Protein AF-A0A1F7CPL7-F1 (afdb_monomer)

Mean predicted aligned error: 17.12 Å

Secondary structure (DSSP, 8-state):
--HHHHHHHHHHHSPPHHHHHHHHHHHHHHHHHHHHTTSPPSS---TTS---S--------S---S-S--SS-SEEEEEEETTEEEEEETTEEEEEEE-TTS-EEEEEETTEEEEEEEEEPHHHHHHHHHHHHHHHHHHHHTT--BGGGEEEEETTTEEEEEE-SSSS-EEEEE-SS-EEEE-HHHHHHHHHHHHHHHHHHHHHHHHHHHHHHHHHHHHHHHHHHHHHHHHHHHHHHHHS-HHHHHHHHHHHHHHHHHHHHHHHHS-HHHHGGGHHHHHHHHHHHHHHHTPPP-SHHHHHHHHHHHHHHHHHHHHHHHHHHHHTPEEEEEEEETTTTEEEEEEEESS-TTSEEEEEE-TTS-EEEEEEEETTEEEEEEEE-TTS-EEEEEEEEE-TTSSEEEEEEEEEETTEEEEEEEEEEETTS-EEEEEETTTTEEEEE-TTS-EEEEEE-TT-GGG-EEEEE-TTS-EE--HHHHHHH-TT--HHHHHHHHHHH--SHHHHHHHHHHHEEE---TT-----HHHHHH-EEEETTTTEEEEEE-HHHHHHHHHHHHHHTT---EEEEETTEEEEEEEEE-SS--EEEEEEETTEEEETTEETTSSSPP-HHHHT-BSSHHHHHHHTGGGGGS-BTTBSS------BTTBEEEEPSTTS-S-EEE-GGGGTSPPP-

Nearest PDB structures (foldseek):
  5j0l-assembly2_C  TM=4.173E-01  e=4.004E+00  synthetic construct
  8to0-assembly1_C  TM=3.741E-01  e=2.375E+00  Mus musculus
  1few-assembly1_A  TM=3.156E-01  e=7.785E+00  Homo sapiens
  7n6g-assembly1_3X  TM=2.377E-01  e=5.324E+00  Chlamydomonas reinhardtii

Foldseek 3Di:
DDPVVVVVVVVVPDPPPVRVVVVVVVLVVLVVVLLVLLPDDPDDDPPDDPDDDDDDDDPPDDDDDPPPPDDPDLWADWDDDDQKIWTHRNPKTKIFGADPVRFTQWIDTPQAIEGEPDTDHPVCVNVLVVWVVLQVVVCVVVVWAFDNRYWYDDLRFKTWGWTDDPPDTWIWITGSPAIWTFDPVLVVVVVVLLVVLVVLVVVLVVLLVVLLVLLSVVSVVLSVLLVVLLVLLVVCLVVHVVVVSVVVSSVLSVLSCVLSVVCSVDRSVCNVVSSVSSVVSSVVSCVVSVPDDPPVVVVVSVVSNVVSVVVSVVSVVVNVVSQPDWRWTWIARPVQRWTKIWTGGSVRSQWIKIFTAHNVRATAKIFTGDSVHTQKIWGADSVGDTAKIWGWDAFVQRQKIKIWIWGDDPNDTDTQKIWIAGSVGATAWICGPVFRKIWGADNVNHTQWIWTCRPPLVNTDTFGAFPVRDTDAAPVVVCVVPVVQALLNVLLVLLRRCVDLVNLQCNCVPAEDEDDDPPPPQDALRVQSVQWDQDPVRRDIHRYDHWNNFQRVSQSSVVSNVFLWFWFDDVQGIKIWAWDADPVGFIWIWIATPVTTDILLRHPPDSDNPPVVSVVHHPDLQSSVQSVLVVQLCADGRRRGRDNDGDDQQFIWTDDGPPPDDIDGGGSCSSVDRPDD

Radius of gyration: 36.45 Å; Cα contacts (8 Å, |Δi|>4): 1098; chains: 1; bounding box: 114×60×88 Å

Solvent-accessible surface area (backbone atoms only — not comparable to full-atom values): 36911 Å² total; per-residue (Å²): 130,51,80,69,52,58,48,58,55,50,64,73,71,48,75,49,72,66,53,54,48,47,54,48,47,52,51,50,48,49,49,51,47,57,63,57,68,70,50,78,68,88,63,85,78,76,84,80,62,95,71,75,84,82,81,76,93,70,79,94,69,78,95,84,76,93,78,85,73,74,83,89,56,50,68,39,78,76,45,77,57,97,50,28,37,36,32,25,52,68,92,43,62,34,38,35,36,31,47,98,90,68,34,33,43,34,44,33,44,93,87,28,41,34,40,40,80,49,69,44,47,80,91,48,40,68,63,31,48,56,35,52,53,42,26,50,51,48,33,56,75,70,74,54,59,44,50,93,31,38,33,36,27,50,52,53,47,36,36,35,32,36,34,63,89,80,92,54,79,43,42,31,41,33,35,63,85,50,67,30,39,43,54,64,66,62,52,49,52,50,53,52,50,52,50,53,49,55,50,50,51,54,49,47,54,52,46,53,50,52,47,52,52,54,53,51,56,49,50,54,52,51,51,53,53,51,46,53,53,53,50,51,38,51,52,42,27,76,75,52,64,38,70,65,30,48,53,52,48,50,52,51,52,53,54,50,48,64,55,48,53,61,49,76,73,40,55,80,87,56,36,67,79,48,49,65,54,54,49,56,53,49,54,55,50,32,60,73,74,65,51,84,79,73,65,73,69,47,59,60,44,52,56,53,51,58,48,50,54,49,52,48,50,56,49,49,55,51,47,54,56,51,65,69,40,65,48,75,44,63,34,33,30,83,89,80,51,29,44,30,40,35,42,24,38,74,90,39,63,19,32,31,39,38,38,38,17,44,84,85,66,49,58,39,35,41,34,36,28,53,77,56,34,73,34,35,39,38,32,35,39,100,89,67,46,71,58,37,36,39,40,38,48,77,40,71,73,55,53,44,37,39,38,36,37,25,30,67,52,97,91,38,78,39,79,38,33,38,38,34,21,36,61,91,64,30,50,31,35,38,42,31,64,80,43,47,31,38,38,35,29,38,89,88,48,48,68,36,33,41,37,36,22,73,82,35,74,93,61,51,46,66,31,39,36,30,96,85,69,50,75,47,61,55,58,68,59,48,28,71,76,36,80,81,61,45,60,68,58,47,42,53,48,45,25,64,48,41,74,42,70,66,46,45,38,48,48,49,69,71,40,45,41,82,42,88,68,94,78,75,79,80,49,41,42,60,53,36,56,68,39,64,48,69,39,84,94,70,73,48,69,27,30,48,35,39,38,51,36,47,4,40,35,51,21,58,26,37,41,70,61,71,40,49,42,39,29,38,53,50,93,79,38,31,29,13,38,34,53,48,70,55,96,89,62,26,23,40,20,35,36,41,36,73,90,44,32,29,49,32,49,30,57,65,99,52,81,61,61,65,55,68,67,40,70,71,33,22,92,43,63,55,57,14,54,37,36,56,32,62,66,43,46,47,56,54,76,65,32,93,62,44,42,91,56,76,75,44,57,75,55,36,42,32,54,60,62,67,87,76,63,77,74,42,77,38,43,55,67,60,40,73,49,71,76,81,129

Structure (mmCIF, N/CA/C/O backbone):
data_AF-A0A1F7CPL7-F1
#
_entry.id   AF-A0A1F7CPL7-F1
#
loop_
_atom_site.group_PDB
_atom_site.id
_atom_site.type_symbol
_atom_site.label_atom_id
_atom_site.label_alt_id
_atom_site.label_comp_id
_atom_site.label_asym_id
_atom_site.label_entity_id
_atom_site.label_seq_id
_atom_site.pdbx_PDB_ins_code
_atom_site.Cartn_x
_atom_site.Cartn_y
_atom_site.Cartn_z
_atom_site.occupancy
_atom_site.B_iso_or_equiv
_atom_site.auth_seq_id
_atom_site.auth_comp_id
_atom_site.auth_asym_id
_atom_site.auth_atom_id
_atom_site.pdbx_PDB_model_num
ATOM 1 N N . MET A 1 1 ? 88.481 6.191 1.792 1.00 56.78 1 MET A N 1
ATOM 2 C CA . MET A 1 1 ? 87.504 5.089 1.787 1.00 56.78 1 MET A CA 1
ATOM 3 C C . MET A 1 1 ? 88.131 3.906 1.075 1.00 56.78 1 MET A C 1
ATOM 5 O O . MET A 1 1 ? 88.534 4.038 -0.076 1.00 56.78 1 MET A O 1
ATOM 9 N N . THR A 1 2 ? 88.331 2.800 1.781 1.00 62.03 2 THR A N 1
ATOM 10 C CA . THR A 1 2 ? 88.959 1.591 1.231 1.00 62.03 2 THR A CA 1
ATOM 11 C C . THR A 1 2 ? 87.990 0.838 0.301 1.00 62.03 2 THR A C 1
ATOM 13 O O . THR A 1 2 ? 86.774 1.000 0.427 1.00 62.03 2 THR A O 1
ATOM 16 N N . PRO A 1 3 ? 88.474 -0.032 -0.609 1.00 52.72 3 PRO A N 1
ATOM 17 C CA . PRO A 1 3 ? 87.613 -0.885 -1.442 1.00 52.72 3 PRO A CA 1
ATOM 18 C C . PRO A 1 3 ? 86.632 -1.758 -0.637 1.00 52.72 3 PRO A C 1
ATOM 20 O O . PRO A 1 3 ? 85.572 -2.128 -1.135 1.00 52.72 3 PRO A O 1
ATOM 23 N N . LEU A 1 4 ? 86.959 -2.055 0.626 1.00 45.22 4 LEU A N 1
ATOM 24 C CA . LEU A 1 4 ? 86.107 -2.804 1.549 1.00 45.22 4 LEU A CA 1
ATOM 25 C C . LEU A 1 4 ? 85.006 -1.926 2.179 1.00 45.22 4 LEU A C 1
ATOM 27 O O . LEU A 1 4 ? 83.905 -2.406 2.438 1.00 45.22 4 LEU A O 1
ATOM 31 N N . GLU A 1 5 ? 85.274 -0.635 2.380 1.00 51.88 5 GLU A N 1
ATOM 32 C CA . GLU A 1 5 ? 84.299 0.349 2.874 1.00 51.88 5 GLU A CA 1
ATOM 33 C C . GLU A 1 5 ? 83.313 0.771 1.774 1.00 51.88 5 GLU A C 1
ATOM 35 O O . GLU A 1 5 ? 82.111 0.813 2.021 1.00 51.88 5 GLU A O 1
ATOM 40 N N . ALA A 1 6 ? 83.786 0.942 0.532 1.00 46.91 6 ALA A N 1
ATOM 41 C CA . ALA A 1 6 ? 82.932 1.200 -0.634 1.00 46.91 6 ALA A CA 1
ATOM 42 C C . ALA A 1 6 ? 81.996 0.016 -0.967 1.00 46.91 6 ALA A C 1
ATOM 44 O O . ALA A 1 6 ? 80.904 0.199 -1.507 1.00 46.91 6 ALA A O 1
ATOM 45 N N . ARG A 1 7 ? 82.401 -1.213 -0.615 1.00 44.66 7 ARG A N 1
ATOM 46 C CA . ARG A 1 7 ? 81.569 -2.421 -0.733 1.00 44.66 7 ARG A CA 1
ATOM 47 C C . ARG A 1 7 ? 80.497 -2.492 0.364 1.00 44.66 7 ARG A C 1
ATOM 49 O O . ARG A 1 7 ? 79.358 -2.832 0.063 1.00 44.66 7 ARG A O 1
ATOM 56 N N . LYS A 1 8 ? 80.822 -2.076 1.595 1.00 45.62 8 LYS A N 1
ATOM 57 C CA . LYS A 1 8 ? 79.867 -2.002 2.718 1.00 45.62 8 LYS A CA 1
ATOM 58 C C . LYS A 1 8 ? 78.823 -0.884 2.570 1.00 45.62 8 LYS A C 1
ATOM 60 O O . LYS A 1 8 ? 77.712 -1.041 3.067 1.00 45.62 8 LYS A O 1
ATOM 65 N N . GLU A 1 9 ? 79.129 0.211 1.870 1.00 43.66 9 GLU A N 1
ATOM 66 C CA . GLU A 1 9 ? 78.124 1.232 1.515 1.00 43.66 9 GLU A CA 1
ATOM 67 C C . GLU A 1 9 ? 77.201 0.801 0.359 1.00 43.66 9 GLU A C 1
ATOM 69 O O . GLU A 1 9 ? 76.002 1.088 0.393 1.00 43.66 9 GLU A O 1
ATOM 74 N N . ARG A 1 10 ? 77.708 0.039 -0.625 1.00 44.69 10 ARG A N 1
ATOM 75 C CA . ARG A 1 10 ? 76.882 -0.544 -1.705 1.00 44.69 10 ARG A CA 1
ATOM 76 C C . ARG A 1 10 ? 75.941 -1.655 -1.224 1.00 44.69 10 ARG A C 1
ATOM 78 O O . ARG A 1 10 ? 74.855 -1.810 -1.777 1.00 44.69 10 ARG A O 1
ATOM 85 N N . GLU A 1 11 ? 76.313 -2.387 -0.175 1.00 44.16 11 GLU A N 1
ATOM 86 C CA . GLU A 1 11 ? 75.451 -3.402 0.455 1.00 44.16 11 GLU A CA 1
ATOM 87 C C . GLU A 1 11 ? 74.337 -2.799 1.335 1.00 44.16 11 GLU A C 1
ATOM 89 O O . GLU A 1 11 ? 73.349 -3.475 1.599 1.00 44.16 11 GLU A O 1
ATOM 94 N N . LYS A 1 12 ? 74.430 -1.518 1.734 1.00 44.59 12 LYS A N 1
ATOM 95 C CA . LYS A 1 12 ? 73.360 -0.809 2.470 1.00 44.59 12 LYS A CA 1
ATOM 96 C C . LYS A 1 12 ? 72.296 -0.158 1.577 1.00 44.59 12 LYS A C 1
ATOM 98 O O . LYS A 1 12 ? 71.238 0.204 2.080 1.00 44.59 12 LYS A O 1
ATOM 103 N N . THR A 1 13 ? 72.567 0.009 0.282 1.00 41.97 13 THR A N 1
ATOM 104 C CA . THR A 1 13 ? 71.673 0.684 -0.685 1.00 41.97 13 THR A CA 1
ATOM 105 C C . THR A 1 13 ? 71.184 -0.224 -1.815 1.00 41.97 13 THR A C 1
ATOM 107 O O . THR A 1 13 ? 70.358 0.194 -2.623 1.00 41.97 13 THR A O 1
ATOM 110 N N . SER A 1 14 ? 71.638 -1.478 -1.860 1.00 38.53 14 SER A N 1
ATOM 111 C CA . SER A 1 14 ? 71.091 -2.474 -2.781 1.00 38.53 14 SER A CA 1
ATOM 112 C C . SER A 1 14 ? 69.856 -3.128 -2.152 1.00 38.53 14 SER A C 1
ATOM 114 O O . SER A 1 14 ? 69.963 -3.624 -1.027 1.00 38.53 14 SER A O 1
ATOM 116 N N . PRO A 1 15 ? 68.693 -3.148 -2.832 1.00 36.88 15 PRO A N 1
ATOM 117 C CA . PRO A 1 15 ? 67.517 -3.842 -2.323 1.00 36.88 15 PRO A CA 1
ATOM 118 C C . PRO A 1 15 ? 67.877 -5.302 -2.045 1.00 36.88 15 PRO A C 1
ATOM 120 O O . PRO A 1 15 ? 68.604 -5.931 -2.819 1.00 36.88 15 PRO A O 1
ATOM 123 N N . SER A 1 16 ? 67.404 -5.831 -0.915 1.00 36.22 16 SER A N 1
ATOM 124 C CA . SER A 1 16 ? 67.732 -7.202 -0.521 1.00 36.22 16 SER A CA 1
ATOM 125 C C . SER A 1 16 ? 67.316 -8.193 -1.621 1.00 36.22 16 SER A C 1
ATOM 127 O O . SER A 1 16 ? 66.352 -7.929 -2.348 1.00 36.22 16 SER A O 1
ATOM 129 N N . PRO A 1 17 ? 67.967 -9.365 -1.737 1.00 33.22 17 PRO A N 1
ATOM 130 C CA . PRO A 1 17 ? 67.524 -10.422 -2.645 1.00 33.22 17 PRO A CA 1
ATOM 131 C C . PRO A 1 17 ? 66.030 -10.732 -2.487 1.00 33.22 17 PRO A C 1
ATOM 133 O O . PRO A 1 17 ? 65.353 -10.934 -3.485 1.00 33.22 17 PRO A O 1
ATOM 136 N N . ASN A 1 18 ? 65.484 -10.630 -1.268 1.00 31.16 18 ASN A N 1
ATOM 137 C CA . ASN A 1 18 ? 64.054 -10.779 -0.995 1.00 31.16 18 ASN A CA 1
ATOM 138 C C . ASN A 1 18 ? 63.192 -9.616 -1.517 1.00 31.16 18 ASN A C 1
ATOM 140 O O . ASN A 1 18 ? 62.077 -9.869 -1.941 1.00 31.16 18 ASN A O 1
ATOM 144 N N . GLN A 1 19 ? 63.677 -8.371 -1.565 1.00 33.78 19 GLN A N 1
ATOM 145 C CA . GLN A 1 19 ? 62.971 -7.242 -2.202 1.00 33.78 19 GLN A CA 1
ATOM 146 C C . GLN A 1 19 ? 63.036 -7.301 -3.734 1.00 33.78 19 GLN A C 1
ATOM 148 O O . GLN A 1 19 ? 62.070 -6.948 -4.402 1.00 33.78 19 GLN A O 1
ATOM 153 N N . ILE A 1 20 ? 64.138 -7.800 -4.302 1.00 34.09 20 ILE A N 1
ATOM 154 C CA . ILE A 1 20 ? 64.253 -8.068 -5.743 1.00 34.09 20 ILE A CA 1
ATOM 155 C C . ILE A 1 20 ? 63.370 -9.265 -6.130 1.00 34.09 20 ILE A C 1
ATOM 157 O O . ILE A 1 20 ? 62.734 -9.237 -7.179 1.00 34.09 20 ILE A O 1
ATOM 161 N N . ILE A 1 21 ? 63.282 -10.296 -5.285 1.00 31.03 21 ILE A N 1
ATOM 162 C CA . ILE A 1 21 ? 62.401 -11.457 -5.471 1.00 31.03 21 ILE A CA 1
ATOM 163 C C . ILE A 1 21 ? 60.928 -11.075 -5.257 1.00 31.03 21 ILE A C 1
ATOM 165 O O . ILE A 1 21 ? 60.110 -11.473 -6.076 1.00 31.03 21 ILE A O 1
ATOM 169 N N . HIS A 1 22 ? 60.584 -10.248 -4.262 1.00 31.08 22 HIS A N 1
ATOM 170 C CA . HIS A 1 22 ? 59.222 -9.729 -4.070 1.00 31.08 22 HIS A CA 1
ATOM 171 C C . HIS A 1 22 ? 58.802 -8.771 -5.187 1.00 31.08 22 HIS A C 1
ATOM 173 O O . HIS A 1 22 ? 57.722 -8.947 -5.730 1.00 31.08 22 HIS A O 1
ATOM 179 N N . GLY A 1 23 ? 59.668 -7.858 -5.638 1.00 29.77 23 GLY A N 1
ATOM 180 C CA . GLY A 1 23 ? 59.391 -7.015 -6.806 1.00 29.77 23 GLY A CA 1
ATOM 181 C C . GLY A 1 23 ? 59.278 -7.817 -8.112 1.00 29.77 23 GLY A C 1
ATOM 182 O O . GLY A 1 23 ? 58.464 -7.492 -8.975 1.00 29.77 23 GLY A O 1
ATOM 183 N N . ARG A 1 24 ? 60.035 -8.916 -8.264 1.00 32.72 24 ARG A N 1
ATOM 184 C CA . ARG A 1 24 ? 59.902 -9.859 -9.393 1.00 32.72 24 ARG A CA 1
ATOM 185 C C . ARG A 1 24 ? 58.631 -10.711 -9.296 1.00 32.72 24 ARG A C 1
ATOM 187 O O . ARG A 1 24 ? 58.002 -10.922 -10.326 1.00 32.72 24 ARG A O 1
ATOM 194 N N . LEU A 1 25 ? 58.231 -11.153 -8.102 1.00 30.20 25 LEU A N 1
ATOM 195 C CA . LEU A 1 25 ? 56.986 -11.889 -7.851 1.00 30.20 25 LEU A CA 1
ATOM 196 C C . LEU A 1 25 ? 55.753 -10.998 -8.005 1.00 30.20 25 LEU A C 1
ATOM 198 O O . LEU A 1 25 ? 54.786 -11.453 -8.590 1.00 30.20 25 LEU A O 1
ATOM 202 N N . GLU A 1 26 ? 55.790 -9.736 -7.580 1.00 32.09 26 GLU A N 1
ATOM 203 C CA . GLU A 1 26 ? 54.710 -8.763 -7.792 1.00 32.09 26 GLU A CA 1
ATOM 204 C C . GLU A 1 26 ? 54.574 -8.377 -9.267 1.00 32.09 26 GLU A C 1
ATOM 206 O O . GLU A 1 26 ? 53.462 -8.215 -9.754 1.00 32.09 26 GLU A O 1
ATOM 211 N N . THR A 1 27 ? 55.676 -8.310 -10.019 1.00 34.69 27 THR A N 1
ATOM 212 C CA . THR A 1 27 ? 55.635 -8.008 -11.460 1.00 34.69 27 THR A CA 1
ATOM 213 C C . THR A 1 27 ? 55.206 -9.219 -12.301 1.00 34.69 27 THR A C 1
ATOM 215 O O . THR A 1 27 ? 54.478 -9.065 -13.279 1.00 34.69 27 THR A O 1
ATOM 218 N N . VAL A 1 28 ? 55.601 -10.437 -11.907 1.00 33.31 28 VAL A N 1
ATOM 219 C CA . VAL A 1 28 ? 55.111 -11.694 -12.502 1.00 33.31 28 VAL A CA 1
ATOM 220 C C . VAL A 1 28 ? 53.654 -11.950 -12.101 1.00 33.31 28 VAL A C 1
ATOM 222 O O . VAL A 1 28 ? 52.857 -12.313 -12.955 1.00 33.31 28 VAL A O 1
ATOM 225 N N . ALA A 1 29 ? 53.255 -11.665 -10.858 1.00 32.06 29 ALA A N 1
ATOM 226 C CA . ALA A 1 29 ? 51.864 -11.725 -10.414 1.00 32.06 29 ALA A CA 1
ATOM 227 C C . ALA A 1 29 ? 51.004 -10.647 -11.084 1.00 32.06 29 ALA A C 1
ATOM 229 O O . ALA A 1 29 ? 49.883 -10.948 -11.466 1.00 32.06 29 ALA A O 1
ATOM 230 N N . ALA A 1 30 ? 51.507 -9.431 -11.317 1.00 35.38 30 ALA A N 1
ATOM 231 C CA . ALA A 1 30 ? 50.801 -8.394 -12.074 1.00 35.38 30 ALA A CA 1
ATOM 232 C C . ALA A 1 30 ? 50.657 -8.758 -13.561 1.00 35.38 30 ALA A C 1
ATOM 234 O O . ALA A 1 30 ? 49.610 -8.492 -14.142 1.00 35.38 30 ALA A O 1
ATOM 235 N N . ALA A 1 31 ? 51.651 -9.420 -14.164 1.00 33.22 31 ALA A N 1
ATOM 236 C CA . ALA A 1 31 ? 51.562 -9.941 -15.528 1.00 33.22 31 ALA A CA 1
ATOM 237 C C . ALA A 1 31 ? 50.614 -11.150 -15.637 1.00 33.22 31 ALA A C 1
ATOM 239 O O . ALA A 1 31 ? 49.807 -11.204 -16.559 1.00 33.22 31 ALA A O 1
ATOM 240 N N . ILE A 1 32 ? 50.624 -12.069 -14.664 1.00 34.12 32 ILE A N 1
ATOM 241 C CA . ILE A 1 32 ? 49.675 -13.193 -14.560 1.00 34.12 32 ILE A CA 1
ATOM 242 C C . ILE A 1 32 ? 48.252 -12.687 -14.257 1.00 34.12 32 ILE A C 1
ATOM 244 O O . ILE A 1 32 ? 47.285 -13.191 -14.819 1.00 34.12 32 ILE A O 1
ATOM 248 N N . THR A 1 33 ? 48.104 -11.635 -13.448 1.00 35.19 33 THR A N 1
ATOM 249 C CA . THR A 1 33 ? 46.813 -10.980 -13.169 1.00 35.19 33 THR A CA 1
ATOM 250 C C . THR A 1 33 ? 46.323 -10.177 -14.376 1.00 35.19 33 THR A C 1
ATOM 252 O O . THR A 1 33 ? 45.122 -10.120 -14.606 1.00 35.19 33 THR A O 1
ATOM 255 N N . ALA A 1 34 ? 47.213 -9.603 -15.191 1.00 34.84 34 ALA A N 1
ATOM 256 C CA . ALA A 1 34 ? 46.874 -8.979 -16.473 1.00 34.84 34 ALA A CA 1
ATOM 257 C C . ALA A 1 34 ? 46.515 -10.014 -17.560 1.00 34.84 34 ALA A C 1
ATOM 259 O O . ALA A 1 34 ? 45.633 -9.757 -18.374 1.00 34.84 34 ALA A O 1
ATOM 260 N N . LEU A 1 35 ? 47.135 -11.200 -17.525 1.00 34.06 35 LEU A N 1
ATOM 261 C CA . LEU A 1 35 ? 46.782 -12.374 -18.337 1.00 34.06 35 LEU A CA 1
ATOM 262 C C . LEU A 1 35 ? 45.430 -12.985 -17.932 1.00 34.06 35 LEU A C 1
ATOM 264 O O . LEU A 1 35 ? 44.701 -13.451 -18.802 1.00 34.06 35 LEU A O 1
ATOM 268 N N . ALA A 1 36 ? 45.080 -12.949 -16.641 1.00 34.47 36 ALA A N 1
ATOM 269 C CA . ALA A 1 36 ? 43.793 -13.404 -16.103 1.00 34.47 36 ALA A CA 1
ATOM 270 C C . ALA A 1 36 ? 42.681 -12.332 -16.172 1.00 34.47 36 ALA A C 1
ATOM 272 O O . ALA A 1 36 ? 41.496 -12.649 -16.114 1.00 34.47 36 ALA A O 1
ATOM 273 N N . ALA A 1 37 ? 43.040 -11.056 -16.321 1.00 37.38 37 ALA A N 1
ATOM 274 C CA . ALA A 1 37 ? 42.121 -9.914 -16.353 1.00 37.38 37 ALA A CA 1
ATOM 275 C C . ALA A 1 37 ? 41.257 -9.807 -17.618 1.00 37.38 37 ALA A C 1
ATOM 277 O O . ALA A 1 37 ? 40.308 -9.023 -17.627 1.00 37.38 37 ALA A O 1
ATOM 278 N N . LEU A 1 38 ? 41.627 -10.532 -18.672 1.00 36.56 38 LEU A N 1
ATOM 279 C CA . LEU A 1 38 ? 40.934 -10.575 -19.960 1.00 36.56 38 LEU A CA 1
ATOM 280 C C . LEU A 1 38 ? 40.428 -11.988 -20.283 1.00 36.56 38 LEU A C 1
ATOM 282 O O . LEU A 1 38 ? 40.035 -12.256 -21.416 1.00 36.56 38 LEU A O 1
ATOM 286 N N . THR A 1 39 ? 40.433 -12.887 -19.293 1.00 37.69 39 THR A N 1
ATOM 287 C CA . THR A 1 39 ? 39.573 -14.076 -19.325 1.00 37.69 39 THR A CA 1
ATOM 288 C C . THR A 1 39 ? 38.131 -13.569 -19.415 1.00 37.69 39 THR A C 1
ATOM 290 O O . THR A 1 39 ? 37.822 -12.605 -18.702 1.00 37.69 39 THR A O 1
ATOM 293 N N . PRO A 1 40 ? 37.271 -14.140 -20.282 1.00 33.41 40 PRO A N 1
ATOM 294 C CA . PRO A 1 40 ? 35.890 -13.698 -20.388 1.00 33.41 40 PRO A CA 1
ATOM 295 C C . PRO A 1 40 ? 35.294 -13.656 -18.979 1.00 33.41 40 PRO A C 1
ATOM 297 O O . PRO A 1 40 ? 35.429 -14.647 -18.254 1.00 33.41 40 PRO A O 1
ATOM 300 N N . PRO A 1 41 ? 34.684 -12.545 -18.531 1.00 33.66 41 PRO A N 1
ATOM 301 C CA . PRO A 1 41 ? 33.768 -12.666 -17.414 1.00 33.66 41 PRO A CA 1
ATOM 302 C C . PRO A 1 41 ? 32.742 -13.719 -17.836 1.00 33.66 41 PRO A C 1
ATOM 304 O O . PRO A 1 41 ? 32.219 -13.643 -18.950 1.00 33.66 41 PRO A O 1
ATOM 307 N N . ASP A 1 42 ? 32.517 -14.730 -17.000 1.00 35.22 42 ASP A N 1
ATOM 308 C CA . ASP A 1 42 ? 31.429 -15.676 -17.212 1.00 35.22 42 ASP A CA 1
ATOM 309 C C . ASP A 1 42 ? 30.150 -14.884 -17.499 1.00 35.22 42 ASP A C 1
ATOM 311 O O . ASP A 1 42 ? 29.620 -14.211 -16.617 1.00 35.22 42 ASP A O 1
ATOM 315 N N . LYS A 1 43 ? 29.703 -14.987 -18.757 1.00 29.98 43 LYS A N 1
ATOM 316 C CA . LYS A 1 43 ? 28.525 -14.358 -19.364 1.00 29.98 43 LYS A CA 1
ATOM 317 C C . LYS A 1 43 ? 28.500 -12.813 -19.334 1.00 29.98 43 LYS A C 1
ATOM 319 O O . LYS A 1 43 ? 28.950 -12.173 -18.383 1.00 29.98 43 LYS A O 1
ATOM 324 N N . PRO A 1 44 ? 27.916 -12.170 -20.362 1.00 28.77 44 PRO A N 1
ATOM 325 C CA . PRO A 1 44 ? 27.525 -10.772 -20.242 1.00 28.77 44 PRO A CA 1
ATOM 326 C C . PRO A 1 44 ? 26.628 -10.609 -19.012 1.00 28.77 44 PRO A C 1
ATOM 328 O O . PRO A 1 44 ? 25.633 -11.318 -18.867 1.00 28.77 44 PRO A O 1
ATOM 331 N N . ARG A 1 45 ? 26.964 -9.652 -18.142 1.00 27.83 45 ARG A N 1
ATOM 332 C CA . ARG A 1 45 ? 25.937 -8.984 -17.342 1.00 27.83 45 ARG A CA 1
ATOM 333 C C . ARG A 1 45 ? 25.096 -8.151 -18.313 1.00 27.83 45 ARG A C 1
ATOM 335 O O . ARG A 1 45 ? 25.672 -7.282 -18.977 1.00 27.83 45 ARG A O 1
ATOM 342 N N . PRO A 1 46 ? 23.786 -8.406 -18.433 1.00 27.30 46 PRO A N 1
ATOM 343 C CA . PRO A 1 46 ? 22.883 -7.516 -19.137 1.00 27.30 46 PRO A CA 1
ATOM 344 C C . PRO A 1 46 ? 22.584 -6.308 -18.235 1.00 27.30 46 PRO A C 1
ATOM 346 O O . PRO A 1 46 ? 21.552 -6.252 -17.583 1.00 27.30 46 PRO A O 1
ATOM 349 N N . ASP A 1 47 ? 23.481 -5.326 -18.188 1.00 28.36 47 ASP A N 1
ATOM 350 C CA . ASP A 1 47 ? 23.138 -3.993 -17.675 1.00 28.36 47 ASP A CA 1
ATOM 351 C C . ASP A 1 47 ? 22.689 -3.185 -18.917 1.00 28.36 47 ASP A C 1
ATOM 353 O O . ASP A 1 47 ? 23.522 -2.902 -19.771 1.00 28.36 47 ASP A O 1
ATOM 357 N N . VAL A 1 48 ? 21.432 -2.814 -19.197 1.00 27.81 48 VAL A N 1
ATOM 358 C CA . VAL A 1 48 ? 20.285 -2.475 -18.348 1.00 27.81 48 VAL A CA 1
ATOM 359 C C . VAL A 1 48 ? 18.981 -2.862 -19.075 1.00 27.81 48 VAL A C 1
ATOM 361 O O . VAL A 1 48 ? 18.426 -2.090 -19.853 1.00 27.81 48 VAL A O 1
ATOM 364 N N . ALA A 1 49 ? 18.435 -4.036 -18.773 1.00 25.59 49 ALA A N 1
ATOM 365 C CA . ALA A 1 49 ? 17.051 -4.045 -18.313 1.00 25.59 49 ALA A CA 1
ATOM 366 C C . ALA A 1 49 ? 17.136 -3.807 -16.803 1.00 25.59 49 ALA A C 1
ATOM 368 O O . ALA A 1 49 ? 18.118 -4.203 -16.180 1.00 25.59 49 ALA A O 1
ATOM 369 N N . HIS A 1 50 ? 16.171 -3.124 -16.200 1.00 24.59 50 HIS A N 1
ATOM 370 C CA . HIS A 1 50 ? 16.112 -3.014 -14.746 1.00 24.59 50 HIS A CA 1
ATOM 371 C C . HIS A 1 50 ? 15.989 -4.418 -14.122 1.00 24.59 50 HIS A C 1
ATOM 373 O O . HIS A 1 50 ? 14.883 -4.909 -13.916 1.00 24.59 50 HIS A O 1
ATOM 379 N N . GLU A 1 51 ? 17.113 -5.074 -13.829 1.00 24.38 51 GLU A N 1
ATOM 380 C CA . GLU A 1 51 ? 17.156 -6.249 -12.971 1.00 24.38 51 GLU A CA 1
ATOM 381 C C . GLU A 1 51 ? 17.204 -5.790 -11.514 1.00 24.38 51 GLU A C 1
ATOM 383 O O . GLU A 1 51 ? 18.107 -5.098 -11.041 1.00 24.38 51 GLU A O 1
ATOM 388 N N . LEU A 1 52 ? 16.154 -6.201 -10.813 1.00 24.28 52 LEU A N 1
ATOM 389 C CA . LEU A 1 52 ? 16.108 -6.417 -9.377 1.00 24.28 52 LEU A CA 1
ATOM 390 C C . LEU A 1 52 ? 17.372 -7.177 -8.900 1.00 24.28 52 LEU A C 1
ATOM 392 O O . LEU A 1 52 ? 17.938 -7.965 -9.656 1.00 24.28 52 LEU A O 1
ATOM 396 N N . PRO A 1 53 ? 17.823 -6.963 -7.652 1.00 23.19 53 PRO A N 1
ATOM 397 C CA . PRO A 1 53 ? 19.132 -7.403 -7.168 1.00 23.19 53 PRO A CA 1
ATOM 398 C C . PRO A 1 53 ? 19.396 -8.908 -7.335 1.00 23.19 53 PRO A C 1
ATOM 400 O O . PRO A 1 53 ? 18.522 -9.749 -7.118 1.00 23.19 53 PRO A O 1
ATOM 403 N N . ALA A 1 54 ? 20.646 -9.219 -7.694 1.00 25.03 54 ALA A N 1
ATOM 404 C CA . ALA A 1 54 ? 21.123 -10.535 -8.088 1.00 25.03 54 ALA A CA 1
ATOM 405 C C . ALA A 1 54 ? 20.972 -11.625 -7.012 1.00 25.03 54 ALA A C 1
ATOM 407 O O . ALA A 1 54 ? 21.423 -11.511 -5.872 1.00 25.03 54 ALA A O 1
ATOM 408 N N . ARG A 1 55 ? 20.388 -12.721 -7.497 1.00 26.91 55 ARG A N 1
ATOM 409 C CA . ARG A 1 55 ? 20.491 -14.121 -7.080 1.00 26.91 55 ARG A CA 1
ATOM 410 C C . ARG A 1 55 ? 21.854 -14.480 -6.470 1.00 26.91 55 ARG A C 1
ATOM 412 O O . ARG A 1 55 ? 22.892 -14.312 -7.104 1.00 26.91 55 ARG A O 1
ATOM 419 N N . SER A 1 56 ? 21.817 -15.065 -5.276 1.00 24.38 56 SER A N 1
ATOM 420 C CA . SER A 1 56 ? 22.868 -15.942 -4.771 1.00 24.38 56 SER A CA 1
ATOM 421 C C . SER A 1 56 ? 22.815 -17.291 -5.493 1.00 24.38 56 SER A C 1
ATOM 423 O O . SER A 1 56 ? 21.741 -17.835 -5.756 1.00 24.38 56 SER A O 1
ATOM 425 N N . ASP A 1 57 ? 23.993 -17.831 -5.797 1.00 22.33 57 ASP A N 1
ATOM 426 C CA . ASP A 1 57 ? 24.188 -19.195 -6.272 1.00 22.33 57 ASP A CA 1
ATOM 427 C C . ASP A 1 57 ? 23.589 -20.201 -5.281 1.00 22.33 57 ASP A C 1
ATOM 429 O O . ASP A 1 57 ? 24.189 -20.536 -4.259 1.00 22.33 57 ASP A O 1
ATOM 433 N N . VAL A 1 58 ? 22.414 -20.735 -5.604 1.00 22.11 58 VAL A N 1
ATOM 434 C CA . VAL A 1 58 ? 21.934 -21.988 -5.027 1.00 22.11 58 VAL A CA 1
ATOM 435 C C . VAL A 1 58 ? 21.851 -22.984 -6.166 1.00 22.11 58 VAL A C 1
ATOM 437 O O . VAL A 1 58 ? 20.957 -22.945 -7.011 1.00 22.11 58 VAL A O 1
ATOM 440 N N . ARG A 1 59 ? 22.839 -23.881 -6.193 1.00 20.88 59 ARG A N 1
ATOM 441 C CA . ARG A 1 59 ? 22.779 -25.123 -6.957 1.00 20.88 59 ARG A CA 1
ATOM 442 C C . ARG A 1 59 ? 21.424 -25.779 -6.698 1.00 20.88 59 ARG A C 1
ATOM 444 O O . ARG A 1 59 ? 21.081 -26.055 -5.552 1.00 20.88 59 ARG A O 1
ATOM 451 N N . LEU A 1 60 ? 20.691 -26.052 -7.773 1.00 25.20 60 LEU A N 1
ATOM 452 C CA . LEU A 1 60 ? 19.518 -26.918 -7.777 1.00 25.20 60 LEU A CA 1
ATOM 453 C C . LEU A 1 60 ? 19.936 -28.325 -7.330 1.00 25.20 60 LEU A C 1
ATOM 455 O O . LEU A 1 60 ? 20.276 -29.183 -8.141 1.00 25.20 60 LEU A O 1
ATOM 459 N N . SER A 1 61 ? 19.923 -28.559 -6.023 1.00 20.84 61 SER A N 1
ATOM 460 C CA . SER A 1 61 ? 19.880 -29.890 -5.437 1.00 20.84 61 SER A CA 1
ATOM 461 C C . SER A 1 61 ? 18.631 -29.986 -4.575 1.00 20.84 61 SER A C 1
ATOM 463 O O . SER A 1 61 ? 18.529 -29.298 -3.566 1.00 20.84 61 SER A O 1
ATOM 465 N N . SER A 1 62 ? 17.719 -30.863 -4.999 1.00 24.28 62 SER A N 1
ATOM 466 C CA . SER A 1 62 ? 16.693 -31.530 -4.187 1.00 24.28 62 SER A CA 1
ATOM 467 C C . SER A 1 62 ? 15.755 -30.652 -3.344 1.00 24.28 62 SER A C 1
ATOM 469 O O . SER A 1 62 ? 16.127 -30.181 -2.280 1.00 24.28 62 SER A O 1
ATOM 471 N N . ALA A 1 63 ? 14.494 -30.570 -3.786 1.00 29.50 63 ALA A N 1
ATOM 472 C CA . ALA A 1 63 ? 13.288 -30.530 -2.948 1.00 29.50 63 ALA A CA 1
ATOM 473 C C . ALA A 1 63 ? 13.410 -29.837 -1.570 1.00 29.50 63 ALA A C 1
ATOM 475 O O . ALA A 1 63 ? 13.750 -30.489 -0.591 1.00 29.50 63 ALA A O 1
ATOM 476 N N . THR A 1 64 ? 13.114 -28.535 -1.485 1.00 23.58 64 THR A N 1
ATOM 477 C CA . THR A 1 64 ? 12.832 -27.742 -0.253 1.00 23.58 64 THR A CA 1
ATOM 478 C C . THR A 1 64 ? 12.676 -26.274 -0.703 1.00 23.58 64 THR A C 1
ATOM 480 O O . THR A 1 64 ? 13.505 -25.804 -1.467 1.00 23.58 64 THR A O 1
ATOM 483 N N . ASN A 1 65 ? 11.677 -25.443 -0.393 1.00 27.44 65 ASN A N 1
ATOM 484 C CA . ASN A 1 65 ? 10.480 -25.486 0.440 1.00 27.44 65 ASN A CA 1
ATOM 485 C C . ASN A 1 65 ? 9.382 -24.678 -0.285 1.00 27.44 65 ASN A C 1
ATOM 487 O O . ASN A 1 65 ? 9.489 -23.463 -0.422 1.00 27.44 65 ASN A O 1
ATOM 491 N N . VAL A 1 66 ? 8.316 -25.353 -0.721 1.00 26.86 66 VAL A N 1
ATOM 492 C CA . VAL A 1 66 ? 7.076 -24.748 -1.260 1.00 26.86 66 VAL A CA 1
ATOM 493 C C . VAL A 1 66 ? 6.093 -24.394 -0.117 1.00 26.86 66 VAL A C 1
ATOM 495 O O . VAL A 1 66 ? 4.975 -23.955 -0.346 1.00 26.86 66 VAL A O 1
ATOM 498 N N . SER A 1 67 ? 6.511 -24.524 1.146 1.00 23.94 67 SER A N 1
ATOM 499 C CA . SER A 1 67 ? 5.663 -24.403 2.343 1.00 23.94 67 SER A CA 1
ATOM 500 C C . SER A 1 67 ? 5.749 -23.066 3.103 1.00 23.94 67 SER A C 1
ATOM 502 O O . SER A 1 67 ? 5.160 -22.947 4.169 1.00 23.94 67 SER A O 1
ATOM 504 N N . ALA A 1 68 ? 6.417 -22.031 2.579 1.00 23.83 68 ALA A N 1
ATOM 505 C CA . ALA A 1 68 ? 6.556 -20.734 3.271 1.00 23.83 68 ALA A CA 1
ATOM 506 C C . ALA A 1 68 ? 5.564 -19.635 2.815 1.00 23.83 68 ALA A C 1
ATOM 508 O O . ALA A 1 68 ? 5.746 -18.467 3.152 1.00 23.83 68 ALA A O 1
ATOM 509 N N . LEU A 1 69 ? 4.513 -19.980 2.060 1.00 29.03 69 LEU A N 1
ATOM 510 C CA . LEU A 1 69 ? 3.580 -19.014 1.446 1.00 29.03 69 LEU A CA 1
ATOM 511 C C . LEU A 1 69 ? 2.170 -18.971 2.067 1.00 29.03 69 LEU A C 1
ATOM 513 O O . LEU A 1 69 ? 1.278 -18.351 1.493 1.00 29.03 69 LEU A O 1
ATOM 517 N N . ALA A 1 70 ? 1.961 -19.568 3.242 1.00 27.41 70 ALA A N 1
ATOM 518 C CA . ALA A 1 70 ? 0.661 -19.577 3.911 1.00 27.41 70 ALA A CA 1
ATOM 519 C C . ALA A 1 70 ? 0.646 -18.710 5.181 1.00 27.41 70 ALA A C 1
ATOM 521 O O . ALA A 1 70 ? 1.171 -19.107 6.216 1.00 27.41 70 ALA A O 1
ATOM 522 N N . SER A 1 71 ? -0.003 -17.549 5.100 1.00 31.06 71 SER A N 1
ATOM 523 C CA . SER A 1 71 ? -0.972 -17.108 6.111 1.00 31.06 71 SER A CA 1
ATOM 524 C C . SER A 1 71 ? -1.974 -16.160 5.436 1.00 31.06 71 SER A C 1
ATOM 526 O O . SER A 1 71 ? -1.585 -15.231 4.727 1.00 31.06 71 SER A O 1
ATOM 528 N N . ASP A 1 72 ? -3.253 -16.534 5.563 1.00 33.84 72 ASP A N 1
ATOM 529 C CA . ASP A 1 72 ? -4.474 -16.109 4.843 1.00 33.84 72 ASP A CA 1
ATOM 530 C C . ASP A 1 72 ? -4.551 -16.438 3.338 1.00 33.84 72 ASP A C 1
ATOM 532 O O . ASP A 1 72 ? -5.092 -15.683 2.529 1.00 33.84 72 ASP A O 1
ATOM 536 N N . ALA A 1 73 ? -3.984 -17.577 2.934 1.00 37.56 73 ALA A N 1
ATOM 537 C CA . ALA A 1 73 ? -3.811 -17.942 1.530 1.00 37.56 73 ALA A CA 1
ATOM 538 C C . ALA A 1 73 ? -5.136 -18.203 0.780 1.00 37.56 73 ALA A C 1
ATOM 540 O O . ALA A 1 73 ? -5.782 -19.229 0.978 1.00 37.56 73 ALA A O 1
ATOM 541 N N . GLU A 1 74 ? -5.487 -17.332 -0.174 1.00 55.62 74 GLU A N 1
ATOM 542 C CA . GLU A 1 74 ? -6.463 -17.669 -1.223 1.00 55.62 74 GLU A CA 1
ATOM 543 C C . GLU A 1 74 ? -5.862 -18.583 -2.301 1.00 55.62 74 GLU A C 1
ATOM 545 O O . GLU A 1 74 ? -6.615 -19.317 -2.932 1.00 55.62 74 GLU A O 1
ATOM 550 N N . ILE A 1 75 ? -4.532 -18.599 -2.491 1.00 61.62 75 ILE A N 1
ATOM 551 C CA . ILE A 1 75 ? -3.852 -19.594 -3.337 1.00 61.62 75 ILE A CA 1
ATOM 552 C C . ILE A 1 75 ? -3.476 -20.818 -2.493 1.00 61.62 75 ILE A C 1
ATOM 554 O O . ILE A 1 75 ? -2.565 -20.744 -1.672 1.00 61.62 75 ILE A O 1
ATOM 558 N N . ALA A 1 76 ? -4.114 -21.956 -2.749 1.00 65.19 76 ALA A N 1
ATOM 559 C CA . ALA A 1 76 ? -3.794 -23.246 -2.143 1.00 65.19 76 ALA A CA 1
ATOM 560 C C . ALA A 1 76 ? -3.175 -24.213 -3.168 1.00 65.19 76 ALA A C 1
ATOM 562 O O . ALA A 1 76 ? -3.304 -24.030 -4.379 1.00 65.19 76 ALA A O 1
ATOM 563 N N . ASP A 1 77 ? -2.494 -25.255 -2.684 1.00 71.56 77 ASP A N 1
ATOM 564 C CA . ASP A 1 77 ? -2.006 -26.382 -3.494 1.00 71.56 77 ASP A CA 1
ATOM 565 C C . ASP A 1 77 ? -1.133 -26.006 -4.710 1.00 71.56 77 ASP A C 1
ATOM 567 O O . ASP A 1 77 ? -1.190 -26.673 -5.746 1.00 71.56 77 ASP A O 1
ATOM 571 N N . LEU A 1 78 ? -0.315 -24.950 -4.609 1.00 74.00 78 LEU A N 1
ATOM 572 C CA . LEU A 1 78 ? 0.582 -24.552 -5.697 1.00 74.00 78 LEU A CA 1
ATOM 573 C C . LEU A 1 78 ? 1.632 -25.641 -5.974 1.00 74.00 78 LEU A C 1
ATOM 575 O O . LEU A 1 78 ? 2.440 -25.983 -5.111 1.00 74.00 78 LEU A O 1
ATOM 579 N N . ARG A 1 79 ? 1.655 -26.144 -7.208 1.00 73.12 79 ARG A N 1
ATOM 580 C CA . ARG A 1 79 ? 2.640 -27.104 -7.725 1.00 73.12 79 ARG A CA 1
ATOM 581 C C . ARG A 1 79 ? 3.225 -26.579 -9.024 1.00 73.12 79 ARG A C 1
ATOM 583 O O . ARG A 1 79 ? 2.496 -26.009 -9.829 1.00 73.12 79 ARG A O 1
ATOM 590 N N . ILE A 1 80 ? 4.526 -26.778 -9.225 1.00 74.50 80 ILE A N 1
ATOM 591 C CA . ILE A 1 80 ? 5.244 -26.386 -10.443 1.00 74.50 80 ILE A CA 1
ATOM 592 C C . ILE A 1 80 ? 6.021 -27.599 -10.948 1.00 74.50 80 ILE A C 1
ATOM 594 O O . ILE A 1 80 ? 6.906 -28.102 -10.257 1.00 74.50 80 ILE A O 1
ATOM 598 N N . GLU A 1 81 ? 5.703 -28.063 -12.152 1.00 78.94 81 GLU A N 1
ATOM 599 C CA . GLU A 1 81 ? 6.308 -29.245 -12.761 1.00 78.94 81 GLU A CA 1
ATOM 600 C C . GLU A 1 81 ? 6.501 -29.025 -14.266 1.00 78.94 81 GLU A C 1
ATOM 602 O O . GLU A 1 81 ? 5.561 -28.680 -14.971 1.00 78.94 81 GLU A O 1
ATOM 607 N N . ARG A 1 82 ? 7.721 -29.254 -14.778 1.00 74.81 82 ARG A N 1
ATOM 608 C CA . ARG A 1 82 ? 8.028 -29.317 -16.227 1.00 74.81 82 ARG A CA 1
ATOM 609 C C . ARG A 1 82 ? 7.470 -28.145 -17.063 1.00 74.81 82 ARG A C 1
ATOM 611 O O . ARG A 1 82 ? 6.883 -28.370 -18.116 1.00 74.81 82 ARG A O 1
ATOM 618 N N . GLY A 1 83 ? 7.649 -26.906 -16.602 1.00 76.75 83 GLY A N 1
ATOM 619 C CA . GLY A 1 83 ? 7.156 -25.719 -17.318 1.00 76.75 83 GLY A CA 1
ATOM 620 C C . GLY A 1 83 ? 5.647 -25.487 -17.182 1.00 76.75 83 GLY A C 1
ATOM 621 O O . GLY A 1 83 ? 5.072 -24.711 -17.936 1.00 76.75 83 GLY A O 1
ATOM 622 N N . HIS A 1 84 ? 4.994 -26.133 -16.217 1.00 83.75 84 HIS A N 1
ATOM 623 C CA . HIS A 1 84 ? 3.588 -25.930 -15.885 1.00 83.75 84 HIS A CA 1
ATOM 624 C C . HIS A 1 84 ? 3.407 -25.641 -14.400 1.00 83.75 84 HIS A C 1
ATOM 626 O O . HIS A 1 84 ? 4.203 -26.089 -13.574 1.00 83.75 84 HIS A O 1
ATOM 632 N N . PHE A 1 85 ? 2.336 -24.922 -14.059 1.00 82.50 85 PHE A N 1
ATOM 633 C CA . PHE A 1 85 ? 1.881 -24.811 -12.676 1.00 82.50 85 PHE A CA 1
ATOM 634 C C . PHE A 1 85 ? 0.415 -25.187 -12.532 1.00 82.50 85 PHE A C 1
ATOM 636 O O . PHE A 1 85 ? -0.365 -25.061 -13.474 1.00 82.50 85 PHE A O 1
ATOM 643 N N . THR A 1 86 ? 0.054 -25.614 -11.328 1.00 82.62 86 THR A N 1
ATOM 644 C CA . THR A 1 86 ? -1.329 -25.813 -10.896 1.00 82.62 86 THR A CA 1
ATOM 645 C C . THR A 1 86 ? -1.510 -25.230 -9.507 1.00 82.62 86 THR A C 1
ATOM 647 O O . THR A 1 86 ? -0.626 -25.394 -8.670 1.00 82.62 86 THR A O 1
ATOM 650 N N . CYS A 1 87 ? -2.641 -24.596 -9.232 1.00 81.62 87 CYS A N 1
ATOM 651 C CA . CYS A 1 87 ? -3.039 -24.191 -7.888 1.00 81.62 87 CYS A CA 1
ATOM 652 C C . CYS A 1 87 ? -4.567 -24.159 -7.758 1.00 81.62 87 CYS A C 1
ATOM 654 O O . CYS A 1 87 ? -5.303 -24.363 -8.724 1.00 81.62 87 CYS A O 1
ATOM 656 N N . ARG A 1 88 ? -5.059 -23.906 -6.550 1.00 77.81 88 ARG A N 1
ATOM 657 C CA . ARG A 1 88 ? -6.446 -23.523 -6.286 1.00 77.81 88 ARG A CA 1
ATOM 658 C C . ARG A 1 88 ? -6.477 -22.062 -5.873 1.00 77.81 88 ARG A C 1
ATOM 660 O O . ARG A 1 88 ? -5.617 -21.645 -5.108 1.00 77.81 88 ARG A O 1
ATOM 667 N N . PHE A 1 89 ? -7.459 -21.308 -6.347 1.00 74.25 89 PHE A N 1
ATOM 668 C CA . PHE A 1 89 ? -7.751 -19.962 -5.866 1.00 74.25 89 PHE A CA 1
ATOM 669 C C . PHE A 1 89 ? -9.163 -19.926 -5.286 1.00 74.25 89 PHE A C 1
ATOM 671 O O . PHE A 1 89 ? -10.147 -19.958 -6.030 1.00 74.25 89 PHE A O 1
ATOM 678 N N . GLY A 1 90 ? -9.262 -19.974 -3.956 1.00 72.31 90 GLY A N 1
ATOM 679 C CA . GLY A 1 90 ? -10.496 -20.377 -3.281 1.00 72.31 90 GLY A CA 1
ATOM 680 C C . GLY A 1 90 ? -10.941 -21.765 -3.760 1.00 72.31 90 GLY A C 1
ATOM 681 O O . GLY A 1 90 ? -10.181 -22.734 -3.687 1.00 72.31 90 GLY A O 1
ATOM 682 N N . ASP A 1 91 ? -12.151 -21.853 -4.318 1.00 76.06 91 ASP A N 1
ATOM 683 C CA . ASP A 1 91 ? -12.682 -23.103 -4.872 1.00 76.06 91 ASP A CA 1
ATOM 684 C C . ASP A 1 91 ? -12.352 -23.354 -6.350 1.00 76.06 91 ASP A C 1
ATOM 686 O O . ASP A 1 91 ? -12.682 -24.415 -6.891 1.00 76.06 91 ASP A O 1
ATOM 690 N N . ILE A 1 92 ? -11.674 -22.407 -7.002 1.00 76.00 92 ILE A N 1
ATOM 691 C CA . ILE A 1 92 ? -11.435 -22.419 -8.445 1.00 76.00 92 ILE A CA 1
ATOM 692 C C . ILE A 1 92 ? -10.101 -23.120 -8.742 1.00 76.00 92 ILE A C 1
ATOM 694 O O . ILE A 1 92 ? -9.055 -22.634 -8.306 1.00 76.00 92 ILE A O 1
ATOM 698 N N . PRO A 1 93 ? -10.091 -24.243 -9.484 1.00 85.31 93 PRO A N 1
ATOM 699 C CA . PRO A 1 93 ? -8.851 -24.848 -9.952 1.00 85.31 93 PRO A CA 1
ATOM 700 C C . PRO A 1 93 ? -8.227 -23.995 -11.062 1.00 85.31 93 PRO A C 1
ATOM 702 O O . PRO A 1 93 ? -8.927 -23.519 -11.960 1.00 85.31 93 PRO A O 1
ATOM 705 N N . ILE A 1 94 ? -6.910 -23.825 -10.993 1.00 85.50 94 ILE A N 1
ATOM 706 C CA . ILE A 1 94 ? -6.116 -23.048 -11.942 1.00 85.50 94 ILE A CA 1
ATOM 707 C C . ILE A 1 94 ? -4.934 -23.888 -12.406 1.00 85.50 94 ILE A C 1
ATOM 709 O O . ILE A 1 94 ? -4.242 -24.507 -11.595 1.00 85.50 94 ILE A O 1
ATOM 713 N N . ASP A 1 95 ? -4.659 -23.853 -13.701 1.00 90.25 95 ASP A N 1
ATOM 714 C CA . ASP A 1 95 ? -3.438 -24.385 -14.297 1.00 90.25 95 ASP A CA 1
ATOM 715 C C . ASP A 1 95 ? -2.827 -23.385 -15.280 1.00 90.25 95 ASP A C 1
ATOM 717 O O . ASP A 1 95 ? -3.455 -22.399 -15.655 1.00 90.25 95 ASP A O 1
ATOM 721 N N . GLY A 1 96 ? -1.580 -23.588 -15.693 1.00 87.19 96 GLY A N 1
ATOM 722 C CA . GLY A 1 96 ? -0.952 -22.674 -16.638 1.00 87.19 96 GLY A CA 1
ATOM 723 C C . GLY A 1 96 ? 0.433 -23.089 -17.101 1.00 87.19 96 GLY A C 1
ATOM 724 O O . GLY A 1 96 ? 0.951 -24.136 -16.705 1.00 87.19 96 GLY A O 1
ATOM 725 N N . ALA A 1 97 ? 1.016 -22.275 -17.978 1.00 84.44 97 ALA A N 1
ATOM 726 C CA . ALA A 1 97 ? 2.336 -22.493 -18.563 1.00 84.44 97 ALA A CA 1
ATOM 727 C C . ALA A 1 97 ? 3.360 -21.497 -18.004 1.00 84.44 97 ALA A C 1
ATOM 729 O O . ALA A 1 97 ? 3.066 -20.313 -17.807 1.00 84.44 97 ALA A O 1
ATOM 730 N N . ILE A 1 98 ? 4.571 -21.991 -17.767 1.00 75.19 98 ILE A N 1
ATOM 731 C CA . ILE A 1 98 ? 5.729 -21.249 -17.277 1.00 75.19 98 ILE A CA 1
ATOM 732 C C . ILE A 1 98 ? 6.833 -21.324 -18.332 1.00 75.19 98 ILE A C 1
ATOM 734 O O . ILE A 1 98 ? 7.185 -22.410 -18.794 1.00 75.19 98 ILE A O 1
ATOM 738 N N . ALA A 1 99 ? 7.377 -20.168 -18.704 1.00 69.88 99 ALA A N 1
ATOM 739 C CA . ALA A 1 99 ? 8.543 -20.072 -19.574 1.00 69.88 99 ALA A CA 1
ATOM 740 C C . ALA A 1 99 ? 9.834 -20.505 -18.851 1.00 69.88 99 ALA A C 1
ATOM 742 O O . ALA A 1 99 ? 9.875 -20.631 -17.628 1.00 69.88 99 ALA A O 1
ATOM 743 N N . GLU A 1 100 ? 10.915 -20.727 -19.604 1.00 64.44 100 GLU A N 1
ATOM 744 C CA . GLU A 1 100 ? 12.206 -21.189 -19.058 1.00 64.44 100 GLU A CA 1
ATOM 745 C C . GLU A 1 100 ? 12.815 -20.238 -18.011 1.00 64.44 100 GLU A C 1
ATOM 747 O O . GLU A 1 100 ? 13.569 -20.671 -17.140 1.00 64.44 100 GLU A O 1
ATOM 752 N N . ASP A 1 101 ? 12.457 -18.953 -18.053 1.00 57.34 101 ASP A N 1
ATOM 753 C CA . ASP A 1 101 ? 12.872 -17.921 -17.097 1.00 57.34 101 ASP A CA 1
ATOM 754 C C . ASP A 1 101 ? 12.053 -17.914 -15.788 1.00 57.34 101 ASP A C 1
ATOM 756 O O . ASP A 1 101 ? 12.352 -17.144 -14.870 1.00 57.34 101 ASP A O 1
ATOM 760 N N . GLY A 1 102 ? 11.053 -18.795 -15.672 1.00 59.59 102 GLY A N 1
ATOM 761 C CA . GLY A 1 102 ? 10.166 -18.914 -14.517 1.00 59.59 102 GLY A CA 1
ATOM 762 C C . GLY A 1 102 ? 8.931 -18.012 -14.574 1.00 59.59 102 GLY A C 1
ATOM 763 O O . GLY A 1 102 ? 8.175 -17.961 -13.600 1.00 59.59 102 GLY A O 1
ATOM 764 N N . ALA A 1 103 ? 8.705 -17.302 -15.681 1.00 65.38 103 ALA A N 1
ATOM 765 C CA . ALA A 1 103 ? 7.589 -16.383 -15.812 1.00 65.38 103 ALA A CA 1
ATOM 766 C C . ALA A 1 103 ? 6.313 -17.086 -16.306 1.00 65.38 103 ALA A C 1
ATOM 768 O O . ALA A 1 103 ? 6.351 -17.934 -17.201 1.00 65.38 103 ALA A O 1
ATOM 769 N N . ILE A 1 104 ? 5.162 -16.735 -15.727 1.00 71.88 104 ILE A N 1
ATOM 770 C CA . ILE A 1 104 ? 3.877 -17.311 -16.136 1.00 71.88 104 ILE A CA 1
ATOM 771 C C . ILE A 1 104 ? 3.439 -16.644 -17.440 1.00 71.88 104 ILE A C 1
ATOM 773 O O . ILE A 1 104 ? 3.374 -15.416 -17.517 1.00 71.88 104 ILE A O 1
ATOM 777 N N . THR A 1 105 ? 3.144 -17.458 -18.453 1.00 76.56 105 THR A N 1
ATOM 778 C CA . THR A 1 105 ? 2.797 -17.015 -19.817 1.00 76.56 105 THR A CA 1
ATOM 779 C C . THR A 1 105 ? 1.356 -17.337 -20.201 1.00 76.56 105 THR A C 1
ATOM 781 O O . THR A 1 105 ? 0.762 -16.651 -21.032 1.00 76.56 105 THR A O 1
ATOM 784 N N . GLU A 1 106 ? 0.763 -18.337 -19.554 1.00 86.06 106 GLU A N 1
ATOM 785 C CA . GLU A 1 106 ? -0.618 -18.748 -19.775 1.00 86.06 106 GLU A CA 1
ATOM 786 C C . GLU A 1 106 ? -1.253 -19.154 -18.449 1.00 86.06 106 GLU A C 1
ATOM 788 O O . GLU A 1 106 ? -0.608 -19.809 -17.629 1.00 86.06 106 GLU A O 1
ATOM 793 N N . ILE A 1 107 ? -2.516 -18.780 -18.250 1.00 88.12 107 ILE A N 1
ATOM 794 C CA . ILE A 1 107 ? -3.316 -19.141 -17.078 1.00 88.12 107 ILE A CA 1
ATOM 795 C C . ILE A 1 107 ? -4.671 -19.640 -17.559 1.00 88.12 107 ILE A C 1
ATOM 797 O O . ILE A 1 107 ? -5.335 -18.982 -18.352 1.00 88.12 107 ILE A O 1
ATOM 801 N N . ARG A 1 108 ? -5.112 -20.782 -17.055 1.00 89.31 108 ARG A N 1
ATOM 802 C CA . ARG A 1 108 ? -6.385 -21.413 -17.378 1.00 89.31 108 ARG A CA 1
ATOM 803 C C . ARG A 1 108 ? -7.218 -21.555 -16.117 1.00 89.31 108 ARG A C 1
ATOM 805 O O . ARG A 1 108 ? -6.722 -21.990 -15.081 1.00 89.31 108 ARG A O 1
ATOM 812 N N . PHE A 1 109 ? -8.477 -21.143 -16.204 1.00 86.75 109 PHE A N 1
ATOM 813 C CA . PHE A 1 109 ? -9.453 -21.257 -15.123 1.00 86.75 109 PHE A CA 1
ATOM 814 C C . PHE A 1 109 ? -10.868 -21.113 -15.685 1.00 86.75 109 PHE A C 1
ATOM 816 O O . PHE A 1 109 ? -11.070 -20.431 -16.688 1.00 86.75 109 PHE A O 1
ATOM 823 N N . ASP A 1 110 ? -11.856 -21.746 -15.046 1.00 77.62 110 ASP A N 1
ATOM 824 C CA . ASP A 1 110 ? -13.281 -21.592 -15.393 1.00 77.62 110 ASP A CA 1
ATOM 825 C C . ASP A 1 110 ? -13.571 -21.778 -16.905 1.00 77.62 110 ASP A C 1
ATOM 827 O O . ASP A 1 110 ? -14.228 -20.958 -17.550 1.00 77.62 110 ASP A O 1
ATOM 831 N N . GLY A 1 111 ? -12.969 -22.817 -17.505 1.00 79.31 111 GLY A N 1
ATOM 832 C CA . GLY A 1 111 ? -13.101 -23.143 -18.933 1.00 79.31 111 GLY A CA 1
ATOM 833 C C . GLY A 1 111 ? -12.483 -22.125 -19.901 1.00 79.31 111 GLY A C 1
ATOM 834 O O . GLY A 1 111 ? -12.726 -22.209 -21.105 1.00 79.31 111 GLY A O 1
ATOM 835 N N . ARG A 1 112 ? -11.712 -21.157 -19.395 1.00 83.75 112 ARG A N 1
ATOM 836 C CA . ARG A 1 112 ? -11.081 -20.091 -20.175 1.00 83.75 112 ARG A CA 1
ATOM 837 C C . ARG A 1 112 ? -9.567 -20.214 -20.149 1.00 83.75 112 ARG A C 1
ATOM 839 O O . ARG A 1 112 ? -8.983 -20.587 -19.135 1.00 83.75 112 ARG A O 1
ATOM 846 N N . THR A 1 113 ? -8.946 -19.816 -21.251 1.00 89.62 113 THR A N 1
ATOM 847 C CA . THR A 1 113 ? -7.496 -19.669 -21.380 1.00 89.62 113 THR A CA 1
ATOM 848 C C . THR A 1 113 ? -7.155 -18.193 -21.459 1.00 89.62 113 THR A C 1
ATOM 850 O O . THR A 1 113 ? -7.634 -17.494 -22.349 1.00 89.62 113 THR A O 1
ATOM 853 N N . VAL A 1 114 ? -6.308 -17.722 -20.553 1.00 86.50 114 VAL A N 1
ATOM 854 C CA . VAL A 1 114 ? -5.754 -16.373 -20.560 1.00 86.50 114 VAL A CA 1
ATOM 855 C C . VAL A 1 114 ? -4.304 -16.411 -21.008 1.00 86.50 114 VAL A C 1
ATOM 857 O O . VAL A 1 114 ? -3.438 -16.933 -20.310 1.00 86.50 114 VAL A O 1
ATOM 860 N N . ILE A 1 115 ? -4.050 -15.816 -22.166 1.00 84.12 115 ILE A N 1
ATOM 861 C CA . ILE A 1 115 ? -2.714 -15.600 -22.712 1.00 84.12 115 ILE A CA 1
ATOM 862 C C . ILE A 1 115 ? -2.184 -14.289 -22.142 1.00 84.12 115 ILE A C 1
ATOM 864 O O . ILE A 1 115 ? -2.862 -13.264 -22.193 1.00 84.12 115 ILE A O 1
ATOM 868 N N . LEU A 1 116 ? -0.980 -14.300 -21.582 1.00 76.06 116 LEU A N 1
ATOM 869 C CA . LEU A 1 116 ? -0.397 -13.114 -20.972 1.00 76.06 116 LEU A CA 1
ATOM 870 C C . LEU A 1 116 ? 0.494 -12.392 -21.984 1.00 76.06 116 LEU A C 1
ATOM 872 O O . LEU A 1 116 ? 1.534 -12.903 -22.388 1.00 76.06 116 LEU A O 1
ATOM 876 N N . SER A 1 117 ? 0.113 -11.169 -22.359 1.00 68.81 117 SER A N 1
ATOM 877 C CA . SER A 1 117 ? 0.964 -10.311 -23.204 1.00 68.81 117 SER A CA 1
ATOM 878 C C . SER A 1 117 ? 2.262 -9.893 -22.501 1.00 68.81 117 SER A C 1
ATOM 880 O O . SER A 1 117 ? 3.238 -9.550 -23.170 1.00 68.81 117 SER A O 1
ATOM 882 N N . HIS A 1 118 ? 2.236 -9.896 -21.161 1.00 67.25 118 HIS A N 1
ATOM 883 C CA . HIS A 1 118 ? 3.324 -9.558 -20.251 1.00 67.25 118 HIS A CA 1
ATOM 884 C C . HIS A 1 118 ? 3.367 -10.602 -19.135 1.00 67.25 118 HIS A C 1
ATOM 886 O O . HIS A 1 118 ? 2.312 -10.882 -18.556 1.00 67.25 118 HIS A O 1
ATOM 892 N N . PRO A 1 119 ? 4.544 -11.141 -18.787 1.00 65.50 119 PRO A N 1
ATOM 893 C CA . PRO A 1 119 ? 4.614 -12.196 -17.795 1.00 65.50 119 PRO A CA 1
ATOM 894 C C . PRO A 1 119 ? 4.133 -11.740 -16.414 1.00 65.50 119 PRO A C 1
ATOM 896 O O . PRO A 1 119 ? 4.364 -10.600 -15.994 1.00 65.50 119 PRO A O 1
ATOM 899 N N . VAL A 1 120 ? 3.487 -12.655 -15.693 1.00 64.81 120 VAL A N 1
ATOM 900 C CA . VAL A 1 120 ? 3.090 -12.464 -14.292 1.00 64.81 120 VAL A CA 1
ATOM 901 C C . VAL A 1 120 ? 4.089 -13.206 -13.412 1.00 64.81 120 VAL A C 1
ATOM 903 O O . VAL A 1 120 ? 4.347 -14.395 -13.606 1.00 64.81 120 VAL A O 1
ATOM 906 N N . SER A 1 121 ? 4.681 -12.501 -12.448 1.00 63.22 121 SER A N 1
ATOM 907 C CA . SER A 1 121 ? 5.567 -13.126 -11.467 1.00 63.22 121 SER A CA 1
ATOM 908 C C . SER A 1 121 ? 4.748 -13.877 -10.419 1.00 63.22 121 SER A C 1
ATOM 910 O O . SER A 1 121 ? 3.618 -13.499 -10.112 1.00 63.22 121 SER A O 1
ATOM 912 N N . VAL A 1 122 ? 5.340 -14.885 -9.778 1.00 57.41 122 VAL A N 1
ATOM 913 C CA . VAL A 1 122 ? 4.688 -15.604 -8.666 1.00 57.41 122 VAL A CA 1
ATOM 914 C C . VAL A 1 122 ? 4.247 -14.642 -7.549 1.00 57.41 122 VAL A C 1
ATOM 916 O O . VAL A 1 122 ? 3.176 -14.811 -6.976 1.00 57.41 122 VAL A O 1
ATOM 919 N N . GLN A 1 123 ? 5.015 -13.575 -7.295 1.00 53.72 123 GLN A N 1
ATOM 920 C CA . GLN A 1 123 ? 4.688 -12.545 -6.296 1.00 53.72 123 GLN A CA 1
ATOM 921 C C . GLN A 1 123 ? 3.430 -11.731 -6.641 1.00 53.72 123 GLN A C 1
ATOM 923 O O . GLN A 1 123 ? 2.784 -11.188 -5.749 1.00 53.72 123 GLN A O 1
ATOM 928 N N . THR A 1 124 ? 3.084 -11.629 -7.926 1.00 62.31 124 THR A N 1
ATOM 929 C CA . THR A 1 124 ? 1.941 -10.843 -8.420 1.00 62.31 124 THR A CA 1
ATOM 930 C C . THR A 1 124 ? 0.771 -11.714 -8.883 1.00 62.31 124 THR A C 1
ATOM 932 O O . THR A 1 124 ? -0.292 -11.185 -9.211 1.00 62.31 124 THR A O 1
ATOM 935 N N . LEU A 1 125 ? 0.927 -13.043 -8.837 1.00 71.75 125 LEU A N 1
ATOM 936 C CA . LEU A 1 125 ? -0.065 -14.016 -9.290 1.00 71.75 125 LEU A CA 1
ATOM 937 C C . LEU A 1 125 ? -1.394 -13.899 -8.538 1.00 71.75 125 LEU A C 1
ATOM 939 O O . LEU A 1 125 ? -2.440 -13.842 -9.169 1.00 71.75 125 LEU A O 1
ATOM 943 N N . GLU A 1 126 ? -1.376 -13.802 -7.208 1.00 69.94 126 GLU A N 1
ATOM 944 C CA . GLU A 1 126 ? -2.608 -13.687 -6.408 1.00 69.94 126 GLU A CA 1
ATOM 945 C C . GLU A 1 126 ? -3.444 -12.475 -6.834 1.00 69.94 126 GLU A C 1
ATOM 947 O O . GLU A 1 126 ? -4.650 -12.573 -7.054 1.00 69.94 126 GLU A O 1
ATOM 952 N N . ARG A 1 127 ? -2.783 -11.331 -7.025 1.00 69.88 127 ARG A N 1
ATOM 953 C CA . ARG A 1 127 ? -3.433 -10.100 -7.475 1.00 69.88 127 ARG A CA 1
ATOM 954 C C . ARG A 1 127 ? -4.047 -10.269 -8.862 1.00 69.88 127 ARG A C 1
ATOM 956 O O . ARG A 1 127 ? -5.188 -9.864 -9.078 1.00 69.88 127 ARG A O 1
ATOM 963 N N . PHE A 1 128 ? -3.297 -10.873 -9.779 1.00 77.06 128 PHE A N 1
ATOM 964 C CA . PHE A 1 128 ? -3.785 -11.183 -11.116 1.00 77.06 128 PHE A CA 1
ATOM 965 C C . PHE A 1 128 ? -5.032 -12.077 -11.056 1.00 77.06 128 PHE A C 1
ATOM 967 O O . PHE A 1 128 ? -6.044 -11.764 -11.678 1.00 77.06 128 PHE A O 1
ATOM 974 N N . LEU A 1 129 ? -4.995 -13.153 -10.263 1.00 77.44 129 LEU A N 1
ATOM 975 C CA . LEU A 1 129 ? -6.096 -14.110 -10.141 1.00 77.44 129 LEU A CA 1
ATOM 976 C C . LEU A 1 129 ? -7.360 -13.479 -9.550 1.00 77.44 129 LEU A C 1
ATOM 978 O O . LEU A 1 129 ? -8.452 -13.744 -10.054 1.00 77.44 129 LEU A O 1
ATOM 982 N N . ARG A 1 130 ? -7.236 -12.571 -8.572 1.00 74.31 130 ARG A N 1
ATOM 983 C CA . ARG A 1 130 ? -8.369 -11.765 -8.074 1.00 74.31 130 ARG A CA 1
ATOM 984 C C . ARG A 1 130 ? -9.042 -10.982 -9.199 1.00 74.31 130 ARG A C 1
ATOM 986 O O . ARG A 1 130 ? -10.265 -10.982 -9.317 1.00 74.31 130 ARG A O 1
ATOM 993 N N . HIS A 1 131 ? -8.257 -10.326 -10.051 1.00 74.44 131 HIS A N 1
ATOM 994 C CA . HIS A 1 131 ? -8.799 -9.560 -11.174 1.00 74.44 131 HIS A CA 1
ATOM 995 C C . HIS A 1 131 ? -9.387 -10.458 -12.266 1.00 74.44 131 HIS A C 1
ATOM 997 O O . HIS A 1 131 ? -10.454 -10.155 -12.803 1.00 74.44 131 HIS A O 1
ATOM 1003 N N . ALA A 1 132 ? -8.721 -11.568 -12.577 1.00 78.56 132 ALA A N 1
ATOM 1004 C CA . ALA A 1 132 ? -9.153 -12.512 -13.598 1.00 78.56 132 ALA A CA 1
ATOM 1005 C C . ALA A 1 132 ? -10.481 -13.185 -13.222 1.00 78.56 132 ALA A C 1
ATOM 1007 O O . ALA A 1 132 ? -11.408 -13.223 -14.032 1.00 78.56 132 ALA A O 1
ATOM 1008 N N . THR A 1 133 ? -10.616 -13.635 -11.974 1.00 76.62 133 THR A N 1
ATOM 1009 C CA . THR A 1 133 ? -11.847 -14.258 -11.460 1.00 76.62 133 THR A CA 1
ATOM 1010 C C . THR A 1 133 ? -12.999 -13.260 -11.354 1.00 76.62 133 THR A C 1
ATOM 1012 O O . THR A 1 133 ? -14.098 -13.565 -11.815 1.00 76.62 133 THR A O 1
ATOM 1015 N N . ALA A 1 134 ? -12.755 -12.037 -10.866 1.00 73.75 134 ALA A N 1
ATOM 1016 C CA . ALA A 1 134 ? -13.763 -10.972 -10.854 1.00 73.75 134 ALA A CA 1
ATOM 1017 C C . ALA A 1 134 ? -14.236 -10.602 -12.271 1.00 73.75 134 ALA A C 1
ATOM 1019 O O . ALA A 1 134 ? -15.433 -10.441 -12.512 1.00 73.75 134 ALA A O 1
ATOM 1020 N N . THR A 1 135 ? -13.309 -10.524 -13.230 1.00 77.62 135 THR A N 1
ATOM 1021 C CA . THR A 1 135 ? -13.646 -10.282 -14.641 1.00 77.62 135 THR A CA 1
ATOM 1022 C C . THR A 1 135 ? -14.456 -11.443 -15.218 1.00 77.62 135 THR A C 1
ATOM 1024 O O . THR A 1 135 ? -15.457 -11.217 -15.893 1.00 77.62 135 THR A O 1
ATOM 1027 N N . SER A 1 136 ? -14.086 -12.691 -14.918 1.00 78.50 136 SER A N 1
ATOM 1028 C CA . SER A 1 136 ? -14.845 -13.869 -15.352 1.00 78.50 136 SER A CA 1
ATOM 1029 C C . SER A 1 136 ? -16.281 -13.860 -14.823 1.00 78.50 136 SER A C 1
ATOM 1031 O O . SER A 1 136 ? -17.225 -14.058 -15.591 1.00 78.50 136 SER A O 1
ATOM 1033 N N . ALA A 1 137 ? -16.459 -13.546 -13.536 1.00 75.94 137 ALA A N 1
ATOM 1034 C CA . ALA A 1 137 ? -17.773 -13.411 -12.919 1.00 75.94 137 ALA A CA 1
ATOM 1035 C C . ALA A 1 137 ? -18.609 -12.306 -13.587 1.00 75.94 137 ALA A C 1
ATOM 1037 O O . ALA A 1 137 ? -19.792 -12.515 -13.858 1.00 75.94 137 ALA A O 1
ATOM 1038 N N . LEU A 1 138 ? -17.996 -11.163 -13.923 1.00 79.81 138 LEU A N 1
ATOM 1039 C CA . LEU A 1 138 ? -18.653 -10.085 -14.667 1.00 79.81 138 LEU A CA 1
ATOM 1040 C C . LEU A 1 138 ? -19.115 -10.545 -16.058 1.00 79.81 138 LEU A C 1
ATOM 1042 O O . LEU A 1 138 ? -20.252 -10.274 -16.447 1.00 79.81 138 LEU A O 1
ATOM 1046 N N . LEU A 1 139 ? -18.253 -11.238 -16.806 1.00 80.81 139 LEU A N 1
ATOM 1047 C CA . LEU A 1 139 ? -18.592 -11.763 -18.131 1.00 80.81 139 LEU A CA 1
ATOM 1048 C C . LEU A 1 139 ? -19.750 -12.760 -18.051 1.00 80.81 139 LEU A C 1
ATOM 1050 O O . LEU A 1 139 ? -20.703 -12.651 -18.822 1.00 80.81 139 LEU A O 1
ATOM 1054 N N . HIS A 1 140 ? -19.705 -13.675 -17.079 1.00 80.62 140 HIS A N 1
ATOM 1055 C CA . HIS A 1 140 ? -20.781 -14.629 -16.824 1.00 80.62 140 HIS A CA 1
ATOM 1056 C C . HIS A 1 140 ? -22.097 -13.916 -16.475 1.00 80.62 140 HIS A C 1
ATOM 1058 O O . HIS A 1 140 ? -23.130 -14.204 -17.076 1.00 80.62 140 HIS A O 1
ATOM 1064 N N . ALA A 1 141 ? -22.062 -12.932 -15.570 1.00 78.75 141 ALA A N 1
ATOM 1065 C CA . ALA A 1 141 ? -23.236 -12.151 -15.180 1.00 78.75 141 ALA A CA 1
ATOM 1066 C C . ALA A 1 141 ? -23.867 -11.378 -16.353 1.00 78.75 141 ALA A C 1
ATOM 1068 O O . ALA A 1 141 ? -25.076 -11.158 -16.364 1.00 78.75 141 ALA A O 1
ATOM 1069 N N . ARG A 1 142 ? -23.066 -10.987 -17.354 1.00 80.38 142 ARG A N 1
ATOM 1070 C CA . ARG A 1 142 ? -23.537 -10.322 -18.581 1.00 80.38 142 ARG A CA 1
ATOM 1071 C C . ARG A 1 142 ? -23.889 -11.290 -19.719 1.00 80.38 142 ARG A C 1
ATOM 1073 O O . ARG A 1 142 ? -24.246 -10.826 -20.798 1.00 80.38 142 ARG A O 1
ATOM 1080 N N . GLY A 1 143 ? -23.784 -12.605 -19.512 1.00 83.38 143 GLY A N 1
ATOM 1081 C CA . GLY A 1 143 ? -24.044 -13.610 -20.550 1.00 83.38 143 GLY A CA 1
ATOM 1082 C C . GLY A 1 143 ? -23.046 -13.568 -21.714 1.00 83.38 143 GLY A C 1
ATOM 1083 O O . GLY A 1 143 ? -23.381 -13.957 -22.830 1.00 83.38 143 GLY A O 1
ATOM 1084 N N . ILE A 1 144 ? -21.830 -13.068 -21.477 1.00 82.44 144 ILE A N 1
ATOM 1085 C CA . ILE A 1 144 ? -20.801 -12.893 -22.503 1.00 82.44 144 ILE A CA 1
ATOM 1086 C C . ILE A 1 144 ? -19.831 -14.076 -22.462 1.00 82.44 144 ILE A C 1
ATOM 1088 O O . ILE A 1 144 ? -19.123 -14.283 -21.475 1.00 82.44 144 ILE A O 1
ATOM 1092 N N . ALA A 1 145 ? -19.750 -14.815 -23.569 1.00 82.88 145 ALA A N 1
ATOM 1093 C CA . ALA A 1 145 ? -18.789 -15.898 -23.754 1.00 82.88 145 ALA A CA 1
ATOM 1094 C C . ALA A 1 145 ? -17.684 -15.486 -24.749 1.00 82.88 145 ALA A C 1
ATOM 1096 O O . ALA A 1 145 ? -17.991 -15.182 -25.909 1.00 82.88 145 ALA A O 1
ATOM 1097 N N . PRO A 1 146 ? -16.401 -15.484 -24.337 1.00 83.38 146 PRO A N 1
ATOM 1098 C CA . PRO A 1 146 ? -15.281 -15.350 -25.261 1.00 83.38 146 PRO A CA 1
ATOM 1099 C C . PRO A 1 146 ? -15.304 -16.454 -26.323 1.00 83.38 146 PRO A C 1
ATOM 1101 O O . PRO A 1 146 ? -15.475 -17.637 -26.018 1.00 83.38 146 PRO A O 1
ATOM 1104 N N . ARG A 1 147 ? -15.095 -16.085 -27.586 1.00 82.88 147 ARG A N 1
ATOM 1105 C CA . ARG A 1 147 ? -14.966 -17.025 -28.697 1.00 82.88 147 ARG A CA 1
ATOM 1106 C C . ARG A 1 147 ? -13.762 -17.932 -28.438 1.00 82.88 147 ARG A C 1
ATOM 1108 O O . ARG A 1 147 ? -12.671 -17.448 -28.155 1.00 82.88 147 ARG A O 1
ATOM 1115 N N . ASN A 1 148 ? -13.970 -19.244 -28.544 1.00 83.25 148 ASN A N 1
ATOM 1116 C CA . ASN A 1 148 ? -12.982 -20.286 -28.226 1.00 83.25 148 ASN A CA 1
ATOM 1117 C C . ASN A 1 148 ? -12.485 -20.280 -26.763 1.00 83.25 148 ASN A C 1
ATOM 1119 O O . ASN A 1 148 ? -11.476 -20.909 -26.467 1.00 83.25 148 ASN A O 1
ATOM 1123 N N . GLY A 1 149 ? -13.160 -19.569 -25.850 1.00 82.81 149 GLY A N 1
ATOM 1124 C CA . GLY A 1 149 ? -12.762 -19.486 -24.441 1.00 82.81 149 GLY A CA 1
ATOM 1125 C C . GLY A 1 149 ? -11.439 -18.750 -24.192 1.00 82.81 149 GLY A C 1
ATOM 1126 O O . GLY A 1 149 ? -10.941 -18.774 -23.071 1.00 82.81 149 GLY A O 1
ATOM 1127 N N . THR A 1 150 ? -10.852 -18.099 -25.201 1.00 86.06 150 THR A N 1
ATOM 1128 C CA . THR A 1 150 ? -9.544 -17.444 -25.077 1.00 86.06 150 THR A CA 1
ATOM 1129 C C . THR A 1 150 ? -9.687 -15.956 -24.773 1.00 86.06 150 THR A C 1
ATOM 1131 O O . THR A 1 150 ? -10.497 -15.257 -25.385 1.00 86.06 150 THR A O 1
ATOM 1134 N N . MET A 1 151 ? -8.863 -15.469 -23.850 1.00 87.56 151 MET A N 1
ATOM 1135 C CA . MET A 1 151 ? -8.678 -14.057 -23.540 1.00 87.56 151 MET A CA 1
ATOM 1136 C C . MET A 1 151 ? -7.182 -13.736 -23.550 1.00 87.56 151 MET A C 1
ATOM 1138 O O . MET A 1 151 ? -6.355 -14.588 -23.242 1.00 87.56 151 MET A O 1
ATOM 1142 N N . GLU A 1 152 ? -6.825 -12.505 -23.869 1.00 85.50 152 GLU A N 1
ATOM 1143 C CA . GLU A 1 152 ? -5.473 -11.980 -23.739 1.00 85.50 152 GLU A CA 1
ATOM 1144 C C . GLU A 1 152 ? -5.448 -10.950 -22.613 1.00 85.50 152 GLU A C 1
ATOM 1146 O O . GLU A 1 152 ? -6.236 -10.009 -22.608 1.00 85.50 152 GLU A O 1
ATOM 1151 N N . ALA A 1 153 ? -4.554 -11.107 -21.645 1.00 82.94 153 ALA A N 1
ATOM 1152 C CA . ALA A 1 153 ? -4.365 -10.131 -20.587 1.00 82.94 153 ALA A CA 1
ATOM 1153 C C . ALA A 1 153 ? -3.295 -9.106 -20.984 1.00 82.94 153 ALA A C 1
ATOM 1155 O O . ALA A 1 153 ? -2.113 -9.436 -21.137 1.00 82.94 153 ALA A O 1
ATOM 1156 N N . LEU A 1 154 ? -3.701 -7.841 -21.093 1.00 74.75 154 LEU A N 1
ATOM 1157 C CA . LEU A 1 154 ? -2.804 -6.695 -21.180 1.00 74.75 154 LEU A CA 1
ATOM 1158 C C . LEU A 1 154 ? -2.504 -6.169 -19.789 1.00 74.75 154 LEU A C 1
ATOM 1160 O O . LEU A 1 154 ? -3.409 -5.829 -19.031 1.00 74.75 154 LEU A O 1
ATOM 1164 N N . GLY A 1 155 ? -1.214 -6.126 -19.472 1.00 65.56 155 GLY A N 1
ATOM 1165 C CA . GLY A 1 155 ? -0.686 -5.556 -18.240 1.00 65.56 155 GLY A CA 1
ATOM 1166 C C . GLY A 1 155 ? -0.940 -6.339 -16.947 1.00 65.56 155 GLY A C 1
ATOM 1167 O O . GLY A 1 155 ? -0.205 -6.152 -15.979 1.00 65.56 155 GLY A O 1
ATOM 1168 N N . GLY A 1 156 ? -1.878 -7.285 -16.944 1.00 63.78 156 GLY A N 1
ATOM 1169 C CA . GLY A 1 156 ? -2.214 -8.095 -15.773 1.00 63.78 156 GLY A CA 1
ATOM 1170 C C . GLY A 1 156 ? -3.592 -7.814 -15.164 1.00 63.78 156 GLY A C 1
ATOM 1171 O O . GLY A 1 156 ? -3.965 -8.498 -14.214 1.00 63.78 156 GLY A O 1
ATOM 1172 N N . ALA A 1 157 ? -4.386 -6.876 -15.692 1.00 65.31 157 ALA A N 1
ATOM 1173 C CA . ALA A 1 157 ? -5.788 -6.736 -15.260 1.00 65.31 157 ALA A CA 1
ATOM 1174 C C . ALA A 1 157 ? -6.813 -6.395 -16.350 1.00 65.31 157 ALA A C 1
ATOM 1176 O O . ALA A 1 157 ? -8.009 -6.342 -16.051 1.00 65.31 157 ALA A O 1
ATOM 1177 N N . ARG A 1 158 ? -6.387 -6.144 -17.593 1.00 81.25 158 ARG A N 1
ATOM 1178 C CA . ARG A 1 158 ? -7.300 -5.885 -18.714 1.00 81.25 158 ARG A CA 1
ATOM 1179 C C . ARG A 1 158 ? -7.329 -7.077 -19.648 1.00 81.25 158 ARG A C 1
ATOM 1181 O O . ARG A 1 158 ? -6.280 -7.507 -20.106 1.00 81.25 158 ARG A O 1
ATOM 1188 N N . PHE A 1 159 ? -8.515 -7.585 -19.948 1.00 83.56 159 PHE A N 1
ATOM 1189 C CA . PHE A 1 159 ? -8.689 -8.808 -20.725 1.00 83.56 159 PHE A CA 1
ATOM 1190 C C . PHE A 1 159 ? -9.308 -8.473 -22.077 1.00 83.56 159 PHE A C 1
ATOM 1192 O O . PHE A 1 159 ? -10.451 -8.028 -22.122 1.00 83.56 159 PHE A O 1
ATOM 1199 N N . LEU A 1 160 ? -8.577 -8.678 -23.170 1.00 85.00 160 LEU A N 1
ATOM 1200 C CA . LEU A 1 160 ? -9.110 -8.607 -24.525 1.00 85.00 160 LEU A CA 1
ATOM 1201 C C . LEU A 1 160 ? -9.592 -9.971 -24.961 1.00 85.00 160 LEU A C 1
ATOM 1203 O O . LEU A 1 160 ? -8.996 -10.997 -24.655 1.00 85.00 160 LEU A O 1
ATOM 1207 N N . PHE A 1 161 ? -10.690 -9.983 -25.687 1.00 86.19 161 PHE A N 1
ATOM 1208 C CA . PHE A 1 161 ? -11.267 -11.200 -26.219 1.00 86.19 161 PHE A CA 1
ATOM 1209 C C . PHE A 1 161 ? -12.175 -10.848 -27.382 1.00 86.19 161 PHE A C 1
ATOM 1211 O O . PHE A 1 161 ? -12.609 -9.709 -27.550 1.00 86.19 161 PHE A O 1
ATOM 1218 N N . THR A 1 162 ? -12.490 -11.845 -28.195 1.00 84.69 162 THR A N 1
ATOM 1219 C CA . THR A 1 162 ? -13.552 -11.700 -29.188 1.00 84.69 162 THR A CA 1
ATOM 1220 C C . THR A 1 162 ? -14.811 -12.359 -28.664 1.00 84.69 162 THR A C 1
ATOM 1222 O O . THR A 1 162 ? -14.745 -13.386 -27.996 1.00 84.69 162 THR A O 1
ATOM 1225 N N . THR A 1 163 ? -15.966 -11.772 -28.944 1.00 78.44 163 THR A N 1
ATOM 1226 C CA . THR A 1 163 ? -17.270 -12.378 -28.644 1.00 78.44 163 THR A CA 1
ATOM 1227 C C . THR A 1 163 ? -17.948 -12.795 -29.940 1.00 78.44 163 THR A C 1
ATOM 1229 O O . THR A 1 163 ? -17.643 -12.261 -31.011 1.00 78.44 163 THR A O 1
ATOM 1232 N N . GLY A 1 164 ? -18.847 -13.775 -29.866 1.00 67.50 164 GLY A N 1
ATOM 1233 C CA . GLY A 1 164 ? -19.654 -14.188 -31.006 1.00 67.50 164 GLY A CA 1
ATOM 1234 C C . GLY A 1 164 ? -21.056 -14.568 -30.562 1.00 67.50 164 GLY A C 1
ATOM 1235 O O . GLY A 1 164 ? -21.219 -15.587 -29.903 1.00 67.50 164 GLY A O 1
ATOM 1236 N N . ALA A 1 165 ? -22.046 -13.764 -30.946 1.00 55.19 165 ALA A N 1
ATOM 1237 C CA . ALA A 1 165 ? -23.458 -14.113 -30.788 1.00 55.19 165 ALA A CA 1
ATOM 1238 C C . ALA A 1 165 ? -24.195 -14.205 -32.139 1.00 55.19 165 ALA A C 1
ATOM 1240 O O . ALA A 1 165 ? -25.004 -15.105 -32.307 1.00 55.19 165 ALA A O 1
ATOM 1241 N N . ASP A 1 166 ? -23.820 -13.405 -33.152 1.00 48.84 166 ASP A N 1
ATOM 1242 C CA . ASP A 1 166 ? -24.615 -13.264 -34.391 1.00 48.84 166 ASP A CA 1
ATOM 1243 C C . ASP A 1 166 ? -23.775 -13.349 -35.684 1.00 48.84 166 ASP A C 1
ATOM 1245 O O . ASP A 1 166 ? -23.959 -12.599 -36.643 1.00 48.84 166 ASP A O 1
ATOM 1249 N N . GLY A 1 167 ? -22.774 -14.234 -35.714 1.00 48.25 167 GLY A N 1
ATOM 1250 C CA . GLY A 1 167 ? -21.971 -14.487 -36.922 1.00 48.25 167 GLY A CA 1
ATOM 1251 C C . GLY A 1 167 ? -20.943 -13.404 -37.289 1.00 48.25 167 GLY A C 1
ATOM 1252 O O . GLY A 1 167 ? -20.257 -13.544 -38.301 1.00 48.25 167 GLY A O 1
ATOM 1253 N N . ARG A 1 168 ? -20.765 -12.357 -36.471 1.00 60.97 168 ARG A N 1
ATOM 1254 C CA . ARG A 1 168 ? -19.652 -11.398 -36.599 1.00 60.97 168 ARG A CA 1
ATOM 1255 C C . ARG A 1 168 ? -18.864 -11.337 -35.299 1.00 60.97 168 ARG A C 1
ATOM 1257 O O . ARG A 1 168 ? -19.408 -10.970 -34.264 1.00 60.97 168 ARG A O 1
ATOM 1264 N N . ALA A 1 169 ? -17.591 -11.719 -35.361 1.00 71.56 169 ALA A N 1
ATOM 1265 C CA . ALA A 1 169 ? -16.685 -11.575 -34.232 1.00 71.56 169 ALA A CA 1
ATOM 1266 C C . ALA A 1 169 ? -16.464 -10.085 -33.957 1.00 71.56 169 ALA A C 1
ATOM 1268 O O . ALA A 1 169 ? -16.046 -9.358 -34.858 1.00 71.56 169 ALA A O 1
ATOM 1269 N N . GLN A 1 170 ? -16.752 -9.646 -32.733 1.00 78.88 170 GLN A N 1
ATOM 1270 C CA . GLN A 1 170 ? -16.462 -8.285 -32.290 1.00 78.88 170 GLN A CA 1
ATOM 1271 C C . GLN A 1 170 ? -15.402 -8.327 -31.184 1.00 78.88 170 GLN A C 1
ATOM 1273 O O . GLN A 1 170 ? -15.576 -9.078 -30.215 1.00 78.88 170 GLN A O 1
ATOM 1278 N N . PRO A 1 171 ? -14.301 -7.571 -31.324 1.00 85.19 171 PRO A N 1
ATOM 1279 C CA . PRO A 1 171 ? -13.302 -7.453 -30.280 1.00 85.19 171 PRO A CA 1
ATOM 1280 C C . PRO A 1 171 ? -13.848 -6.620 -29.115 1.00 85.19 171 PRO A C 1
ATOM 1282 O O . PRO A 1 171 ? -14.542 -5.614 -29.297 1.00 85.19 171 PRO A O 1
ATOM 1285 N N . ALA A 1 172 ? -13.548 -7.077 -27.906 1.00 87.69 172 ALA A N 1
ATOM 1286 C CA . ALA A 1 172 ? -13.975 -6.478 -26.657 1.00 87.69 172 ALA A CA 1
ATOM 1287 C C . ALA A 1 172 ? -12.830 -6.485 -25.641 1.00 87.69 172 ALA A C 1
ATOM 1289 O O . ALA A 1 172 ? -11.917 -7.307 -25.709 1.00 87.69 172 ALA A O 1
ATOM 1290 N N . ILE A 1 173 ? -12.899 -5.557 -24.695 1.00 88.06 173 ILE A N 1
ATOM 1291 C CA . ILE A 1 173 ? -12.014 -5.470 -23.539 1.00 88.06 173 ILE A CA 1
ATOM 1292 C C . ILE A 1 173 ? -12.865 -5.493 -22.275 1.00 88.06 173 ILE A C 1
ATOM 1294 O O . ILE A 1 173 ? -13.883 -4.806 -22.188 1.00 88.06 173 ILE A O 1
ATOM 1298 N N . ALA A 1 174 ? -12.455 -6.280 -21.290 1.00 83.06 174 ALA A N 1
ATOM 1299 C CA . ALA A 1 174 ? -13.077 -6.325 -19.980 1.00 83.06 174 ALA A CA 1
ATOM 1300 C C . ALA A 1 174 ? -12.085 -5.943 -18.886 1.00 83.06 174 ALA A C 1
ATOM 1302 O O . ALA A 1 174 ? -10.890 -6.244 -18.941 1.00 83.06 174 ALA A O 1
ATOM 1303 N N . THR A 1 175 ? -12.628 -5.279 -17.878 1.00 79.94 175 THR A N 1
ATOM 1304 C CA . THR A 1 175 ? -12.005 -5.042 -16.581 1.00 79.94 175 THR A CA 1
ATOM 1305 C C . THR A 1 175 ? -12.834 -5.750 -15.512 1.00 79.94 175 THR A C 1
ATOM 1307 O O . THR A 1 175 ? -13.868 -6.351 -15.802 1.00 79.94 175 THR A O 1
ATOM 1310 N N . THR A 1 176 ? -12.455 -5.606 -14.245 1.00 69.31 176 THR A N 1
ATOM 1311 C CA . THR A 1 176 ? -13.252 -6.115 -13.117 1.00 69.31 176 THR A CA 1
ATOM 1312 C C . THR A 1 176 ? -14.639 -5.470 -12.989 1.00 69.31 176 THR A C 1
ATOM 1314 O O . THR A 1 176 ? -15.463 -5.962 -12.223 1.00 69.31 176 THR A O 1
ATOM 1317 N N . ARG A 1 177 ? -14.915 -4.367 -13.704 1.00 71.62 177 ARG A N 1
ATOM 1318 C CA . ARG A 1 177 ? -16.172 -3.602 -13.591 1.00 71.62 177 ARG A CA 1
ATOM 1319 C C . ARG A 1 177 ? -16.915 -3.425 -14.909 1.00 71.62 177 ARG A C 1
ATOM 1321 O O . ARG A 1 177 ? -18.144 -3.397 -14.919 1.00 71.62 177 ARG A O 1
ATOM 1328 N N . ASN A 1 178 ? -16.184 -3.297 -16.011 1.00 80.94 178 ASN A N 1
ATOM 1329 C CA . ASN A 1 178 ? -16.741 -2.862 -17.283 1.00 80.94 178 ASN A CA 1
ATOM 1330 C C . ASN A 1 178 ? -16.351 -3.795 -18.426 1.00 80.94 178 ASN A C 1
ATOM 1332 O O . ASN A 1 178 ? -15.313 -4.449 -18.382 1.00 80.94 178 ASN A O 1
ATOM 1336 N N . VAL A 1 179 ? -17.183 -3.809 -19.467 1.00 86.00 179 VAL A N 1
ATOM 1337 C CA . VAL A 1 179 ? -16.913 -4.485 -20.738 1.00 86.00 179 VAL A CA 1
ATOM 1338 C C . VAL A 1 179 ? -17.174 -3.484 -21.855 1.00 86.00 179 VAL A C 1
ATOM 1340 O O . VAL A 1 179 ? -18.258 -2.903 -21.904 1.00 86.00 179 VAL A O 1
ATOM 1343 N N . PHE A 1 180 ? -16.197 -3.290 -22.733 1.00 88.19 180 PHE A N 1
ATOM 1344 C CA . PHE A 1 180 ? -16.246 -2.332 -23.832 1.00 88.19 180 PHE A CA 1
ATOM 1345 C C . PHE A 1 180 ? -15.977 -3.034 -25.161 1.00 88.19 180 PHE A C 1
ATOM 1347 O O . PHE A 1 180 ? -15.175 -3.962 -25.222 1.00 88.19 180 PHE A O 1
ATOM 1354 N N . THR A 1 181 ? -16.620 -2.581 -26.233 1.00 88.38 181 THR A N 1
ATOM 1355 C CA . THR A 1 181 ? -16.347 -3.035 -27.608 1.00 88.38 181 THR A CA 1
ATOM 1356 C C . THR A 1 181 ? -15.355 -2.098 -28.289 1.00 88.38 181 THR A C 1
ATOM 1358 O O . THR A 1 181 ? -15.322 -0.919 -27.947 1.00 88.38 181 THR A O 1
ATOM 1361 N N . MET A 1 182 ? -14.591 -2.575 -29.268 1.00 86.88 182 MET A N 1
ATOM 1362 C CA . MET A 1 182 ? -13.625 -1.755 -30.018 1.00 86.88 182 MET A CA 1
ATOM 1363 C C . MET A 1 182 ? -13.780 -1.926 -31.534 1.00 86.88 182 MET A C 1
ATOM 1365 O O . MET A 1 182 ? -14.400 -2.892 -31.988 1.00 86.88 182 MET A O 1
ATOM 1369 N N . ASP A 1 183 ? -13.224 -0.994 -32.311 1.00 82.44 183 ASP A N 1
ATOM 1370 C CA . ASP A 1 183 ? -13.147 -1.131 -33.768 1.00 82.44 183 ASP A CA 1
ATOM 1371 C C . ASP A 1 183 ? -12.121 -2.226 -34.141 1.00 82.44 183 ASP A C 1
ATOM 1373 O O . ASP A 1 183 ? -10.955 -2.138 -33.741 1.00 82.44 183 ASP A O 1
ATOM 1377 N N . PRO A 1 184 ? -12.515 -3.266 -34.905 1.00 79.94 184 PRO A N 1
ATOM 1378 C CA . PRO A 1 184 ? -11.591 -4.304 -35.354 1.00 79.94 184 PRO A CA 1
ATOM 1379 C C . PRO A 1 184 ? -10.384 -3.797 -36.154 1.00 79.94 184 PRO A C 1
ATOM 1381 O O . PRO A 1 184 ? -9.316 -4.403 -36.068 1.00 79.94 184 PRO A O 1
ATOM 1384 N N . ALA A 1 185 ? -10.535 -2.728 -36.942 1.00 80.25 185 ALA A N 1
ATOM 1385 C CA . ALA A 1 185 ? -9.446 -2.182 -37.748 1.00 80.25 185 ALA A CA 1
ATOM 1386 C C . ALA A 1 185 ? -8.386 -1.508 -36.865 1.00 80.25 185 ALA A C 1
ATOM 1388 O O . ALA A 1 185 ? -7.198 -1.804 -37.009 1.00 80.25 185 ALA A O 1
ATOM 1389 N N . GLU A 1 186 ? -8.818 -0.682 -35.907 1.00 78.19 186 GLU A N 1
ATOM 1390 C CA . GLU A 1 186 ? -7.916 -0.018 -34.958 1.00 78.19 186 GLU A CA 1
ATOM 1391 C C . GLU A 1 186 ? -7.170 -1.035 -34.083 1.00 78.19 186 GLU A C 1
ATOM 1393 O O . GLU A 1 186 ? -5.960 -0.925 -33.876 1.00 78.19 186 GLU A O 1
ATOM 1398 N N . GLU A 1 187 ? -7.861 -2.080 -33.614 1.00 78.31 187 GLU A N 1
ATOM 1399 C CA . GLU A 1 187 ? -7.230 -3.120 -32.795 1.00 78.31 187 GLU A CA 1
ATOM 1400 C C . GLU A 1 187 ? -6.231 -3.969 -33.598 1.00 78.31 187 GLU A C 1
ATOM 1402 O O . GLU A 1 187 ? -5.176 -4.354 -33.080 1.00 78.31 187 GLU A O 1
ATOM 1407 N N . SER A 1 188 ? -6.513 -4.229 -34.879 1.00 78.75 188 SER A N 1
ATOM 1408 C CA . SER A 1 188 ? -5.573 -4.912 -35.772 1.00 78.75 188 SER A CA 1
ATOM 1409 C C . SER A 1 188 ? -4.316 -4.074 -36.020 1.00 78.75 188 SER A C 1
ATOM 1411 O O . SER A 1 188 ? -3.208 -4.617 -36.023 1.00 78.75 188 SER A O 1
ATOM 1413 N N . GLU A 1 189 ? -4.457 -2.762 -36.223 1.00 76.19 189 GLU A N 1
ATOM 1414 C CA . GLU A 1 189 ? -3.323 -1.851 -36.399 1.00 76.19 189 GLU A CA 1
ATOM 1415 C C . GLU A 1 189 ? -2.461 -1.788 -35.134 1.00 76.19 189 GLU A C 1
ATOM 1417 O O . GLU A 1 189 ? -1.234 -1.927 -35.209 1.00 76.19 189 GLU A O 1
ATOM 1422 N N . ARG A 1 190 ? -3.105 -1.665 -33.967 1.00 76.88 190 ARG A N 1
ATOM 1423 C CA . ARG A 1 190 ? -2.451 -1.687 -32.657 1.00 76.88 190 ARG A CA 1
ATOM 1424 C C . ARG A 1 190 ? -1.670 -2.980 -32.439 1.00 76.88 190 ARG A C 1
ATOM 1426 O O . ARG A 1 190 ? -0.489 -2.919 -32.103 1.00 76.88 190 ARG A O 1
ATOM 1433 N N . SER A 1 191 ? -2.306 -4.131 -32.653 1.00 71.88 191 SER A N 1
ATOM 1434 C CA . SER A 1 191 ? -1.676 -5.451 -32.505 1.00 71.88 191 SER A CA 1
ATOM 1435 C C . SER A 1 191 ? -0.473 -5.604 -33.437 1.00 71.88 191 SER A C 1
ATOM 1437 O O . SER A 1 191 ? 0.582 -6.088 -33.029 1.00 71.88 191 SER A O 1
ATOM 1439 N N . GLY A 1 192 ? -0.591 -5.117 -34.677 1.00 76.44 192 GLY A N 1
ATOM 1440 C CA . GLY A 1 192 ? 0.521 -5.081 -35.624 1.00 76.44 192 GLY A CA 1
ATOM 1441 C C . GLY A 1 192 ? 1.665 -4.170 -35.171 1.00 76.44 192 GLY A C 1
ATOM 1442 O O . GLY A 1 192 ? 2.831 -4.525 -35.327 1.00 76.44 192 GLY A O 1
ATOM 1443 N N . ALA A 1 193 ? 1.358 -3.007 -34.595 1.00 72.88 193 ALA A N 1
ATOM 1444 C CA . ALA A 1 193 ? 2.360 -2.094 -34.047 1.00 72.88 193 ALA A CA 1
ATOM 1445 C C . ALA A 1 193 ? 3.062 -2.667 -32.803 1.00 72.88 193 ALA A C 1
ATOM 1447 O O . ALA A 1 193 ? 4.282 -2.557 -32.703 1.00 72.88 193 ALA A O 1
ATOM 1448 N N . GLU A 1 194 ? 2.337 -3.340 -31.906 1.00 72.19 194 GLU A N 1
ATOM 1449 C CA . GLU A 1 194 ? 2.935 -4.042 -30.764 1.00 72.19 194 GLU A CA 1
ATOM 1450 C C . GLU A 1 194 ? 3.863 -5.174 -31.223 1.00 72.19 194 GLU A C 1
ATOM 1452 O O . GLU A 1 194 ? 4.965 -5.319 -30.698 1.00 72.19 194 GLU A O 1
ATOM 1457 N N . MET A 1 195 ? 3.455 -5.946 -32.234 1.00 75.31 195 MET A N 1
ATOM 1458 C CA . MET A 1 195 ? 4.288 -7.003 -32.808 1.00 75.31 195 MET A CA 1
ATOM 1459 C C . MET A 1 195 ? 5.577 -6.435 -33.414 1.00 75.31 195 MET A C 1
ATOM 1461 O O . MET A 1 195 ? 6.659 -6.910 -33.080 1.00 75.31 195 MET A O 1
ATOM 1465 N N . ARG A 1 196 ? 5.483 -5.354 -34.204 1.00 77.31 196 ARG A N 1
ATOM 1466 C CA . ARG A 1 196 ? 6.660 -4.647 -34.741 1.00 77.31 196 ARG A CA 1
ATOM 1467 C C . ARG A 1 196 ? 7.587 -4.139 -33.637 1.00 77.31 196 ARG A C 1
ATOM 1469 O O . ARG A 1 196 ? 8.802 -4.220 -33.783 1.00 77.31 196 ARG A O 1
ATOM 1476 N N . TRP A 1 197 ? 7.034 -3.644 -32.528 1.00 73.12 197 TRP A N 1
ATOM 1477 C CA . TRP A 1 197 ? 7.829 -3.222 -31.374 1.00 73.12 197 TRP A CA 1
ATOM 1478 C C . TRP A 1 197 ? 8.530 -4.398 -30.681 1.00 73.12 197 TRP A C 1
ATOM 1480 O O . TRP A 1 197 ? 9.731 -4.325 -30.424 1.00 73.12 197 TRP A O 1
ATOM 1490 N N . LYS A 1 198 ? 7.827 -5.514 -30.447 1.00 71.38 198 LYS A N 1
ATOM 1491 C CA . LYS A 1 198 ? 8.424 -6.746 -29.900 1.00 71.38 198 LYS A CA 1
ATOM 1492 C C . LYS A 1 198 ? 9.533 -7.289 -30.809 1.00 71.38 198 LYS A C 1
ATOM 1494 O O . LYS A 1 198 ? 10.570 -7.729 -30.315 1.00 71.38 198 LYS A O 1
ATOM 1499 N N . ASP A 1 199 ? 9.349 -7.230 -32.124 1.00 73.69 199 ASP A N 1
ATOM 1500 C CA . ASP A 1 199 ? 10.364 -7.626 -33.107 1.00 73.69 199 ASP A CA 1
ATOM 1501 C C . ASP A 1 199 ? 11.583 -6.699 -33.088 1.00 73.69 199 ASP A C 1
ATOM 1503 O O . ASP A 1 199 ? 12.719 -7.182 -33.110 1.00 73.69 199 ASP A O 1
ATOM 1507 N N . ALA A 1 200 ? 11.368 -5.386 -32.971 1.00 69.88 200 ALA A N 1
ATOM 1508 C CA . ALA A 1 200 ? 12.444 -4.411 -32.825 1.00 69.88 200 ALA A CA 1
ATOM 1509 C C . ALA A 1 200 ? 13.263 -4.657 -31.547 1.00 69.88 200 ALA A C 1
ATOM 1511 O O . ALA A 1 200 ? 14.491 -4.680 -31.611 1.00 69.88 200 ALA A O 1
ATOM 1512 N N . LEU A 1 201 ? 12.607 -4.937 -30.413 1.00 67.50 201 LEU A N 1
ATOM 1513 C CA . LEU A 1 201 ? 13.288 -5.287 -29.161 1.00 67.50 201 LEU A CA 1
ATOM 1514 C C . LEU A 1 201 ? 14.106 -6.577 -29.269 1.00 67.50 201 LEU A C 1
ATOM 1516 O O . LEU A 1 201 ? 15.246 -6.625 -28.809 1.00 67.50 201 LEU A O 1
ATOM 1520 N N . ARG A 1 202 ? 13.550 -7.626 -29.887 1.00 73.25 202 ARG A N 1
ATOM 1521 C CA . ARG A 1 202 ? 14.286 -8.880 -30.116 1.00 73.25 202 ARG A CA 1
ATOM 1522 C C . ARG A 1 202 ? 15.509 -8.659 -30.999 1.00 73.25 202 ARG A C 1
ATOM 1524 O O . ARG A 1 202 ? 16.575 -9.194 -30.704 1.00 73.25 202 ARG A O 1
ATOM 1531 N N . SER A 1 203 ? 15.360 -7.850 -32.044 1.00 73.19 203 SER A N 1
ATOM 1532 C CA . SER A 1 203 ? 16.453 -7.498 -32.955 1.00 73.19 203 SER A CA 1
ATOM 1533 C C . SER A 1 203 ? 17.546 -6.713 -32.229 1.00 73.19 203 SER A C 1
ATOM 1535 O O . SER A 1 203 ? 18.721 -7.041 -32.356 1.00 73.19 203 SER A O 1
ATOM 1537 N N . LEU A 1 204 ? 17.167 -5.748 -31.387 1.00 66.69 204 LEU A N 1
ATOM 1538 C CA . LEU A 1 204 ? 18.101 -5.005 -30.541 1.00 66.69 204 LEU A CA 1
ATOM 1539 C C . LEU A 1 204 ? 18.869 -5.899 -29.571 1.00 66.69 204 LEU A C 1
ATOM 1541 O O . LEU A 1 204 ? 20.084 -5.766 -29.458 1.00 66.69 204 LEU A O 1
ATOM 1545 N N . ALA A 1 205 ? 18.181 -6.818 -28.893 1.00 66.44 205 ALA A N 1
ATOM 1546 C CA . ALA A 1 205 ? 18.826 -7.756 -27.980 1.00 66.44 205 ALA A CA 1
ATOM 1547 C C . ALA A 1 205 ? 19.834 -8.654 -28.718 1.00 66.44 205 ALA A C 1
ATOM 1549 O O . ALA A 1 205 ? 20.953 -8.850 -28.242 1.00 66.44 205 ALA A O 1
ATOM 1550 N N . ALA A 1 206 ? 19.471 -9.147 -29.907 1.00 73.31 206 ALA A N 1
ATOM 1551 C CA . ALA A 1 206 ? 20.362 -9.944 -30.744 1.00 73.31 206 ALA A CA 1
ATOM 1552 C C . ALA A 1 206 ? 21.589 -9.144 -31.217 1.00 73.31 206 ALA A C 1
ATOM 1554 O O . ALA A 1 206 ? 22.707 -9.655 -31.165 1.00 73.31 206 ALA A O 1
ATOM 1555 N N . LEU A 1 207 ? 21.407 -7.884 -31.624 1.00 67.44 207 LEU A N 1
ATOM 1556 C CA . LEU A 1 207 ? 22.500 -7.005 -32.051 1.00 67.44 207 LEU A CA 1
ATOM 1557 C C . LEU A 1 207 ? 23.421 -6.613 -30.893 1.00 67.44 207 LEU A C 1
ATOM 1559 O O . LEU A 1 207 ? 24.639 -6.612 -31.058 1.00 67.44 207 LEU A O 1
ATOM 1563 N N . ALA A 1 208 ? 22.868 -6.336 -29.710 1.00 64.81 208 ALA A N 1
ATOM 1564 C CA . ALA A 1 208 ? 23.655 -6.075 -28.508 1.00 64.81 208 ALA A CA 1
ATOM 1565 C C . ALA A 1 208 ? 24.508 -7.295 -28.123 1.00 64.81 208 ALA A C 1
ATOM 1567 O O . ALA A 1 208 ? 25.688 -7.152 -27.796 1.00 64.81 208 ALA A O 1
ATOM 1568 N N . GLN A 1 209 ? 23.944 -8.504 -28.230 1.00 71.19 209 GLN A N 1
ATOM 1569 C CA . GLN A 1 209 ? 24.692 -9.742 -28.021 1.00 71.19 209 GLN A CA 1
ATOM 1570 C C . GLN A 1 209 ? 25.782 -9.934 -29.085 1.00 71.19 209 GLN A C 1
ATOM 1572 O O . GLN A 1 209 ? 26.925 -10.218 -28.738 1.00 71.19 209 GLN A O 1
ATOM 1577 N N . ALA A 1 210 ? 25.476 -9.707 -30.365 1.00 70.81 210 ALA A N 1
ATOM 1578 C CA . ALA A 1 210 ? 26.459 -9.796 -31.445 1.00 70.81 210 ALA A CA 1
ATOM 1579 C C . ALA A 1 210 ? 27.611 -8.789 -31.268 1.00 70.81 210 ALA A C 1
ATOM 1581 O O . ALA A 1 210 ? 28.775 -9.128 -31.487 1.00 70.81 210 ALA A O 1
ATOM 1582 N N . GLN A 1 211 ? 27.312 -7.567 -30.811 1.00 68.06 211 GLN A N 1
ATOM 1583 C CA . GLN A 1 211 ? 28.320 -6.565 -30.468 1.00 68.06 211 GLN A CA 1
ATOM 1584 C C . GLN A 1 211 ? 29.197 -7.035 -29.302 1.00 68.06 211 GLN A C 1
ATOM 1586 O O . GLN A 1 211 ? 30.423 -6.910 -29.364 1.00 68.06 211 GLN A O 1
ATOM 1591 N N . HIS A 1 212 ? 28.589 -7.594 -28.255 1.00 68.00 212 HIS A N 1
ATOM 1592 C CA . HIS A 1 212 ? 29.312 -8.158 -27.119 1.00 68.00 212 HIS A CA 1
ATOM 1593 C C . HIS A 1 212 ? 30.265 -9.284 -27.554 1.00 68.00 212 HIS A C 1
ATOM 1595 O O . HIS A 1 212 ? 31.445 -9.269 -27.195 1.00 68.00 212 HIS A O 1
ATOM 1601 N N . ASP A 1 213 ? 29.787 -10.209 -28.386 1.00 71.50 213 ASP A N 1
ATOM 1602 C CA . ASP A 1 213 ? 30.574 -11.333 -28.896 1.00 71.50 213 ASP A CA 1
ATOM 1603 C C . ASP A 1 213 ? 31.734 -10.855 -29.784 1.00 71.50 213 ASP A C 1
ATOM 1605 O O . ASP A 1 213 ? 32.863 -11.332 -29.644 1.00 71.50 213 ASP A O 1
ATOM 1609 N N . ALA A 1 214 ? 31.503 -9.856 -30.643 1.00 68.19 214 ALA A N 1
ATOM 1610 C CA . ALA A 1 214 ? 32.542 -9.261 -31.485 1.00 68.19 214 ALA A CA 1
ATOM 1611 C C . ALA A 1 214 ? 33.641 -8.567 -30.660 1.00 68.19 214 ALA A C 1
ATOM 1613 O O . ALA A 1 214 ? 34.832 -8.719 -30.949 1.00 68.19 214 ALA A O 1
ATOM 1614 N N . ILE A 1 215 ? 33.256 -7.833 -29.611 1.00 68.44 215 ILE A N 1
ATOM 1615 C CA . ILE A 1 215 ? 34.188 -7.206 -28.664 1.00 68.44 215 ILE A CA 1
ATOM 1616 C C . ILE A 1 215 ? 35.029 -8.286 -27.966 1.00 68.44 215 ILE A C 1
ATOM 1618 O O . ILE A 1 215 ? 36.255 -8.162 -27.918 1.00 68.44 215 ILE A O 1
ATOM 1622 N N . ASN A 1 216 ? 34.407 -9.360 -27.473 1.00 69.94 216 ASN A N 1
ATOM 1623 C CA . ASN A 1 216 ? 35.114 -10.445 -26.788 1.00 69.94 216 ASN A CA 1
ATOM 1624 C C . ASN A 1 216 ? 36.092 -11.181 -27.712 1.00 69.94 216 ASN A C 1
ATOM 1626 O O . ASN A 1 216 ? 37.252 -11.367 -27.342 1.00 69.94 216 ASN A O 1
ATOM 1630 N N . ALA A 1 217 ? 35.673 -11.518 -28.934 1.00 69.38 217 ALA A N 1
ATOM 1631 C CA . ALA A 1 217 ? 36.545 -12.148 -29.923 1.00 69.38 217 ALA A CA 1
ATOM 1632 C C . ALA A 1 217 ? 37.786 -11.286 -30.220 1.00 69.38 217 ALA A C 1
ATOM 1634 O O . ALA A 1 217 ? 38.893 -11.803 -30.381 1.00 69.38 217 ALA A O 1
ATOM 1635 N N . ARG A 1 218 ? 37.648 -9.950 -30.240 1.00 73.31 218 ARG A N 1
ATOM 1636 C CA . ARG A 1 218 ? 38.807 -9.064 -30.435 1.00 73.31 218 ARG A CA 1
ATOM 1637 C C . ARG A 1 218 ? 39.739 -9.036 -29.238 1.00 73.31 218 ARG A C 1
ATOM 1639 O O . ARG A 1 218 ? 40.954 -9.003 -29.425 1.00 73.31 218 ARG A O 1
ATOM 1646 N N . ILE A 1 219 ? 39.192 -9.067 -28.029 1.00 71.38 219 ILE A N 1
ATOM 1647 C CA . ILE A 1 219 ? 39.997 -9.145 -26.810 1.00 71.38 219 ILE A CA 1
ATOM 1648 C C . ILE A 1 219 ? 40.835 -10.425 -26.786 1.00 71.38 219 ILE A C 1
ATOM 1650 O O . ILE A 1 219 ? 42.000 -10.376 -26.397 1.00 71.38 219 ILE A O 1
ATOM 1654 N N . GLU A 1 220 ? 40.308 -11.550 -27.268 1.00 69.94 220 GLU A N 1
ATOM 1655 C CA . GLU A 1 220 ? 41.093 -12.782 -27.411 1.00 69.94 220 GLU A CA 1
ATOM 1656 C C . GLU A 1 220 ? 42.280 -12.611 -28.372 1.00 69.94 220 GLU A C 1
ATOM 1658 O O . GLU A 1 220 ? 43.398 -13.029 -28.054 1.00 69.94 220 GLU A O 1
ATOM 1663 N N . VAL A 1 221 ? 42.085 -11.915 -29.496 1.00 73.62 221 VAL A N 1
ATOM 1664 C CA . VAL A 1 221 ? 43.174 -11.572 -30.429 1.00 73.62 221 VAL A CA 1
ATOM 1665 C C . VAL A 1 221 ? 44.205 -10.656 -29.764 1.00 73.62 221 VAL A C 1
ATOM 1667 O O . VAL A 1 221 ? 45.409 -10.908 -29.848 1.00 73.62 221 VAL A O 1
ATOM 1670 N N . HIS A 1 222 ? 43.760 -9.612 -29.058 1.00 78.25 222 HIS A N 1
ATOM 1671 C CA . HIS A 1 222 ? 44.646 -8.705 -28.320 1.00 78.25 222 HIS A CA 1
ATOM 1672 C C . HIS A 1 222 ? 45.429 -9.430 -27.216 1.00 78.25 222 HIS A C 1
ATOM 1674 O O . HIS A 1 222 ? 46.607 -9.139 -27.020 1.00 78.25 222 HIS A O 1
ATOM 1680 N N . ASN A 1 223 ? 44.825 -10.415 -26.547 1.00 75.38 223 ASN A N 1
ATOM 1681 C CA . ASN A 1 223 ? 45.505 -11.280 -25.582 1.00 75.38 223 ASN A CA 1
ATOM 1682 C C . ASN A 1 223 ? 46.603 -12.124 -26.233 1.00 75.38 223 ASN A C 1
ATOM 1684 O O . ASN A 1 223 ? 47.688 -12.253 -25.667 1.00 75.38 223 ASN A O 1
ATOM 1688 N N . GLY A 1 224 ? 46.334 -12.693 -27.412 1.00 74.81 224 GLY A N 1
ATOM 1689 C CA . GLY A 1 224 ? 47.327 -13.443 -28.183 1.00 74.81 224 GLY A CA 1
ATOM 1690 C C . GLY A 1 224 ? 48.520 -12.572 -28.580 1.00 74.81 224 GLY A C 1
ATOM 1691 O O . GLY A 1 224 ? 49.668 -12.944 -28.339 1.00 74.81 224 GLY A O 1
ATOM 1692 N N . ARG A 1 225 ? 48.245 -11.370 -29.096 1.00 80.38 225 ARG A N 1
ATOM 1693 C CA . ARG A 1 225 ? 49.256 -10.361 -29.451 1.00 80.38 225 ARG A CA 1
ATOM 1694 C C . ARG A 1 225 ? 50.087 -9.918 -28.247 1.00 80.38 225 ARG A C 1
ATOM 1696 O O . ARG A 1 225 ? 51.315 -9.936 -28.290 1.00 80.38 225 ARG A O 1
ATOM 1703 N N . MET A 1 226 ? 49.427 -9.604 -27.133 1.00 85.06 226 MET A N 1
ATOM 1704 C CA . MET A 1 226 ? 50.094 -9.235 -25.883 1.00 85.06 226 MET A CA 1
ATOM 1705 C C . MET A 1 226 ? 51.030 -10.343 -25.387 1.00 85.06 226 MET A C 1
ATOM 1707 O O . MET A 1 226 ? 52.176 -10.051 -25.040 1.00 85.06 226 MET A O 1
ATOM 1711 N N . ARG A 1 227 ? 50.579 -11.607 -25.405 1.00 79.62 227 ARG A N 1
ATOM 1712 C CA . ARG A 1 227 ? 51.415 -12.769 -25.056 1.00 79.62 227 ARG A CA 1
ATOM 1713 C C . ARG A 1 227 ? 52.640 -12.869 -25.954 1.00 79.62 227 ARG A C 1
ATOM 1715 O O . ARG A 1 227 ? 53.737 -13.014 -25.433 1.00 79.62 227 ARG A O 1
ATOM 1722 N N . ALA A 1 228 ? 52.477 -12.716 -27.268 1.00 78.19 228 ALA A N 1
ATOM 1723 C CA . ALA A 1 228 ? 53.591 -12.792 -28.211 1.00 78.19 228 ALA A CA 1
ATOM 1724 C C . ALA A 1 228 ? 54.676 -11.739 -27.916 1.00 78.19 228 ALA A C 1
ATOM 1726 O O . ALA A 1 228 ? 55.863 -12.067 -27.883 1.00 78.19 228 ALA A O 1
ATOM 1727 N N . VAL A 1 229 ? 54.271 -10.495 -27.630 1.00 81.31 229 VAL A N 1
ATOM 1728 C CA . VAL A 1 229 ? 55.190 -9.423 -27.209 1.00 81.31 229 VAL A CA 1
ATOM 1729 C C . VAL A 1 229 ? 55.868 -9.773 -25.882 1.00 81.31 229 VAL A C 1
ATOM 1731 O O . VAL A 1 229 ? 57.086 -9.651 -25.751 1.00 81.31 229 VAL A O 1
ATOM 1734 N N . TYR A 1 230 ? 55.099 -10.231 -24.893 1.00 83.44 230 TYR A N 1
ATOM 1735 C CA . TYR A 1 230 ? 55.616 -10.554 -23.563 1.00 83.44 230 TYR A CA 1
ATOM 1736 C C . TYR A 1 230 ? 56.615 -11.726 -23.580 1.00 83.44 230 TYR A C 1
ATOM 1738 O O . TYR A 1 230 ? 57.653 -11.675 -22.907 1.00 83.44 230 TYR A O 1
ATOM 1746 N N . ASP A 1 231 ? 56.330 -12.759 -24.371 1.00 83.06 231 ASP A N 1
ATOM 1747 C CA . ASP A 1 231 ? 57.175 -13.939 -24.547 1.00 83.06 231 ASP A CA 1
ATOM 1748 C C . ASP A 1 231 ? 58.467 -13.591 -25.289 1.00 83.06 231 ASP A C 1
ATOM 1750 O O . ASP A 1 231 ? 59.536 -14.069 -24.909 1.00 83.06 231 ASP A O 1
ATOM 1754 N N . ASP A 1 232 ? 58.411 -12.724 -26.306 1.00 86.19 232 ASP A N 1
ATOM 1755 C CA . ASP A 1 232 ? 59.610 -12.256 -27.009 1.00 86.19 232 ASP A CA 1
ATOM 1756 C C . ASP A 1 232 ? 60.533 -11.448 -26.087 1.00 86.19 232 ASP A C 1
ATOM 1758 O O . ASP A 1 232 ? 61.734 -11.722 -26.013 1.00 86.19 232 ASP A O 1
ATOM 1762 N N . LEU A 1 233 ? 59.971 -10.518 -25.305 1.00 85.38 233 LEU A N 1
ATOM 1763 C CA . LEU A 1 233 ? 60.727 -9.761 -24.302 1.00 85.38 233 LEU A CA 1
ATOM 1764 C C . LEU A 1 233 ? 61.359 -10.692 -23.260 1.00 85.38 233 LEU A C 1
ATOM 1766 O O . LEU A 1 233 ? 62.512 -10.496 -22.879 1.00 85.38 233 LEU A O 1
ATOM 1770 N N . THR A 1 234 ? 60.636 -11.728 -22.831 1.00 83.38 234 THR A N 1
ATOM 1771 C CA . THR A 1 234 ? 61.152 -12.728 -21.884 1.00 83.38 234 THR A CA 1
ATOM 1772 C C . THR A 1 234 ? 62.270 -13.567 -22.504 1.00 83.38 234 THR A C 1
ATOM 1774 O O . THR A 1 234 ? 63.315 -13.734 -21.881 1.00 83.38 234 THR A O 1
ATOM 1777 N N . ARG A 1 235 ? 62.126 -14.001 -23.759 1.00 85.56 235 ARG A N 1
ATOM 1778 C CA . ARG A 1 235 ? 63.174 -14.732 -24.486 1.00 85.56 235 ARG A CA 1
ATOM 1779 C C . ARG A 1 235 ? 64.455 -13.903 -24.613 1.00 85.56 235 ARG A C 1
ATOM 1781 O O . ARG A 1 235 ? 65.548 -14.418 -24.400 1.00 85.56 235 ARG A O 1
ATOM 1788 N N . ARG A 1 236 ? 64.334 -12.600 -24.890 1.00 84.25 236 ARG A N 1
ATOM 1789 C CA . ARG A 1 236 ? 65.479 -11.674 -24.970 1.00 84.25 236 ARG A CA 1
ATOM 1790 C C . ARG A 1 236 ? 66.138 -11.413 -23.618 1.00 84.25 236 ARG A C 1
ATOM 1792 O O . ARG A 1 236 ? 67.348 -11.215 -23.570 1.00 84.25 236 ARG A O 1
ATOM 1799 N N . MET A 1 237 ? 65.385 -11.464 -22.516 1.00 85.56 237 MET A N 1
ATOM 1800 C CA . MET A 1 237 ? 65.978 -11.444 -21.173 1.00 85.56 237 MET A CA 1
ATOM 1801 C C . MET A 1 237 ? 66.892 -12.649 -20.926 1.00 85.56 237 MET A C 1
ATOM 1803 O O . MET A 1 237 ? 67.865 -12.517 -20.188 1.00 85.56 237 MET A O 1
ATOM 1807 N N . GLU A 1 238 ? 66.569 -13.808 -21.502 1.00 81.50 238 GLU A N 1
ATOM 1808 C CA . GLU A 1 238 ? 67.343 -15.044 -21.349 1.00 81.50 238 GLU A CA 1
ATOM 1809 C C . GLU A 1 238 ? 68.547 -15.108 -22.299 1.00 81.50 238 GLU A C 1
ATOM 1811 O O . GLU A 1 238 ? 69.571 -15.691 -21.945 1.00 81.50 238 GLU A O 1
ATOM 1816 N N . SER A 1 239 ? 68.445 -14.504 -23.489 1.00 80.75 239 SER A N 1
ATOM 1817 C CA . SER A 1 239 ? 69.469 -14.598 -24.539 1.00 80.75 239 SER A CA 1
ATOM 1818 C C . SER A 1 239 ? 70.410 -13.391 -24.662 1.00 80.75 239 SER A C 1
ATOM 1820 O O . SER A 1 239 ? 71.397 -13.479 -25.388 1.00 80.75 239 SER A O 1
ATOM 1822 N N . ASP A 1 240 ? 70.102 -12.257 -24.029 1.00 81.56 240 ASP A N 1
ATOM 1823 C CA . ASP A 1 240 ? 70.823 -10.980 -24.183 1.00 81.56 240 ASP A CA 1
ATOM 1824 C C . ASP A 1 240 ? 70.974 -10.258 -22.818 1.00 81.56 240 ASP A C 1
ATOM 1826 O O . ASP A 1 240 ? 70.947 -10.891 -21.761 1.00 81.56 240 ASP A O 1
ATOM 1830 N N . ASN A 1 241 ? 71.179 -8.935 -22.796 1.00 85.62 241 ASN A N 1
ATOM 1831 C CA . ASN A 1 241 ? 71.298 -8.135 -21.581 1.00 85.62 241 ASN A CA 1
ATOM 1832 C C . ASN A 1 241 ? 70.011 -8.187 -20.746 1.00 85.62 241 ASN A C 1
ATOM 1834 O O . ASN A 1 241 ? 69.086 -7.386 -20.907 1.00 85.62 241 ASN A O 1
ATOM 1838 N N . TRP A 1 242 ? 70.010 -9.123 -19.801 1.00 86.50 242 TRP A N 1
ATOM 1839 C CA . TRP A 1 242 ? 68.903 -9.406 -18.902 1.00 86.50 242 TRP A CA 1
ATOM 1840 C C . TRP A 1 242 ? 68.329 -8.151 -18.225 1.00 86.50 242 TRP A C 1
ATOM 1842 O O . TRP A 1 242 ? 67.112 -7.988 -18.171 1.00 86.50 242 TRP A O 1
ATOM 1852 N N . TYR A 1 243 ? 69.183 -7.236 -17.748 1.00 81.19 243 TYR A N 1
ATOM 1853 C CA . TYR A 1 243 ? 68.738 -6.040 -17.021 1.00 81.19 243 TYR A CA 1
ATOM 1854 C C . TYR A 1 243 ? 67.981 -5.067 -17.933 1.00 81.19 243 TYR A C 1
ATOM 1856 O O . TYR A 1 243 ? 66.909 -4.577 -17.577 1.00 81.19 243 TYR A O 1
ATOM 1864 N N . TYR A 1 244 ? 68.512 -4.828 -19.133 1.00 85.31 244 TYR A N 1
ATOM 1865 C CA . TYR A 1 244 ? 67.880 -3.961 -20.126 1.00 85.31 244 TYR A CA 1
ATOM 1866 C C . TYR A 1 244 ? 66.506 -4.498 -20.552 1.00 85.31 244 TYR A C 1
ATOM 1868 O O . TYR A 1 244 ? 65.511 -3.772 -20.530 1.00 85.31 244 TYR A O 1
ATOM 1876 N N . TRP A 1 245 ? 66.427 -5.788 -20.885 1.00 85.06 245 TRP A N 1
ATOM 1877 C CA . TRP A 1 245 ? 65.184 -6.402 -21.357 1.00 85.06 245 TRP A CA 1
ATOM 1878 C C . TRP A 1 245 ? 64.140 -6.569 -20.248 1.00 85.06 245 TRP A C 1
ATOM 1880 O O . TRP A 1 245 ? 62.945 -6.428 -20.510 1.00 85.06 245 TRP A O 1
ATOM 1890 N N . GLN A 1 246 ? 64.565 -6.752 -18.993 1.00 84.06 246 GLN A N 1
ATOM 1891 C CA . GLN A 1 246 ? 63.650 -6.737 -17.854 1.00 84.06 246 GLN A CA 1
ATOM 1892 C C . GLN A 1 246 ? 62.967 -5.372 -17.700 1.00 84.06 246 GLN A C 1
ATOM 1894 O O . GLN A 1 246 ? 61.758 -5.314 -17.469 1.00 84.06 246 GLN A O 1
ATOM 1899 N N . GLN A 1 247 ? 63.716 -4.275 -17.851 1.00 83.31 247 GLN A N 1
ATOM 1900 C CA . GLN A 1 247 ? 63.151 -2.929 -17.772 1.00 83.31 247 GLN A CA 1
ATOM 1901 C C . GLN A 1 247 ? 62.097 -2.704 -18.868 1.00 83.31 247 GLN A C 1
ATOM 1903 O O . GLN A 1 247 ? 60.997 -2.239 -18.573 1.00 83.31 247 GLN A O 1
ATOM 1908 N N . ARG A 1 248 ? 62.380 -3.122 -20.109 1.00 87.31 248 ARG A N 1
ATOM 1909 C CA . ARG A 1 248 ? 61.431 -3.021 -21.232 1.00 87.31 248 ARG A CA 1
ATOM 1910 C C . ARG A 1 248 ? 60.173 -3.861 -21.029 1.00 87.31 248 ARG A C 1
ATOM 1912 O O . ARG A 1 248 ? 59.074 -3.389 -21.300 1.00 87.31 248 ARG A O 1
ATOM 1919 N N . ARG A 1 249 ? 60.302 -5.067 -20.472 1.00 86.62 249 ARG A N 1
ATOM 1920 C CA . ARG A 1 249 ? 59.147 -5.903 -20.113 1.00 86.62 249 ARG A CA 1
ATOM 1921 C C . ARG A 1 249 ? 58.253 -5.246 -19.060 1.00 86.62 249 ARG A C 1
ATOM 1923 O O . ARG A 1 249 ? 57.029 -5.326 -19.158 1.00 86.62 249 ARG A O 1
ATOM 1930 N N . ASN A 1 250 ? 58.846 -4.579 -18.071 1.00 81.81 250 ASN A N 1
ATOM 1931 C CA . ASN A 1 250 ? 58.090 -3.863 -17.044 1.00 81.81 250 ASN A CA 1
ATOM 1932 C C . ASN A 1 250 ? 57.366 -2.638 -17.625 1.00 81.81 250 ASN A C 1
ATOM 1934 O O . ASN A 1 250 ? 56.201 -2.419 -17.302 1.00 81.81 250 ASN A O 1
ATOM 1938 N N . GLU A 1 251 ? 58.022 -1.880 -18.508 1.00 85.88 251 GLU A N 1
ATOM 1939 C CA . GLU A 1 251 ? 57.416 -0.746 -19.222 1.00 85.88 251 GLU A CA 1
ATOM 1940 C C . GLU A 1 251 ? 56.223 -1.191 -20.087 1.00 85.88 251 GLU A C 1
ATOM 1942 O O . GLU A 1 251 ? 55.157 -0.573 -20.035 1.00 85.88 251 GLU A O 1
ATOM 1947 N N . PHE A 1 252 ? 56.356 -2.307 -20.816 1.00 87.69 252 PHE A N 1
ATOM 1948 C CA . PHE A 1 252 ? 55.255 -2.902 -21.579 1.00 87.69 252 PHE A CA 1
ATOM 1949 C C . PHE A 1 252 ? 54.061 -3.262 -20.686 1.00 87.69 252 PHE A C 1
ATOM 1951 O O . PHE A 1 252 ? 52.928 -2.880 -20.985 1.00 87.69 252 PHE A O 1
ATOM 1958 N N . ALA A 1 253 ? 54.312 -3.951 -19.567 1.00 82.06 253 ALA A N 1
ATOM 1959 C CA . ALA A 1 253 ? 53.271 -4.370 -18.631 1.00 82.06 253 ALA A CA 1
ATOM 1960 C C . ALA A 1 253 ? 52.560 -3.177 -17.965 1.00 82.06 253 ALA A C 1
ATOM 1962 O O . ALA A 1 253 ? 51.342 -3.199 -17.796 1.00 82.06 253 ALA A O 1
ATOM 1963 N N . GLN A 1 254 ? 53.296 -2.118 -17.615 1.00 82.44 254 GLN A N 1
ATOM 1964 C CA . GLN A 1 254 ? 52.715 -0.890 -17.064 1.00 82.44 254 GLN A CA 1
ATOM 1965 C C . GLN A 1 254 ? 51.819 -0.176 -18.082 1.00 82.44 254 GLN A C 1
ATOM 1967 O O . GLN A 1 254 ? 50.691 0.187 -17.744 1.00 82.44 254 GLN A O 1
ATOM 1972 N N . GLY A 1 255 ? 52.280 -0.024 -19.328 1.00 83.00 255 GLY A N 1
ATOM 1973 C CA . GLY A 1 255 ? 51.475 0.567 -20.399 1.00 83.00 255 GLY A CA 1
ATOM 1974 C C . GLY A 1 255 ? 50.224 -0.258 -20.712 1.00 83.00 255 GLY A C 1
ATOM 1975 O O . GLY A 1 255 ? 49.131 0.295 -20.813 1.00 83.00 255 GLY A O 1
ATOM 1976 N N . TRP A 1 256 ? 50.348 -1.588 -20.746 1.00 87.00 256 TRP A N 1
ATOM 1977 C CA . TRP A 1 256 ? 49.209 -2.490 -20.928 1.00 87.00 256 TRP A CA 1
ATOM 1978 C C . TRP A 1 256 ? 48.170 -2.339 -19.812 1.00 87.00 256 TRP A C 1
ATOM 1980 O O . TRP A 1 256 ? 46.980 -2.175 -20.076 1.00 87.00 256 TRP A O 1
ATOM 1990 N N . ASN A 1 257 ? 48.614 -2.304 -18.553 1.00 81.94 257 ASN A N 1
ATOM 1991 C CA . ASN A 1 257 ? 47.727 -2.104 -17.408 1.00 81.94 257 ASN A CA 1
ATOM 1992 C C . ASN A 1 257 ? 47.010 -0.745 -17.449 1.00 81.94 257 ASN A C 1
ATOM 1994 O O . ASN A 1 257 ? 45.841 -0.669 -17.071 1.00 81.94 257 ASN A O 1
ATOM 1998 N N . ALA A 1 258 ? 47.667 0.308 -17.942 1.00 82.56 258 ALA A N 1
ATOM 1999 C CA . ALA A 1 258 ? 47.049 1.623 -18.120 1.00 82.56 258 ALA A CA 1
ATOM 2000 C C . ALA A 1 258 ? 45.937 1.623 -19.187 1.00 82.56 258 ALA A C 1
ATOM 2002 O O . ALA A 1 258 ? 44.981 2.390 -19.074 1.00 82.56 258 ALA A O 1
ATOM 2003 N N . VAL A 1 259 ? 46.025 0.745 -20.192 1.00 83.81 259 VAL A N 1
ATOM 2004 C CA . VAL A 1 259 ? 44.978 0.549 -21.210 1.00 83.81 259 VAL A CA 1
ATOM 2005 C C . VAL A 1 259 ? 43.840 -0.343 -20.687 1.00 83.81 259 VAL A C 1
ATOM 2007 O O . VAL A 1 259 ? 42.668 -0.049 -20.921 1.00 83.81 259 VAL A O 1
ATOM 2010 N N . VAL A 1 260 ? 44.163 -1.389 -19.919 1.00 80.62 260 VAL A N 1
ATOM 2011 C CA . VAL A 1 260 ? 43.191 -2.347 -19.354 1.00 80.62 260 VAL A CA 1
ATOM 2012 C C . VAL A 1 260 ? 42.382 -1.763 -18.190 1.00 80.62 260 VAL A C 1
ATOM 2014 O O . VAL A 1 260 ? 41.215 -2.114 -18.016 1.00 80.62 260 VAL A O 1
ATOM 2017 N N . ALA A 1 261 ? 42.957 -0.882 -17.368 1.00 77.56 261 ALA A N 1
ATOM 2018 C CA . ALA A 1 261 ? 42.268 -0.357 -16.186 1.00 77.56 261 ALA A CA 1
ATOM 2019 C C . ALA A 1 261 ? 40.954 0.393 -16.521 1.00 77.56 261 ALA A C 1
ATOM 2021 O O . ALA A 1 261 ? 39.929 0.049 -15.927 1.00 77.56 261 ALA A O 1
ATOM 2022 N N . PRO A 1 262 ? 40.911 1.316 -17.506 1.00 78.62 262 PRO A N 1
ATOM 2023 C CA . PRO A 1 262 ? 39.660 1.928 -17.965 1.00 78.62 262 PRO A CA 1
ATOM 2024 C C . PRO A 1 262 ? 38.655 0.923 -18.543 1.00 78.62 262 PRO A C 1
ATOM 2026 O O . PRO A 1 262 ? 37.455 1.074 -18.345 1.00 78.62 262 PRO A O 1
ATOM 2029 N N . TRP A 1 263 ? 39.128 -0.129 -19.221 1.00 78.00 263 TRP A N 1
ATOM 2030 C CA . TRP A 1 263 ? 38.269 -1.171 -19.798 1.00 78.00 263 TRP A CA 1
ATOM 2031 C C . TRP A 1 263 ? 37.489 -1.945 -18.732 1.00 78.00 263 TRP A C 1
ATOM 2033 O O . TRP A 1 263 ? 36.293 -2.189 -18.885 1.00 78.00 263 TRP A O 1
ATOM 2043 N N . LYS A 1 264 ? 38.150 -2.288 -17.619 1.00 74.44 264 LYS A N 1
ATOM 2044 C CA . LYS A 1 264 ? 37.516 -2.979 -16.483 1.00 74.44 264 LYS A CA 1
ATOM 2045 C C . LYS A 1 264 ? 36.407 -2.159 -15.828 1.00 74.44 264 LYS A C 1
ATOM 2047 O O . LYS A 1 264 ? 35.481 -2.738 -15.272 1.00 74.44 264 LYS A O 1
ATOM 2052 N N . GLN A 1 265 ? 36.523 -0.835 -15.875 1.00 74.75 265 GLN A N 1
ATOM 2053 C CA . GLN A 1 265 ? 35.565 0.096 -15.277 1.00 74.75 265 GLN A CA 1
ATOM 2054 C C . GLN A 1 265 ? 34.441 0.499 -16.245 1.00 74.75 265 GLN A C 1
ATOM 2056 O O . GLN A 1 265 ? 33.435 1.049 -15.809 1.00 74.75 265 GLN A O 1
ATOM 2061 N N . ALA A 1 266 ? 34.592 0.227 -17.544 1.00 69.88 266 ALA A N 1
ATOM 2062 C CA . ALA A 1 266 ? 33.612 0.570 -18.565 1.00 69.88 266 ALA A CA 1
ATOM 2063 C C . ALA A 1 266 ? 32.499 -0.488 -18.679 1.00 69.88 266 ALA A C 1
ATOM 2065 O O . ALA A 1 266 ? 32.774 -1.695 -18.725 1.00 69.88 266 ALA A O 1
ATOM 2066 N N . GLY A 1 267 ? 31.250 -0.023 -18.794 1.00 65.44 267 GLY A N 1
ATOM 2067 C CA . GLY A 1 267 ? 30.120 -0.844 -19.243 1.00 65.44 267 GLY A CA 1
ATOM 2068 C C . GLY A 1 267 ? 30.280 -1.278 -20.706 1.00 65.44 267 GLY A C 1
ATOM 2069 O O . GLY A 1 267 ? 31.061 -0.675 -21.446 1.00 65.44 267 GLY A O 1
ATOM 2070 N N . THR A 1 268 ? 29.558 -2.323 -21.126 1.00 62.56 268 THR A N 1
ATOM 2071 C CA . THR A 1 268 ? 29.692 -2.963 -22.453 1.00 62.56 268 THR A CA 1
ATOM 2072 C C . THR A 1 268 ? 29.652 -1.956 -23.608 1.00 62.56 268 THR A C 1
ATOM 2074 O O . THR A 1 268 ? 30.545 -1.964 -24.452 1.00 62.56 268 THR A O 1
ATOM 2077 N N . ASP A 1 269 ? 28.716 -1.008 -23.568 1.00 59.22 269 ASP A N 1
ATOM 2078 C CA . ASP A 1 269 ? 28.538 0.034 -24.589 1.00 59.22 269 ASP A CA 1
ATOM 2079 C C . ASP A 1 269 ? 29.735 0.989 -24.725 1.00 59.22 269 ASP A C 1
ATOM 2081 O O . ASP A 1 269 ? 30.015 1.505 -25.805 1.00 59.22 269 ASP A O 1
ATOM 2085 N N . ALA A 1 270 ? 30.470 1.223 -23.634 1.00 68.50 270 ALA A N 1
ATOM 2086 C CA . ALA A 1 270 ? 31.609 2.141 -23.599 1.00 68.50 270 ALA A CA 1
ATOM 2087 C C . ALA A 1 270 ? 32.948 1.452 -23.916 1.00 68.50 270 ALA A C 1
ATOM 2089 O O . ALA A 1 270 ? 33.932 2.123 -24.238 1.00 68.50 270 ALA A O 1
ATOM 2090 N N . ARG A 1 271 ? 33.003 0.115 -23.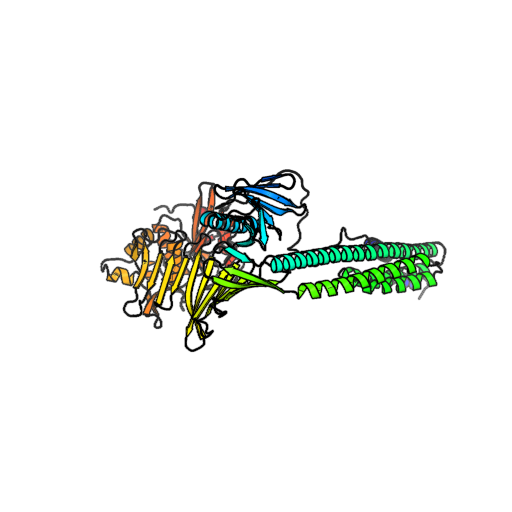846 1.00 73.38 271 ARG A N 1
ATOM 2091 C CA . ARG A 1 271 ? 34.219 -0.671 -24.112 1.00 73.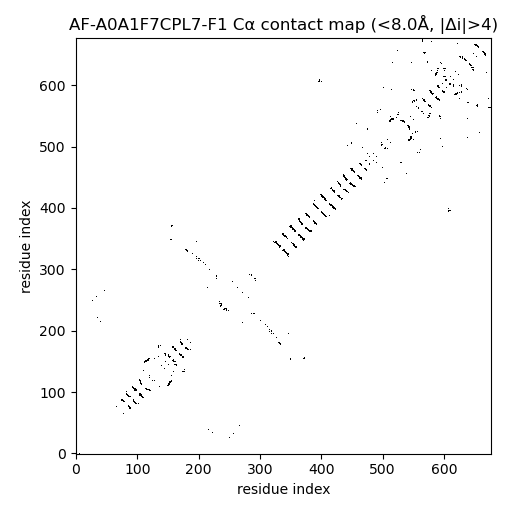38 271 ARG A CA 1
ATOM 2092 C C . ARG A 1 271 ? 34.676 -0.554 -25.560 1.00 73.38 271 ARG A C 1
ATOM 2094 O O . ARG A 1 271 ? 35.868 -0.407 -25.812 1.00 73.38 271 ARG A O 1
ATOM 2101 N N . GLY A 1 272 ? 33.740 -0.508 -26.501 1.00 68.88 272 GLY A N 1
ATOM 2102 C CA . GLY A 1 272 ? 34.035 -0.336 -27.922 1.00 68.88 272 GLY A CA 1
ATOM 2103 C C . GLY A 1 272 ? 34.964 0.848 -28.238 1.00 68.88 272 GLY A C 1
ATOM 2104 O O . GLY A 1 272 ? 35.929 0.707 -28.986 1.00 68.88 272 GLY A O 1
ATOM 2105 N N . ALA A 1 273 ? 34.753 1.994 -27.582 1.00 74.44 273 ALA A N 1
ATOM 2106 C CA . ALA A 1 273 ? 35.560 3.206 -27.766 1.00 74.44 273 ALA A CA 1
ATOM 2107 C C . ALA A 1 273 ? 37.000 3.099 -27.220 1.00 74.44 273 ALA A C 1
ATOM 2109 O O . ALA A 1 273 ? 37.847 3.945 -27.511 1.00 74.44 273 ALA A O 1
ATOM 2110 N N . LEU A 1 274 ? 37.290 2.075 -26.414 1.00 79.19 274 LEU A N 1
ATOM 2111 C CA . LEU A 1 274 ? 38.607 1.840 -25.826 1.00 79.19 274 LEU A CA 1
ATOM 2112 C C . LEU A 1 274 ? 39.466 0.888 -26.667 1.00 79.19 274 LEU A C 1
ATOM 2114 O O . LEU A 1 274 ? 40.688 0.920 -26.517 1.00 79.19 274 LEU A O 1
ATOM 2118 N N . LEU A 1 275 ? 38.870 0.103 -27.577 1.00 76.12 275 LEU A N 1
ATOM 2119 C CA . LEU A 1 275 ? 39.588 -0.832 -28.458 1.00 76.12 275 LEU A CA 1
ATOM 2120 C C . LEU A 1 275 ? 40.761 -0.184 -29.226 1.00 76.12 275 LEU A C 1
ATOM 2122 O O . LEU A 1 275 ? 41.842 -0.776 -29.209 1.00 76.12 275 LEU A O 1
ATOM 2126 N N . PRO A 1 276 ? 40.649 1.043 -29.787 1.00 81.19 276 PRO A N 1
ATOM 2127 C CA . PRO A 1 276 ? 41.772 1.684 -30.481 1.00 81.19 276 PRO A CA 1
ATOM 2128 C C . PRO A 1 276 ? 43.016 1.901 -29.605 1.00 81.19 276 PRO A C 1
ATOM 2130 O O . PRO A 1 276 ? 44.136 1.941 -30.111 1.00 81.19 276 PRO A O 1
ATOM 2133 N N . ARG A 1 277 ? 42.853 2.020 -28.278 1.00 82.69 277 ARG A N 1
ATOM 2134 C CA . ARG A 1 277 ? 43.984 2.167 -27.344 1.00 82.69 277 ARG A CA 1
ATOM 2135 C C . ARG A 1 277 ? 44.769 0.864 -27.194 1.00 82.69 277 ARG A C 1
ATOM 2137 O O . ARG A 1 277 ? 45.988 0.912 -27.056 1.00 82.69 277 ARG A O 1
ATOM 2144 N N . PHE A 1 278 ? 44.083 -0.281 -27.249 1.00 81.38 278 PHE A N 1
ATOM 2145 C CA . PHE A 1 278 ? 44.719 -1.600 -27.255 1.00 81.38 278 PHE A CA 1
ATOM 2146 C C . PHE A 1 278 ? 45.538 -1.802 -28.529 1.00 81.38 278 PHE A C 1
ATOM 2148 O O . PHE A 1 278 ? 46.695 -2.211 -28.438 1.00 81.38 278 PHE A O 1
ATOM 2155 N N . HIS A 1 279 ? 44.975 -1.453 -29.694 1.00 78.88 279 HIS A N 1
ATOM 2156 C CA . HIS A 1 279 ? 45.694 -1.501 -30.973 1.00 78.88 279 HIS A CA 1
ATOM 2157 C C . HIS A 1 279 ? 46.933 -0.612 -30.949 1.00 78.88 279 HIS A C 1
ATOM 2159 O O . HIS A 1 279 ? 48.035 -1.107 -31.143 1.00 78.88 279 HIS A O 1
ATOM 2165 N N . ALA A 1 280 ? 46.781 0.669 -30.601 1.00 80.69 280 ALA A N 1
ATOM 2166 C CA . ALA A 1 280 ? 47.892 1.616 -30.601 1.00 80.69 280 ALA A CA 1
ATOM 2167 C C . ALA A 1 280 ? 49.053 1.180 -29.689 1.00 80.69 280 ALA A C 1
ATOM 2169 O O . ALA A 1 280 ? 50.218 1.337 -30.058 1.00 80.69 280 ALA A O 1
ATOM 2170 N N . HIS A 1 281 ? 48.748 0.617 -28.512 1.00 85.94 281 HIS A N 1
ATOM 2171 C CA . HIS A 1 281 ? 49.771 0.093 -27.604 1.00 85.94 281 HIS A CA 1
ATOM 2172 C C . HIS A 1 281 ? 50.469 -1.141 -28.187 1.00 85.94 281 HIS A C 1
ATOM 2174 O O . HIS A 1 281 ? 51.697 -1.175 -28.228 1.00 85.94 281 HIS A O 1
ATOM 2180 N N . LEU A 1 282 ? 49.717 -2.136 -28.668 1.00 84.56 282 LEU A N 1
ATOM 2181 C CA . LEU A 1 282 ? 50.298 -3.363 -29.227 1.00 84.56 282 LEU A CA 1
ATOM 2182 C C . LEU A 1 282 ? 51.093 -3.093 -30.508 1.00 84.56 282 LEU A C 1
ATOM 2184 O O . LEU A 1 282 ? 52.230 -3.544 -30.607 1.00 84.56 282 LEU A O 1
ATOM 2188 N N . ASP A 1 283 ? 50.565 -2.287 -31.432 1.00 81.38 283 ASP A N 1
ATOM 2189 C CA . ASP A 1 283 ? 51.236 -1.949 -32.690 1.00 81.38 283 ASP A CA 1
ATOM 2190 C C . ASP A 1 283 ? 52.568 -1.234 -32.456 1.00 81.38 283 ASP A C 1
ATOM 2192 O O . ASP A 1 283 ? 53.510 -1.409 -33.228 1.00 81.38 283 ASP A O 1
ATOM 2196 N N . ALA A 1 284 ? 52.643 -0.371 -31.436 1.00 82.56 284 ALA A N 1
ATOM 2197 C CA . ALA A 1 284 ? 53.868 0.347 -31.104 1.00 82.56 284 ALA A CA 1
ATOM 2198 C C . ALA A 1 284 ? 54.956 -0.619 -30.621 1.00 82.56 284 ALA A C 1
ATOM 2200 O O . ALA A 1 284 ? 56.110 -0.510 -31.040 1.00 82.56 284 ALA A O 1
ATOM 2201 N N . TRP A 1 285 ? 54.582 -1.585 -29.778 1.00 85.81 285 TRP A N 1
ATOM 2202 C CA . TRP A 1 285 ? 55.513 -2.576 -29.251 1.00 85.81 285 TRP A CA 1
ATOM 2203 C C . TRP A 1 285 ? 55.915 -3.605 -30.300 1.00 85.81 285 TRP A C 1
ATOM 2205 O O . TRP A 1 285 ? 57.109 -3.804 -30.488 1.00 85.81 285 TRP A O 1
ATOM 2215 N N . GLU A 1 286 ? 54.967 -4.194 -31.029 1.00 82.88 286 GLU A N 1
ATOM 2216 C CA . GLU A 1 286 ? 55.234 -5.174 -32.090 1.00 82.88 286 GLU A CA 1
ATOM 2217 C C . GLU A 1 286 ? 56.151 -4.606 -33.177 1.00 82.88 286 GLU A C 1
ATOM 2219 O O . GLU A 1 286 ? 57.140 -5.250 -33.534 1.00 82.88 286 GLU A O 1
ATOM 2224 N N . ARG A 1 287 ? 55.907 -3.364 -33.628 1.00 82.81 287 ARG A N 1
ATOM 2225 C CA . ARG A 1 287 ? 56.808 -2.663 -34.560 1.00 82.81 287 ARG A CA 1
ATOM 2226 C C . ARG A 1 287 ? 58.204 -2.474 -33.978 1.00 82.81 287 ARG A C 1
ATOM 2228 O O . ARG A 1 287 ? 59.185 -2.628 -34.700 1.00 82.81 287 ARG A O 1
ATOM 2235 N N . TRP A 1 288 ? 58.305 -2.145 -32.692 1.00 83.44 288 TRP A N 1
ATOM 2236 C CA . TRP A 1 288 ? 59.588 -1.918 -32.029 1.00 83.44 288 TRP A CA 1
ATOM 2237 C C . TRP A 1 288 ? 60.418 -3.205 -31.875 1.00 83.44 288 TRP A C 1
ATOM 2239 O O . TRP A 1 288 ? 61.630 -3.164 -32.085 1.00 83.44 288 TRP A O 1
ATOM 2249 N N . ILE A 1 289 ? 59.789 -4.352 -31.583 1.00 83.38 289 ILE A N 1
ATOM 2250 C CA . ILE A 1 289 ? 60.473 -5.661 -31.488 1.00 83.38 289 ILE A CA 1
ATOM 2251 C C . ILE A 1 289 ? 60.486 -6.468 -32.796 1.00 83.38 289 ILE A C 1
ATOM 2253 O O . ILE A 1 289 ? 60.993 -7.591 -32.812 1.00 83.38 289 ILE A O 1
ATOM 2257 N N . ALA A 1 290 ? 59.986 -5.882 -33.889 1.00 80.12 290 ALA A N 1
ATOM 2258 C CA . ALA A 1 290 ? 59.905 -6.468 -35.227 1.00 80.12 290 ALA A CA 1
ATOM 2259 C C . ALA A 1 290 ? 59.074 -7.767 -35.321 1.00 80.12 290 ALA A C 1
ATOM 2261 O O . ALA A 1 290 ? 59.378 -8.646 -36.129 1.00 80.12 290 ALA A O 1
ATOM 2262 N N . ILE A 1 291 ? 58.000 -7.877 -34.532 1.00 72.75 291 ILE A N 1
ATOM 2263 C CA . ILE A 1 291 ? 56.946 -8.872 -34.772 1.00 72.75 291 ILE A CA 1
ATOM 2264 C C . ILE A 1 291 ? 56.095 -8.362 -35.944 1.00 72.75 291 ILE A C 1
ATOM 2266 O O . ILE A 1 291 ? 55.587 -7.244 -35.896 1.00 72.75 291 ILE A O 1
ATOM 2270 N N . GLN A 1 292 ? 55.969 -9.152 -37.015 1.00 59.31 292 GLN A N 1
ATOM 2271 C CA . GLN A 1 292 ? 55.100 -8.821 -38.152 1.00 59.31 292 GLN A CA 1
ATOM 2272 C C . GLN A 1 292 ? 53.626 -8.979 -37.730 1.00 59.31 292 GLN A C 1
ATOM 2274 O O . GLN A 1 292 ? 53.254 -10.083 -37.324 1.00 59.31 292 GLN A O 1
ATOM 2279 N N . PRO A 1 293 ? 52.794 -7.924 -37.800 1.00 56.31 293 PRO A N 1
ATOM 2280 C CA . PRO A 1 293 ? 51.372 -8.035 -37.493 1.00 56.31 293 PRO A CA 1
ATOM 2281 C C . PRO A 1 293 ? 50.618 -8.760 -38.619 1.00 56.31 293 PRO A C 1
ATOM 2283 O O . PRO A 1 293 ? 50.921 -8.591 -39.801 1.00 56.31 293 PRO A O 1
ATOM 2286 N N . ASP A 1 294 ? 49.613 -9.555 -38.250 1.00 61.50 294 ASP A N 1
ATOM 2287 C CA . ASP A 1 294 ? 48.672 -10.174 -39.189 1.00 61.50 294 ASP A CA 1
ATOM 2288 C C . ASP A 1 294 ? 47.620 -9.141 -39.632 1.00 61.50 294 ASP A C 1
ATOM 2290 O O . ASP A 1 294 ? 46.619 -8.906 -38.953 1.00 61.50 294 ASP A O 1
ATOM 2294 N N . MET A 1 295 ? 47.894 -8.481 -40.759 1.00 57.03 295 MET A N 1
ATOM 2295 C CA . MET A 1 295 ? 47.076 -7.394 -41.311 1.00 57.03 295 MET A CA 1
ATOM 2296 C C . MET A 1 295 ? 45.715 -7.868 -41.855 1.00 57.03 295 MET A C 1
ATOM 2298 O O . MET A 1 295 ? 44.762 -7.093 -41.886 1.00 57.03 295 MET A O 1
ATOM 2302 N N . GLU A 1 296 ? 45.591 -9.134 -42.268 1.00 55.84 296 GLU A N 1
ATOM 2303 C CA . GLU A 1 296 ? 44.378 -9.655 -42.921 1.00 55.84 296 GLU A CA 1
ATOM 2304 C C . GLU A 1 296 ? 43.241 -9.877 -41.901 1.00 55.84 296 GLU A C 1
ATOM 2306 O O . GLU A 1 296 ? 42.064 -9.644 -42.187 1.00 55.84 296 GLU A O 1
ATOM 2311 N N . ALA A 1 297 ? 43.590 -10.219 -40.657 1.00 57.69 297 ALA A N 1
ATOM 2312 C CA . ALA A 1 297 ? 42.651 -10.355 -39.542 1.00 57.69 297 ALA A CA 1
ATOM 2313 C C . ALA A 1 297 ? 42.148 -9.006 -38.970 1.00 57.69 297 ALA A C 1
ATOM 2315 O O . ALA A 1 297 ? 41.165 -8.969 -38.220 1.00 57.69 297 ALA A O 1
ATOM 2316 N N . GLU A 1 298 ? 42.809 -7.887 -39.279 1.00 58.84 298 GLU A N 1
ATOM 2317 C CA . GLU A 1 298 ? 42.454 -6.551 -38.784 1.00 58.84 298 GLU A CA 1
ATOM 2318 C C . GLU A 1 298 ? 41.356 -5.886 -39.619 1.00 58.84 298 GLU A C 1
ATOM 2320 O O . GLU A 1 298 ? 40.344 -5.454 -39.057 1.00 58.84 298 GLU A O 1
ATOM 2325 N N . ASP A 1 299 ? 41.483 -5.910 -40.946 1.00 62.78 299 ASP A N 1
ATOM 2326 C CA . ASP A 1 299 ? 40.486 -5.336 -41.858 1.00 62.78 299 ASP A CA 1
ATOM 2327 C C . ASP A 1 299 ? 39.145 -6.085 -41.804 1.00 62.78 299 ASP A C 1
ATOM 2329 O O . ASP A 1 299 ? 38.072 -5.476 -41.861 1.00 62.78 299 ASP A O 1
ATOM 2333 N N . VAL A 1 300 ? 39.169 -7.412 -41.633 1.00 62.88 300 VAL A N 1
ATOM 2334 C CA . VAL A 1 300 ? 37.946 -8.223 -41.478 1.00 62.88 300 VAL A CA 1
ATOM 2335 C C . VAL A 1 300 ? 37.210 -7.884 -40.176 1.00 62.88 300 VAL A C 1
ATOM 2337 O O . VAL A 1 300 ? 35.977 -7.886 -40.142 1.00 62.88 300 VAL A O 1
ATOM 2340 N N . PHE A 1 301 ? 37.943 -7.563 -39.108 1.00 62.53 301 PHE A N 1
ATOM 2341 C CA . PHE A 1 301 ? 37.359 -7.179 -37.826 1.00 62.53 301 PHE A CA 1
ATOM 2342 C C . PHE A 1 301 ? 36.755 -5.771 -37.865 1.00 62.53 301 PHE A C 1
ATOM 2344 O O . PHE A 1 301 ? 35.601 -5.611 -37.469 1.00 62.53 301 PHE A O 1
ATOM 2351 N N . LEU A 1 302 ? 37.498 -4.774 -38.361 1.00 63.59 302 LEU A N 1
ATOM 2352 C CA . LEU A 1 302 ? 37.030 -3.384 -38.426 1.00 63.59 302 LEU A CA 1
ATOM 2353 C C . LEU A 1 302 ? 35.748 -3.271 -39.256 1.00 63.59 302 LEU A C 1
ATOM 2355 O O . LEU A 1 302 ? 34.771 -2.684 -38.801 1.00 63.59 302 LEU A O 1
ATOM 2359 N N . ASN A 1 303 ? 35.690 -3.952 -40.404 1.00 67.50 303 ASN A N 1
ATOM 2360 C CA . ASN A 1 303 ? 34.491 -3.965 -41.240 1.00 67.50 303 ASN A CA 1
ATOM 2361 C C . ASN A 1 303 ? 33.272 -4.593 -40.539 1.00 67.50 303 ASN A C 1
ATOM 2363 O O . ASN A 1 303 ? 32.163 -4.077 -40.673 1.00 67.50 303 ASN A O 1
ATOM 2367 N N . ARG A 1 304 ? 33.450 -5.681 -39.773 1.00 62.66 304 ARG A N 1
ATOM 2368 C CA . ARG A 1 304 ? 32.353 -6.324 -39.021 1.00 62.66 304 ARG A CA 1
ATOM 2369 C C . ARG A 1 304 ? 31.913 -5.503 -37.811 1.00 62.66 304 ARG A C 1
ATOM 2371 O O . ARG A 1 304 ? 30.716 -5.383 -37.561 1.00 62.66 304 ARG A O 1
ATOM 2378 N N . TYR A 1 305 ? 32.859 -4.929 -37.075 1.00 63.78 305 TYR A N 1
ATOM 2379 C CA . TYR A 1 305 ? 32.577 -4.096 -35.910 1.00 63.78 305 TYR A CA 1
ATOM 2380 C C . TYR A 1 305 ? 31.865 -2.797 -36.316 1.00 63.78 305 TYR A C 1
ATOM 2382 O O . TYR A 1 305 ? 30.813 -2.486 -35.763 1.00 63.78 305 TYR A O 1
ATOM 2390 N N . ASP A 1 306 ? 32.353 -2.099 -37.344 1.00 68.25 306 ASP A N 1
ATOM 2391 C CA . ASP A 1 306 ? 31.742 -0.859 -37.839 1.00 68.25 306 ASP A CA 1
ATOM 2392 C C . ASP A 1 306 ? 30.379 -1.095 -38.507 1.00 68.25 306 ASP A C 1
ATOM 2394 O O . ASP A 1 306 ? 29.527 -0.204 -38.508 1.00 68.25 306 ASP A O 1
ATOM 2398 N N . ALA A 1 307 ? 30.150 -2.275 -39.094 1.00 70.12 307 ALA A N 1
ATOM 2399 C CA . ALA A 1 307 ? 28.822 -2.684 -39.553 1.00 70.12 307 ALA A CA 1
ATOM 2400 C C . ALA A 1 307 ? 27.869 -2.893 -38.365 1.00 70.12 307 ALA A C 1
ATOM 2402 O O . ALA A 1 307 ? 26.797 -2.297 -38.334 1.00 70.12 307 ALA A O 1
ATOM 2403 N N . THR A 1 308 ? 28.307 -3.631 -37.340 1.00 64.19 308 THR A N 1
ATOM 2404 C CA . THR A 1 308 ? 27.505 -3.912 -36.135 1.00 64.19 308 THR A CA 1
ATOM 2405 C C . THR A 1 308 ? 27.161 -2.631 -35.366 1.00 64.19 308 THR A C 1
ATOM 2407 O O . THR A 1 308 ? 26.031 -2.457 -34.924 1.00 64.19 308 THR A O 1
ATOM 2410 N N . VAL A 1 309 ? 28.109 -1.697 -35.224 1.00 66.94 309 VAL A N 1
ATOM 2411 C CA . VAL A 1 309 ? 27.878 -0.405 -34.552 1.00 66.94 309 VAL A CA 1
ATOM 2412 C C . VAL A 1 309 ? 26.871 0.457 -35.316 1.00 66.94 309 VAL A C 1
ATOM 2414 O O . VAL A 1 309 ? 26.035 1.106 -34.688 1.00 66.94 309 VAL A O 1
ATOM 2417 N N . ARG A 1 310 ? 26.924 0.459 -36.656 1.00 74.44 310 ARG A N 1
ATOM 2418 C CA . ARG A 1 310 ? 25.951 1.180 -37.491 1.00 74.44 310 ARG A CA 1
ATOM 2419 C C . ARG A 1 310 ? 24.554 0.578 -37.382 1.00 74.44 310 ARG A C 1
ATOM 2421 O O . ARG A 1 310 ? 23.617 1.317 -37.100 1.00 74.44 310 ARG A O 1
ATOM 2428 N N . GLU A 1 311 ? 24.431 -0.742 -37.507 1.00 71.50 311 GLU A N 1
ATOM 2429 C CA . GLU A 1 311 ? 23.152 -1.445 -37.333 1.00 71.50 311 GLU A CA 1
ATOM 2430 C C . GLU A 1 311 ? 22.562 -1.198 -35.935 1.00 71.50 311 GLU A C 1
ATOM 2432 O O . GLU A 1 311 ? 21.375 -0.915 -35.792 1.00 71.50 311 GLU A O 1
ATOM 2437 N N . LEU A 1 312 ? 23.392 -1.209 -34.890 1.00 67.12 312 LEU A N 1
ATOM 2438 C CA . LEU A 1 312 ? 22.949 -0.955 -33.519 1.00 67.12 312 LEU A CA 1
ATOM 2439 C C . LEU A 1 312 ? 22.466 0.490 -33.306 1.00 67.12 312 LEU A C 1
ATOM 2441 O O . LEU A 1 312 ? 21.510 0.709 -32.564 1.00 67.12 312 LEU A O 1
ATOM 2445 N N . ALA A 1 313 ? 23.087 1.474 -33.964 1.00 70.81 313 ALA A N 1
ATOM 2446 C CA . ALA A 1 313 ? 22.620 2.859 -33.944 1.00 70.81 313 ALA A CA 1
ATOM 2447 C C . ALA A 1 313 ? 21.266 3.016 -34.662 1.00 70.81 313 ALA A C 1
ATOM 2449 O O . ALA A 1 313 ? 20.344 3.602 -34.099 1.00 70.81 313 ALA A O 1
ATOM 2450 N N . GLU A 1 314 ? 21.110 2.425 -35.851 1.00 75.38 314 GLU A N 1
ATOM 2451 C CA . GLU A 1 314 ? 19.850 2.452 -36.609 1.00 75.38 314 GLU A CA 1
ATOM 2452 C C . GLU A 1 314 ? 18.699 1.788 -35.839 1.00 75.38 314 GLU A C 1
ATOM 2454 O O . GLU A 1 314 ? 17.588 2.319 -35.778 1.00 75.38 314 GLU A O 1
ATOM 2459 N N . HIS A 1 315 ? 18.962 0.652 -35.188 1.00 66.62 315 HIS A N 1
ATOM 2460 C CA . HIS A 1 315 ? 17.961 -0.035 -34.376 1.00 66.62 315 HIS A CA 1
ATOM 2461 C C . HIS A 1 315 ? 17.614 0.716 -33.079 1.00 66.62 315 HIS A C 1
ATOM 2463 O O . HIS A 1 315 ? 16.461 0.660 -32.645 1.00 66.62 315 HIS A O 1
ATOM 2469 N N . ARG A 1 316 ? 18.555 1.459 -32.476 1.00 69.19 316 ARG A N 1
ATOM 2470 C CA . ARG A 1 316 ? 18.276 2.349 -31.330 1.00 69.19 316 ARG A CA 1
ATOM 2471 C C . ARG A 1 316 ? 17.390 3.528 -31.726 1.00 69.19 316 ARG A C 1
ATOM 2473 O O . ARG A 1 316 ? 16.466 3.861 -30.988 1.00 69.19 316 ARG A O 1
ATOM 2480 N N . ASP A 1 317 ? 17.607 4.112 -32.901 1.00 72.44 317 ASP A N 1
ATOM 2481 C CA . ASP A 1 317 ? 16.746 5.178 -33.428 1.00 72.44 317 ASP A CA 1
ATOM 2482 C C . ASP A 1 317 ? 15.326 4.660 -33.729 1.00 72.44 317 ASP A C 1
ATOM 2484 O O . ASP A 1 317 ? 14.325 5.321 -33.417 1.00 72.44 317 ASP A O 1
ATOM 2488 N N . GLN A 1 318 ? 15.212 3.441 -34.273 1.00 67.69 318 GLN A N 1
ATOM 2489 C CA . GLN A 1 318 ? 13.922 2.766 -34.458 1.00 67.69 318 GLN A CA 1
ATOM 2490 C C . GLN A 1 318 ? 13.222 2.495 -33.120 1.00 67.69 318 GLN A C 1
ATOM 2492 O O . GLN A 1 318 ? 12.028 2.764 -32.988 1.00 67.69 318 GLN A O 1
ATOM 2497 N N . GLU A 1 319 ? 13.947 2.019 -32.108 1.00 66.31 319 GLU A N 1
ATOM 2498 C CA . GLU A 1 319 ? 13.414 1.814 -30.759 1.00 66.31 319 GLU A CA 1
ATOM 2499 C C . GLU A 1 319 ? 12.961 3.121 -30.122 1.00 66.31 319 GLU A C 1
ATOM 2501 O O . GLU A 1 319 ? 11.862 3.169 -29.581 1.00 66.31 319 GLU A O 1
ATOM 2506 N N . GLN A 1 320 ? 13.744 4.197 -30.215 1.00 67.88 320 GLN A N 1
ATOM 2507 C CA . GLN A 1 320 ? 13.368 5.502 -29.677 1.00 67.88 320 GLN A CA 1
ATOM 2508 C C . GLN A 1 320 ? 12.093 6.040 -30.343 1.00 67.88 320 GLN A C 1
ATOM 2510 O O . GLN A 1 320 ? 11.217 6.582 -29.665 1.00 67.88 320 GLN A O 1
ATOM 2515 N N . THR A 1 321 ? 11.956 5.832 -31.654 1.00 68.19 321 THR A N 1
ATOM 2516 C CA . THR A 1 321 ? 10.753 6.192 -32.415 1.00 68.19 321 THR A CA 1
ATOM 2517 C C . THR A 1 321 ? 9.543 5.370 -31.969 1.00 68.19 321 THR A C 1
ATOM 2519 O O . THR A 1 321 ? 8.478 5.927 -31.707 1.00 68.19 321 THR A O 1
ATOM 2522 N N . LEU A 1 322 ? 9.705 4.053 -31.809 1.00 64.00 322 LEU A N 1
ATOM 2523 C CA . LEU A 1 322 ? 8.643 3.169 -31.322 1.00 64.00 322 LEU A CA 1
ATOM 2524 C C . LEU A 1 322 ? 8.301 3.438 -29.849 1.00 64.00 322 LEU A C 1
ATOM 2526 O O . LEU A 1 322 ? 7.142 3.364 -29.463 1.00 64.00 322 LEU A O 1
ATOM 2530 N N . ARG A 1 323 ? 9.281 3.825 -29.029 1.00 61.38 323 ARG A N 1
ATOM 2531 C CA . ARG A 1 323 ? 9.124 4.197 -27.617 1.00 61.38 323 ARG A CA 1
ATOM 2532 C C . ARG A 1 323 ? 8.295 5.466 -27.437 1.00 61.38 323 ARG A C 1
ATOM 2534 O O . ARG A 1 323 ? 7.562 5.571 -26.455 1.00 61.38 323 ARG A O 1
ATOM 2541 N N . ALA A 1 324 ? 8.409 6.412 -28.368 1.00 59.75 324 ALA A N 1
ATOM 2542 C CA . ALA A 1 324 ? 7.590 7.621 -28.401 1.00 59.75 324 ALA A CA 1
ATOM 2543 C C . ALA A 1 324 ? 6.152 7.361 -28.895 1.00 59.75 324 ALA A C 1
ATOM 2545 O O . ALA A 1 324 ? 5.286 8.221 -28.726 1.00 59.75 324 ALA A O 1
ATOM 2546 N N . GLY A 1 325 ? 5.881 6.187 -29.476 1.00 63.59 325 GLY A N 1
ATOM 2547 C CA . GLY A 1 325 ? 4.540 5.775 -29.873 1.00 63.59 325 GLY A CA 1
ATOM 2548 C C . GLY A 1 325 ? 3.621 5.607 -28.660 1.00 63.59 325 GLY A C 1
ATOM 2549 O O . GLY A 1 325 ? 3.902 4.843 -27.736 1.00 63.59 325 GLY A O 1
ATOM 2550 N N . ALA A 1 326 ? 2.500 6.323 -28.648 1.00 65.12 326 ALA A N 1
ATOM 2551 C CA . ALA A 1 326 ? 1.390 6.038 -27.748 1.00 65.12 326 ALA A CA 1
ATOM 2552 C C . ALA A 1 326 ? 0.295 5.318 -28.538 1.00 65.12 326 ALA A C 1
ATOM 2554 O O . ALA A 1 326 ? -0.085 5.749 -29.627 1.00 65.12 326 ALA A O 1
ATOM 2555 N N . HIS A 1 327 ? -0.245 4.242 -27.977 1.00 74.31 327 HIS A N 1
ATOM 2556 C CA . HIS A 1 327 ? -1.467 3.642 -28.487 1.00 74.31 327 HIS A CA 1
ATOM 2557 C C . HIS A 1 327 ? -2.662 4.435 -27.983 1.00 74.31 327 HIS A C 1
ATOM 2559 O O . HIS A 1 327 ? -2.867 4.532 -26.773 1.00 74.31 327 HIS A O 1
ATOM 2565 N N . THR A 1 328 ? -3.458 4.947 -28.918 1.00 82.00 328 THR A N 1
ATOM 2566 C CA . THR A 1 328 ? -4.811 5.420 -28.630 1.00 82.00 328 THR A CA 1
ATOM 2567 C C . THR A 1 328 ? -5.783 4.300 -28.983 1.00 82.00 328 THR A C 1
ATOM 2569 O O . THR A 1 328 ? -5.716 3.774 -30.090 1.00 82.00 328 THR A O 1
ATOM 2572 N N . ARG A 1 329 ? -6.656 3.906 -28.054 1.00 84.00 329 ARG A N 1
ATOM 2573 C CA . ARG A 1 329 ? -7.766 2.984 -28.333 1.00 84.00 329 ARG A CA 1
ATOM 2574 C C . ARG A 1 329 ? -9.080 3.721 -28.224 1.00 84.00 329 ARG A C 1
ATOM 2576 O O . ARG A 1 329 ? -9.344 4.319 -27.180 1.00 84.00 329 ARG A O 1
ATOM 2583 N N . HIS A 1 330 ? -9.922 3.592 -29.240 1.00 87.62 330 HIS A N 1
ATOM 2584 C CA . HIS A 1 330 ? -11.309 4.014 -29.159 1.00 87.62 330 HIS A CA 1
ATOM 2585 C C . HIS A 1 330 ? -12.178 2.808 -28.801 1.00 87.62 330 HIS A C 1
ATOM 2587 O O . HIS A 1 330 ? -12.329 1.850 -29.558 1.00 87.62 330 HIS A O 1
ATOM 2593 N N . LEU A 1 331 ? -12.736 2.843 -27.596 1.00 89.19 331 LEU A N 1
ATOM 2594 C CA . LEU A 1 331 ? -13.666 1.841 -27.100 1.00 89.19 331 LEU A CA 1
ATOM 2595 C C . LEU A 1 331 ? -15.069 2.437 -27.032 1.00 89.19 331 LEU A C 1
ATOM 2597 O O . LEU A 1 331 ? -15.270 3.653 -26.984 1.00 89.19 331 LEU A O 1
ATOM 2601 N N . ARG A 1 332 ? -16.061 1.560 -26.989 1.00 87.56 332 ARG A N 1
ATOM 2602 C CA . ARG A 1 332 ? -17.463 1.924 -26.862 1.00 87.56 332 ARG A CA 1
ATOM 2603 C C . ARG A 1 332 ? -18.093 1.160 -25.716 1.00 87.56 332 ARG A C 1
ATOM 2605 O O . ARG A 1 332 ? -18.028 -0.069 -25.663 1.00 87.56 332 ARG A O 1
ATOM 2612 N N . ASP A 1 333 ? -18.734 1.899 -24.825 1.00 85.12 333 ASP A N 1
ATOM 2613 C CA . ASP A 1 333 ? -19.618 1.331 -23.824 1.00 85.12 333 ASP A CA 1
ATOM 2614 C C . ASP A 1 333 ? -21.012 1.175 -24.433 1.00 85.12 333 ASP A C 1
ATOM 2616 O O . ASP A 1 333 ? -21.764 2.141 -24.573 1.00 85.12 333 ASP A O 1
ATOM 2620 N N . ALA A 1 334 ? -21.353 -0.051 -24.825 1.00 73.06 334 ALA A N 1
ATOM 2621 C CA . ALA A 1 334 ? -22.657 -0.355 -25.405 1.00 73.06 334 ALA A CA 1
ATOM 2622 C C . ALA A 1 334 ? -23.817 -0.184 -24.405 1.00 73.06 334 ALA A C 1
ATOM 2624 O O . ALA A 1 334 ? -24.953 -0.001 -24.835 1.00 73.06 334 ALA A O 1
ATOM 2625 N N . VAL A 1 335 ? -23.546 -0.231 -23.094 1.00 73.00 335 VAL A N 1
ATOM 2626 C CA . VAL A 1 335 ? -24.572 -0.111 -22.047 1.00 73.00 335 VAL A CA 1
ATOM 2627 C C . VAL A 1 335 ? -24.973 1.347 -21.856 1.00 73.00 335 VAL A C 1
ATOM 2629 O O . VAL A 1 335 ? -26.160 1.654 -21.781 1.00 73.00 335 VAL A O 1
ATOM 2632 N N . HIS A 1 336 ? -23.991 2.248 -21.805 1.00 78.88 336 HIS A N 1
ATOM 2633 C CA . HIS A 1 336 ? -24.225 3.659 -21.477 1.00 78.88 336 HIS A CA 1
ATOM 2634 C C . HIS A 1 336 ? -24.122 4.602 -22.685 1.00 78.88 336 HIS A C 1
ATOM 2636 O O . HIS A 1 336 ? -24.428 5.788 -22.578 1.00 78.88 336 HIS A O 1
ATOM 2642 N N . GLY A 1 337 ? -23.702 4.095 -23.848 1.00 81.19 337 GLY A N 1
ATOM 2643 C CA . GLY A 1 337 ? -23.531 4.889 -25.066 1.00 81.19 337 GLY A CA 1
ATOM 2644 C C . GLY A 1 337 ? -22.316 5.819 -25.032 1.00 81.19 337 GLY A C 1
ATOM 2645 O O . GLY A 1 337 ? -22.272 6.788 -25.790 1.00 81.19 337 GLY A O 1
ATOM 2646 N N . PHE A 1 338 ? -21.343 5.548 -24.159 1.00 87.31 338 PHE A N 1
ATOM 2647 C CA . PHE A 1 338 ? -20.127 6.346 -24.038 1.00 87.31 338 PHE A CA 1
ATOM 2648 C C . PHE A 1 338 ? -19.072 5.936 -25.062 1.00 87.31 338 PHE A C 1
ATOM 2650 O O . PHE A 1 338 ? -18.899 4.754 -25.375 1.00 87.31 338 PHE A O 1
ATOM 2657 N N . THR A 1 339 ? -18.338 6.933 -25.548 1.00 90.94 339 THR A N 1
ATOM 2658 C CA . THR A 1 339 ? -17.084 6.735 -26.271 1.00 90.94 339 THR A CA 1
ATOM 2659 C C . THR A 1 339 ? -15.953 6.838 -25.269 1.00 90.94 339 THR A C 1
ATOM 2661 O O . THR A 1 339 ? -15.891 7.781 -24.486 1.00 90.94 339 THR A O 1
ATOM 2664 N N . ILE A 1 340 ? -15.048 5.877 -25.298 1.00 92.00 340 ILE A N 1
ATOM 2665 C CA . ILE A 1 340 ? -13.940 5.782 -24.365 1.00 92.00 340 ILE A CA 1
ATOM 2666 C C . ILE A 1 340 ? -12.649 5.884 -25.158 1.00 92.00 340 ILE A C 1
ATOM 2668 O O . ILE A 1 340 ? -12.500 5.221 -26.179 1.00 92.00 340 ILE A O 1
ATOM 2672 N N . ILE A 1 341 ? -11.719 6.709 -24.697 1.00 91.06 341 ILE A N 1
ATOM 2673 C CA . ILE A 1 341 ? -10.413 6.881 -25.328 1.00 91.06 341 ILE A CA 1
ATOM 2674 C C . ILE A 1 341 ? -9.356 6.469 -24.314 1.00 91.06 341 ILE A C 1
ATOM 2676 O O . ILE A 1 341 ? -9.211 7.126 -23.287 1.00 91.06 341 ILE A O 1
ATOM 2680 N N . GLU A 1 342 ? -8.635 5.382 -24.575 1.00 90.06 342 GLU A N 1
ATOM 2681 C CA . GLU A 1 342 ? -7.484 4.986 -23.758 1.00 90.06 342 GLU A CA 1
ATOM 2682 C C . GLU A 1 342 ? -6.185 5.410 -24.427 1.00 90.06 342 GLU A C 1
ATOM 2684 O O . GLU A 1 342 ? -6.003 5.155 -25.614 1.00 90.06 342 GLU A O 1
ATOM 2689 N N . GLN A 1 343 ? -5.264 5.994 -23.666 1.00 87.88 343 GLN A N 1
ATOM 2690 C CA . GLN A 1 343 ? -3.915 6.311 -24.125 1.00 87.88 343 GLN A CA 1
ATOM 2691 C C . GLN A 1 343 ? -2.896 5.560 -23.271 1.00 87.88 343 GLN A C 1
ATOM 2693 O O . GLN A 1 343 ? -2.824 5.763 -22.061 1.00 87.88 343 GLN A O 1
ATOM 2698 N N . SER A 1 344 ? -2.109 4.686 -23.897 1.00 80.19 344 SER A N 1
ATOM 2699 C CA . SER A 1 344 ? -1.093 3.866 -23.220 1.00 80.19 344 SER A CA 1
ATOM 2700 C C . SER A 1 344 ? 0.232 3.866 -23.979 1.00 80.19 344 SER A C 1
ATOM 2702 O O . SER A 1 344 ? 0.232 3.858 -25.210 1.00 80.19 344 SER A O 1
ATOM 2704 N N . SER A 1 345 ? 1.356 3.808 -23.264 1.00 70.69 345 SER A N 1
ATOM 2705 C CA . SER A 1 345 ? 2.682 3.609 -23.872 1.00 70.69 345 SER A CA 1
ATOM 2706 C C . SER A 1 345 ? 2.908 2.137 -24.233 1.00 70.69 345 SER A C 1
ATOM 2708 O O . SER A 1 345 ? 2.446 1.250 -23.514 1.00 70.69 345 SER A O 1
ATOM 2710 N N . HIS A 1 346 ? 3.686 1.867 -25.288 1.00 64.44 346 HIS A N 1
ATOM 2711 C CA . HIS A 1 346 ? 4.170 0.514 -25.598 1.00 64.44 346 HIS A CA 1
ATOM 2712 C C . HIS A 1 346 ? 4.998 -0.106 -24.459 1.00 64.44 346 HIS A C 1
ATOM 2714 O O . HIS A 1 346 ? 4.994 -1.320 -24.295 1.00 64.44 346 HIS A O 1
ATOM 2720 N N . LEU A 1 347 ? 5.686 0.717 -23.657 1.00 62.81 347 LEU A N 1
ATOM 2721 C CA . LEU A 1 347 ? 6.564 0.248 -22.577 1.00 62.81 347 LEU A CA 1
ATOM 2722 C C . LEU A 1 347 ? 5.812 -0.217 -21.334 1.00 62.81 347 LEU A C 1
ATOM 2724 O O . LEU A 1 347 ? 6.278 -1.085 -20.602 1.00 62.81 347 LEU A O 1
ATOM 2728 N N . SER A 1 348 ? 4.681 0.419 -21.056 1.00 67.69 348 SER A N 1
ATOM 2729 C CA . SER A 1 348 ? 3.872 0.105 -19.892 1.00 67.69 348 SER A CA 1
ATOM 2730 C C . SER A 1 348 ? 2.413 0.163 -20.298 1.00 67.69 348 SER A C 1
ATOM 2732 O O . SER A 1 348 ? 1.727 1.135 -19.992 1.00 67.69 348 SER A O 1
ATOM 2734 N N . PRO A 1 349 ? 1.897 -0.879 -20.974 1.00 69.81 349 PRO A N 1
ATOM 2735 C CA . PRO A 1 349 ? 0.466 -0.973 -21.201 1.00 69.81 349 PRO A CA 1
ATOM 2736 C C . PRO A 1 349 ? -0.295 -1.014 -19.872 1.00 69.81 349 PRO A C 1
ATOM 2738 O O . PRO A 1 349 ? -1.474 -0.708 -19.854 1.00 69.81 349 PRO A O 1
ATOM 2741 N N . LYS A 1 350 ? 0.352 -1.329 -18.748 1.00 73.38 350 LYS A N 1
ATOM 2742 C CA . LYS A 1 350 ? -0.258 -1.258 -17.413 1.00 73.38 350 LYS A CA 1
ATOM 2743 C C . LYS A 1 350 ? -0.558 0.178 -16.971 1.00 73.38 350 LYS A C 1
ATOM 2745 O O . LYS A 1 350 ? -1.445 0.393 -16.149 1.00 73.38 350 LYS A O 1
ATOM 2750 N N . ASN A 1 351 ? 0.162 1.151 -17.532 1.00 81.94 351 ASN A N 1
ATOM 2751 C CA . ASN A 1 351 ? 0.014 2.566 -17.223 1.00 81.94 351 ASN A CA 1
ATOM 2752 C C . ASN A 1 351 ? -0.700 3.257 -18.381 1.00 81.94 351 ASN A C 1
ATOM 2754 O O . ASN A 1 351 ? -0.197 3.311 -19.507 1.00 81.94 351 ASN A O 1
ATOM 2758 N N . PHE A 1 352 ? -1.892 3.775 -18.121 1.00 86.75 352 PHE A N 1
ATOM 2759 C CA . PHE A 1 352 ? -2.690 4.409 -19.160 1.00 86.75 352 PHE A CA 1
ATOM 2760 C C . PHE A 1 352 ? -3.648 5.436 -18.580 1.00 86.75 352 PHE A C 1
ATOM 2762 O O . PHE A 1 352 ? -4.032 5.373 -17.412 1.00 86.75 352 PHE A O 1
ATOM 2769 N N . THR A 1 353 ? -4.063 6.373 -19.421 1.00 91.44 353 THR A N 1
ATOM 2770 C CA . THR A 1 353 ? -5.188 7.254 -19.127 1.00 91.44 353 THR A CA 1
ATOM 2771 C C . THR A 1 353 ? -6.405 6.789 -19.907 1.00 91.44 353 THR A C 1
ATOM 2773 O O . THR A 1 353 ? -6.288 6.232 -20.999 1.00 91.44 353 THR A O 1
ATOM 2776 N N . ARG A 1 354 ? -7.589 6.990 -19.338 1.00 91.88 354 ARG A N 1
ATOM 2777 C CA . ARG A 1 354 ? -8.869 6.730 -19.988 1.00 91.88 354 ARG A CA 1
ATOM 2778 C C . ARG A 1 354 ? -9.740 7.969 -19.896 1.00 91.88 354 ARG A C 1
ATOM 2780 O O . ARG A 1 354 ? -9.950 8.493 -18.809 1.00 91.88 354 ARG A O 1
ATOM 2787 N N . GLU A 1 355 ? -10.285 8.404 -21.018 1.00 94.81 355 GLU A N 1
ATOM 2788 C CA . GLU A 1 355 ? -11.316 9.434 -21.079 1.00 94.81 355 GLU A CA 1
ATOM 2789 C C . GLU A 1 355 ? -12.656 8.802 -21.442 1.00 94.81 355 GLU A C 1
ATOM 2791 O O . GLU A 1 355 ? -12.751 8.109 -22.450 1.00 94.81 355 GLU A O 1
ATOM 2796 N N . GLU A 1 356 ? -13.694 9.059 -20.653 1.00 92.94 356 GLU A N 1
ATOM 2797 C CA . GLU A 1 356 ? -15.073 8.685 -20.963 1.00 92.94 356 GLU A CA 1
ATOM 2798 C C . GLU A 1 356 ? -15.813 9.929 -21.460 1.00 92.94 356 GLU A C 1
ATOM 2800 O O . GLU A 1 356 ? -15.898 10.954 -20.774 1.00 92.94 356 GLU A O 1
ATOM 2805 N N . ARG A 1 357 ? -16.337 9.843 -22.680 1.00 93.19 357 ARG A N 1
ATOM 2806 C CA . ARG A 1 357 ? -17.067 10.910 -23.359 1.00 93.19 357 ARG A CA 1
ATOM 2807 C C . ARG A 1 357 ? -18.500 10.477 -23.606 1.00 93.19 357 ARG A C 1
ATOM 2809 O O . ARG A 1 357 ? -18.761 9.351 -24.031 1.00 93.19 357 ARG A O 1
ATOM 2816 N N . ASN A 1 358 ? -19.436 11.384 -23.357 1.00 87.94 358 ASN A N 1
ATOM 2817 C CA . ASN A 1 358 ? -20.848 11.118 -23.601 1.00 87.94 358 ASN A CA 1
ATOM 2818 C C . ASN A 1 358 ? -21.173 11.078 -25.111 1.00 87.94 358 ASN A C 1
ATOM 2820 O O . ASN A 1 358 ? -20.323 11.377 -25.951 1.00 87.94 358 ASN A O 1
ATOM 2824 N N . GLY A 1 359 ? -22.422 10.761 -25.471 1.00 80.19 359 GLY A N 1
ATOM 2825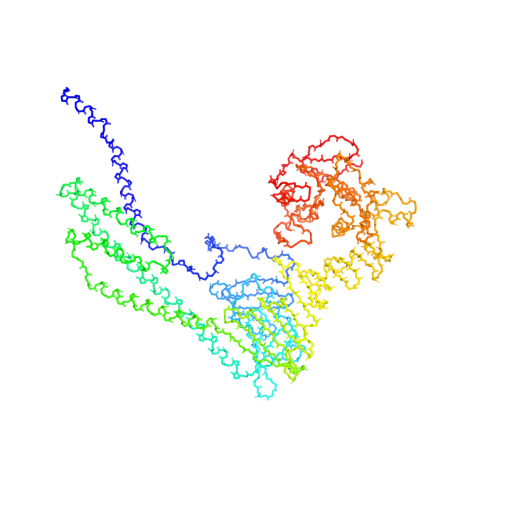 C CA . GLY A 1 359 ? -22.859 10.695 -26.875 1.00 80.19 359 GLY A CA 1
ATOM 2826 C C . GLY A 1 359 ? -22.716 12.005 -27.672 1.00 80.19 359 GLY A C 1
ATOM 2827 O O . GLY A 1 359 ? -22.740 11.970 -28.898 1.00 80.19 359 GLY A O 1
ATOM 2828 N N . SER A 1 360 ? -22.529 13.147 -26.999 1.00 83.31 360 SER A N 1
ATOM 2829 C CA . SER A 1 360 ? -22.229 14.449 -27.620 1.00 83.31 360 SER A CA 1
ATOM 2830 C C . SER A 1 360 ? -20.728 14.771 -27.711 1.00 83.31 360 SER A C 1
ATOM 2832 O O . SER A 1 360 ? -20.359 15.847 -28.172 1.00 83.31 360 SER A O 1
ATOM 2834 N N . GLY A 1 361 ? -19.851 13.861 -27.273 1.00 84.62 361 GLY A N 1
ATOM 2835 C CA . GLY A 1 361 ? -18.393 14.025 -27.290 1.00 84.62 361 GLY A CA 1
ATOM 2836 C C . GLY A 1 361 ? -17.811 14.813 -26.109 1.00 84.62 361 GLY A C 1
ATOM 2837 O O . GLY A 1 361 ? -16.588 14.977 -26.033 1.00 84.62 361 GLY A O 1
ATOM 2838 N N . LEU A 1 362 ? -18.656 15.271 -25.178 1.00 89.69 362 LEU A N 1
ATOM 2839 C CA . LEU A 1 362 ? -18.227 15.982 -23.972 1.00 89.69 362 LEU A CA 1
ATOM 2840 C C . LEU A 1 362 ? -17.537 15.015 -23.010 1.00 89.69 362 LEU A C 1
ATOM 2842 O O . LEU A 1 362 ? -18.036 13.913 -22.772 1.00 89.69 362 LEU A O 1
ATOM 2846 N N . LEU A 1 363 ? -16.398 15.444 -22.463 1.00 92.94 363 LEU A N 1
ATOM 2847 C CA . LEU A 1 363 ? -15.664 14.705 -21.441 1.00 92.94 363 LEU A CA 1
ATOM 2848 C C . LEU A 1 363 ? -16.497 14.670 -20.161 1.00 92.94 363 LEU A C 1
ATOM 2850 O O . LEU A 1 363 ? -16.857 15.715 -19.634 1.00 92.94 363 LEU A O 1
ATOM 2854 N N . PHE A 1 364 ? -16.798 13.466 -19.689 1.00 92.25 364 PHE A N 1
ATOM 2855 C CA . PHE A 1 364 ? -17.536 13.238 -18.451 1.00 92.25 364 PHE A CA 1
ATOM 2856 C C . PHE A 1 364 ? -16.604 12.767 -17.335 1.00 92.25 364 PHE A C 1
ATOM 2858 O O . PHE A 1 364 ? -16.754 13.166 -16.183 1.00 92.25 364 PHE A O 1
ATOM 2865 N N . ARG A 1 365 ? -15.609 11.944 -17.680 1.00 94.12 365 ARG A N 1
ATOM 2866 C CA . ARG A 1 365 ? -14.676 11.373 -16.713 1.00 94.12 365 ARG A CA 1
ATOM 2867 C C . ARG A 1 365 ? -13.298 11.169 -17.325 1.00 94.12 365 ARG A C 1
ATOM 2869 O O . ARG A 1 365 ? -13.184 10.769 -18.482 1.00 94.12 365 ARG A O 1
ATOM 2876 N N . ARG A 1 366 ? -12.250 11.399 -16.539 1.00 95.62 366 ARG A N 1
ATOM 2877 C CA . ARG A 1 366 ? -10.868 11.017 -16.847 1.00 95.62 366 ARG A CA 1
ATOM 2878 C C . ARG A 1 366 ? -10.337 10.120 -15.739 1.00 95.62 366 ARG A C 1
ATOM 2880 O O . ARG A 1 366 ? -10.512 10.427 -14.570 1.00 95.62 366 ARG A O 1
ATOM 2887 N N . GLN A 1 367 ? -9.680 9.032 -16.100 1.00 92.81 367 GLN A N 1
ATOM 2888 C CA . GLN A 1 367 ? -9.084 8.079 -15.174 1.00 92.81 367 GLN A CA 1
ATOM 2889 C C . GLN A 1 367 ? -7.603 7.896 -15.501 1.00 92.81 367 GLN A C 1
ATOM 2891 O O . GLN A 1 367 ? -7.240 7.817 -16.675 1.00 92.81 367 GLN A O 1
ATOM 2896 N N . THR A 1 368 ? -6.770 7.772 -14.475 1.00 90.50 368 THR A N 1
ATOM 2897 C CA . THR A 1 368 ? -5.349 7.431 -14.589 1.00 90.50 368 THR A CA 1
ATOM 2898 C C . THR A 1 368 ? -5.113 6.096 -13.905 1.00 90.50 368 THR A C 1
ATOM 2900 O O . THR A 1 368 ? -5.577 5.871 -12.784 1.00 90.50 368 THR A O 1
ATOM 2903 N N . TYR A 1 369 ? -4.401 5.214 -14.598 1.00 83.94 369 TYR A N 1
ATOM 2904 C CA . TYR A 1 369 ? -4.039 3.895 -14.114 1.00 83.94 369 TYR A CA 1
ATOM 2905 C C . TYR A 1 369 ? -2.521 3.749 -14.043 1.00 83.94 369 TYR A C 1
ATOM 2907 O O . TYR A 1 369 ? -1.818 4.127 -14.982 1.00 83.94 369 TYR A O 1
ATOM 2915 N N . GLU A 1 370 ? -2.043 3.146 -12.958 1.00 78.50 370 GLU A N 1
ATOM 2916 C CA . GLU A 1 370 ? -0.654 2.723 -12.764 1.00 78.50 370 GLU A CA 1
ATOM 2917 C C . GLU A 1 370 ? -0.646 1.245 -12.374 1.00 78.50 370 GLU A C 1
ATOM 2919 O O . GLU A 1 370 ? -1.374 0.847 -11.470 1.00 78.50 370 GLU A O 1
ATOM 2924 N N . ASP A 1 371 ? 0.127 0.416 -13.074 1.00 72.88 371 ASP A N 1
ATOM 2925 C CA . ASP A 1 371 ? 0.160 -1.042 -12.909 1.00 72.88 371 ASP A CA 1
ATOM 2926 C C . ASP A 1 371 ? -1.234 -1.708 -12.972 1.00 72.88 371 ASP A C 1
ATOM 2928 O O . ASP A 1 371 ? -1.546 -2.629 -12.214 1.00 72.88 371 ASP A O 1
ATOM 2932 N N . ASP A 1 372 ? -2.079 -1.225 -13.892 1.00 69.62 372 ASP A N 1
ATOM 2933 C CA . ASP A 1 372 ? -3.502 -1.552 -14.062 1.00 69.62 372 ASP A CA 1
ATOM 2934 C C . ASP A 1 372 ? -4.402 -1.215 -12.859 1.00 69.62 372 ASP A C 1
ATOM 2936 O O . ASP A 1 372 ? -5.510 -1.740 -12.698 1.00 69.62 372 ASP A O 1
ATOM 2940 N N . VAL A 1 373 ? -3.954 -0.302 -12.008 1.00 73.50 373 VAL A N 1
ATOM 2941 C CA . VAL A 1 373 ? -4.678 0.130 -10.821 1.00 73.50 373 VAL A CA 1
ATOM 2942 C C . VAL A 1 373 ? -5.158 1.551 -11.008 1.00 73.50 373 VAL A C 1
ATOM 2944 O O . VAL A 1 373 ? -4.357 2.426 -11.306 1.00 73.50 373 VAL A O 1
ATOM 2947 N N . LEU A 1 374 ? -6.451 1.799 -10.800 1.00 79.75 374 LEU A N 1
ATOM 2948 C CA . LEU A 1 374 ? -6.983 3.159 -10.798 1.00 79.75 374 LEU A CA 1
ATOM 2949 C C . LEU A 1 374 ? -6.334 3.946 -9.651 1.00 79.75 374 LEU A C 1
ATOM 2951 O O . LEU A 1 374 ? -6.533 3.586 -8.488 1.00 79.75 374 LEU A O 1
ATOM 2955 N N . THR A 1 375 ? -5.576 4.991 -9.984 1.00 85.25 375 THR A N 1
ATOM 2956 C CA . THR A 1 375 ? -4.909 5.887 -9.024 1.00 85.25 375 THR A CA 1
ATOM 2957 C C . THR A 1 375 ? -5.573 7.256 -8.953 1.00 85.25 375 THR A C 1
ATOM 2959 O O . THR A 1 375 ? -5.537 7.901 -7.908 1.00 85.25 375 THR A O 1
ATOM 2962 N N . GLN A 1 376 ? -6.238 7.684 -10.025 1.00 92.62 376 GLN A N 1
ATOM 2963 C CA . GLN A 1 376 ? -6.960 8.951 -10.073 1.00 92.62 376 GLN A CA 1
ATOM 2964 C C . GLN A 1 376 ? -8.190 8.833 -10.967 1.00 92.62 376 GLN A C 1
ATOM 2966 O O . GLN A 1 376 ? -8.132 8.244 -12.043 1.00 92.62 376 GLN A O 1
ATOM 2971 N N . GLU A 1 377 ? -9.292 9.432 -10.535 1.00 94.81 377 GLU A N 1
ATOM 2972 C CA . GLU A 1 377 ? -10.511 9.613 -11.313 1.00 94.81 377 GLU A CA 1
ATOM 2973 C C . GLU A 1 377 ? -11.011 11.048 -11.141 1.00 94.81 377 GLU A C 1
ATOM 2975 O O . GLU A 1 377 ? -11.246 11.491 -10.024 1.00 94.81 377 GLU A O 1
ATOM 2980 N N . THR A 1 378 ? -11.189 11.774 -12.237 1.00 96.31 378 THR A N 1
ATOM 2981 C CA . THR A 1 378 ? -11.705 13.145 -12.261 1.00 96.31 378 THR A CA 1
ATOM 2982 C C . THR A 1 378 ? -13.022 13.159 -13.026 1.00 96.31 378 THR A C 1
ATOM 2984 O O . THR A 1 378 ? -13.082 12.687 -14.163 1.00 96.31 378 THR A O 1
ATOM 2987 N N . GLU A 1 379 ? -14.071 13.708 -12.423 1.00 95.56 379 GLU A N 1
ATOM 2988 C CA . GLU A 1 379 ? -15.393 13.872 -13.033 1.00 95.56 379 GLU A CA 1
ATOM 2989 C C . GLU A 1 379 ? -15.623 15.325 -13.460 1.00 95.56 379 GLU A C 1
ATOM 2991 O O . GLU A 1 379 ? -15.136 16.259 -12.815 1.00 95.56 379 GLU A O 1
ATOM 2996 N N . TYR A 1 380 ? -16.363 15.507 -14.555 1.00 94.56 380 TYR A N 1
ATOM 2997 C CA . TYR A 1 380 ? -16.599 16.802 -15.188 1.00 94.56 380 TYR A CA 1
ATOM 2998 C C . TYR A 1 380 ? -18.094 17.074 -15.390 1.00 94.56 380 TYR A C 1
ATOM 3000 O O . TYR A 1 380 ? -18.871 16.180 -15.735 1.00 94.56 380 TYR A O 1
ATOM 3008 N N . ASP A 1 381 ? -18.493 18.335 -15.223 1.00 92.31 381 ASP A N 1
ATOM 3009 C CA . ASP A 1 381 ? -19.815 18.818 -15.619 1.00 92.31 381 ASP A CA 1
ATOM 3010 C C . ASP A 1 381 ? -19.913 19.004 -17.154 1.00 92.31 381 ASP A C 1
ATOM 3012 O O . ASP A 1 381 ? -18.899 18.998 -17.859 1.00 92.31 381 ASP A O 1
ATOM 3016 N N . PRO A 1 382 ? -21.120 19.216 -17.717 1.00 89.81 382 PRO A N 1
ATOM 3017 C CA . PRO A 1 382 ? -21.283 19.465 -19.153 1.00 89.81 382 PRO A CA 1
ATOM 3018 C C . PRO A 1 382 ? -20.564 20.714 -19.692 1.00 89.81 382 PRO A C 1
ATOM 3020 O O . PRO A 1 382 ? -20.441 20.856 -20.907 1.00 89.81 382 PRO A O 1
ATOM 3023 N N . SER A 1 383 ? -20.110 21.621 -18.821 1.00 89.19 383 SER A N 1
ATOM 3024 C CA . SER A 1 383 ? -19.337 22.816 -19.189 1.00 89.19 383 SER A CA 1
ATOM 3025 C C . SER A 1 383 ? -17.822 22.562 -19.168 1.00 89.19 383 SER A C 1
ATOM 3027 O O . SER A 1 383 ? -17.053 23.453 -19.525 1.00 89.19 383 SER A O 1
ATOM 3029 N N . GLY A 1 384 ? -17.386 21.359 -18.776 1.00 88.62 384 GLY A N 1
ATOM 3030 C CA . GLY A 1 384 ? -15.983 20.966 -18.673 1.00 88.62 384 GLY A CA 1
ATOM 3031 C C . GLY A 1 384 ? -15.316 21.338 -17.347 1.00 88.62 384 GLY A C 1
ATOM 3032 O O . GLY A 1 384 ? -14.095 21.216 -17.239 1.00 88.62 384 GLY A O 1
ATOM 3033 N N . ASN A 1 385 ? -16.071 21.778 -16.338 1.00 92.12 385 ASN A N 1
ATOM 3034 C CA . ASN A 1 385 ? -15.514 22.040 -15.012 1.00 92.12 385 ASN A CA 1
ATOM 3035 C C . ASN A 1 385 ? -15.425 20.744 -14.212 1.00 92.12 385 ASN A C 1
ATOM 3037 O O . ASN A 1 385 ? -16.337 19.922 -14.252 1.00 92.12 385 ASN A O 1
ATOM 3041 N N . VAL A 1 386 ? -14.353 20.590 -13.435 1.00 93.88 386 VAL A N 1
ATOM 3042 C CA . VAL A 1 386 ? -14.217 19.473 -12.493 1.00 93.88 386 VAL A CA 1
ATOM 3043 C C . VAL A 1 386 ? -15.320 19.565 -11.442 1.00 93.88 386 VAL A C 1
ATOM 3045 O O . VAL A 1 386 ? -15.497 20.622 -10.843 1.00 93.88 386 VAL A O 1
ATOM 3048 N N . THR A 1 387 ? -16.036 18.472 -11.194 1.00 94.75 387 THR A N 1
ATOM 3049 C CA . THR A 1 387 ? -17.047 18.367 -10.126 1.00 94.75 387 THR A CA 1
ATOM 3050 C C . THR A 1 387 ? -16.517 17.607 -8.919 1.00 94.75 387 THR A C 1
ATOM 3052 O O . THR A 1 387 ? -16.841 17.946 -7.781 1.00 94.75 387 THR A O 1
ATOM 3055 N N . GLN A 1 388 ? -15.683 16.599 -9.165 1.00 95.44 388 GLN A N 1
ATOM 3056 C CA . GLN A 1 388 ? -15.091 15.743 -8.150 1.00 95.44 388 GLN A CA 1
ATOM 3057 C C . GLN A 1 388 ? -13.780 15.150 -8.665 1.00 95.44 388 GLN A C 1
ATOM 3059 O O . GLN A 1 388 ? -13.629 14.868 -9.852 1.00 95.44 388 GLN A O 1
ATOM 3064 N N . GLU A 1 389 ? -12.841 14.930 -7.755 1.00 96.69 389 GLU A N 1
ATOM 3065 C CA . GLU A 1 389 ? -11.648 14.133 -7.996 1.00 96.69 389 GLU A CA 1
ATOM 3066 C C . GLU A 1 389 ? -11.509 13.072 -6.907 1.00 96.69 389 GLU A C 1
ATOM 3068 O O . GLU A 1 389 ? -11.632 13.365 -5.721 1.00 96.69 389 GLU A O 1
ATOM 3073 N N . THR A 1 390 ? -11.253 11.836 -7.311 1.00 94.62 390 THR A N 1
ATOM 3074 C CA . THR A 1 390 ? -11.021 10.701 -6.428 1.00 94.62 390 THR A CA 1
ATOM 3075 C C . THR A 1 390 ? -9.599 10.197 -6.637 1.00 94.62 390 THR A C 1
ATOM 3077 O O . THR A 1 390 ? -9.257 9.720 -7.716 1.00 94.62 390 THR A O 1
ATOM 3080 N N . LEU A 1 391 ? -8.771 10.271 -5.599 1.00 92.75 391 LEU A N 1
ATOM 3081 C CA . LEU A 1 391 ? -7.400 9.766 -5.592 1.00 92.75 391 LEU A CA 1
ATOM 3082 C C . LEU A 1 391 ? -7.347 8.442 -4.838 1.00 92.75 391 LEU A C 1
ATOM 3084 O O . LEU A 1 391 ? -7.892 8.324 -3.744 1.00 92.75 391 LEU A O 1
ATOM 3088 N N . SER A 1 392 ? -6.688 7.446 -5.413 1.00 85.19 392 SER A N 1
ATOM 3089 C CA . SER A 1 392 ? -6.499 6.122 -4.827 1.00 85.19 392 SER A CA 1
ATOM 3090 C C . SER A 1 392 ? -5.011 5.835 -4.671 1.00 85.19 392 SER A C 1
ATOM 3092 O O . SER A 1 392 ? -4.277 5.758 -5.652 1.00 85.19 392 SER A O 1
ATOM 3094 N N . GLN A 1 393 ? -4.571 5.642 -3.431 1.00 81.94 393 GLN A N 1
ATOM 3095 C CA . GLN A 1 393 ? -3.191 5.321 -3.090 1.00 81.94 393 GLN A CA 1
ATOM 3096 C C . GLN A 1 393 ? -3.102 3.903 -2.522 1.00 81.94 393 GLN A C 1
ATOM 3098 O O . GLN A 1 393 ? -3.876 3.513 -1.643 1.00 81.94 393 GLN A O 1
ATOM 3103 N N . TYR A 1 394 ? -2.128 3.142 -3.015 1.00 70.25 394 TYR A N 1
ATOM 3104 C CA . TYR A 1 394 ? -1.828 1.785 -2.570 1.00 70.25 394 TYR A CA 1
ATOM 3105 C C . TYR A 1 394 ? -0.475 1.796 -1.864 1.00 70.25 394 TYR A C 1
ATOM 3107 O O . TYR A 1 394 ? 0.524 2.200 -2.457 1.00 70.25 394 TYR A O 1
ATOM 3115 N N . PHE A 1 395 ? -0.437 1.379 -0.599 1.00 62.16 395 PHE A N 1
ATOM 3116 C CA . PHE A 1 395 ? 0.795 1.424 0.185 1.00 62.16 395 PHE A CA 1
ATOM 3117 C C . PHE A 1 395 ? 1.687 0.198 -0.074 1.00 62.16 395 PHE A C 1
ATOM 3119 O O . PHE A 1 395 ? 1.168 -0.908 -0.279 1.00 62.16 395 PHE A O 1
ATOM 3126 N N . PRO A 1 396 ? 3.027 0.357 -0.054 1.00 41.09 396 PRO A N 1
ATOM 3127 C CA . PRO A 1 396 ? 3.964 -0.758 -0.166 1.00 41.09 396 PRO A CA 1
ATOM 3128 C C . PRO A 1 396 ? 3.662 -1.832 0.892 1.00 41.09 396 PRO A C 1
ATOM 3130 O O . PRO A 1 396 ? 3.697 -1.565 2.087 1.00 41.09 396 PRO A O 1
ATOM 3133 N N . GLY A 1 397 ? 3.321 -3.049 0.457 1.00 48.94 397 GLY A N 1
ATOM 3134 C CA . GLY A 1 397 ? 2.881 -4.143 1.339 1.00 48.94 397 GLY A CA 1
ATOM 3135 C C . GLY A 1 397 ? 1.377 -4.449 1.290 1.00 48.94 397 GLY A C 1
ATOM 3136 O O . GLY A 1 397 ? 0.964 -5.497 1.784 1.00 48.94 397 GLY A O 1
ATOM 3137 N N . GLY A 1 398 ? 0.569 -3.593 0.649 1.00 50.47 398 GLY A N 1
ATOM 3138 C CA . GLY A 1 398 ? -0.825 -3.871 0.279 1.00 50.47 398 GLY A CA 1
ATOM 3139 C C . GLY A 1 398 ? -1.813 -3.997 1.442 1.00 50.47 398 GLY A C 1
ATOM 3140 O O . GLY A 1 398 ? -2.898 -4.531 1.239 1.00 50.47 398 GLY A O 1
ATOM 3141 N N . GLN A 1 399 ? -1.445 -3.552 2.647 1.00 59.59 399 GLN A N 1
ATOM 3142 C CA . GLN A 1 399 ? -2.272 -3.689 3.854 1.00 59.59 399 GLN A CA 1
ATOM 3143 C C . GLN A 1 399 ? -3.415 -2.688 3.918 1.00 59.59 399 GLN A C 1
ATOM 3145 O O . GLN A 1 399 ? -4.491 -3.019 4.411 1.00 59.59 399 GLN A O 1
ATOM 3150 N N . VAL A 1 400 ? -3.165 -1.477 3.420 1.00 64.56 400 VAL A N 1
ATOM 3151 C CA . VAL A 1 400 ? -4.138 -0.394 3.394 1.00 64.56 400 VAL A CA 1
ATOM 3152 C C . VAL A 1 400 ? -4.211 0.184 1.984 1.00 64.56 400 VAL A C 1
ATOM 3154 O O . VAL A 1 400 ? -3.198 0.332 1.293 1.00 64.56 400 VAL A O 1
ATOM 3157 N N . ARG A 1 401 ? -5.427 0.505 1.545 1.00 80.25 401 ARG A N 1
ATOM 3158 C CA . ARG A 1 401 ? -5.702 1.341 0.374 1.00 80.25 401 ARG A CA 1
ATOM 3159 C C . ARG A 1 401 ? -6.388 2.609 0.852 1.00 80.25 401 ARG A C 1
ATOM 3161 O O . ARG A 1 401 ? -7.442 2.522 1.475 1.00 80.25 401 ARG A O 1
ATOM 3168 N N . ARG A 1 402 ? -5.849 3.772 0.502 1.00 86.31 402 ARG A N 1
ATOM 3169 C CA . ARG A 1 402 ? -6.469 5.067 0.799 1.00 86.31 402 ARG A CA 1
ATOM 3170 C C . ARG A 1 402 ? -7.211 5.591 -0.416 1.00 86.31 402 ARG A C 1
ATOM 3172 O O . ARG A 1 402 ? -6.668 5.589 -1.516 1.00 86.31 402 ARG A O 1
ATOM 3179 N N . VAL A 1 403 ? -8.432 6.059 -0.201 1.00 90.31 403 VAL A N 1
ATOM 3180 C CA . VAL A 1 403 ? -9.248 6.746 -1.203 1.00 90.31 403 VAL A CA 1
ATOM 3181 C C . VAL A 1 403 ? -9.587 8.135 -0.679 1.00 90.31 403 VAL A C 1
ATOM 3183 O O . VAL A 1 403 ? -10.148 8.268 0.406 1.00 90.31 403 VAL A O 1
ATOM 3186 N N . GLN A 1 404 ? -9.241 9.170 -1.434 1.00 95.00 404 GLN A N 1
ATOM 3187 C CA . GLN A 1 404 ? -9.527 10.564 -1.110 1.00 95.00 404 GLN A CA 1
ATOM 3188 C C . GLN A 1 404 ? -10.475 11.145 -2.149 1.00 95.00 404 GLN A C 1
ATOM 3190 O O . GLN A 1 404 ? -10.141 11.196 -3.324 1.00 95.00 404 GLN A O 1
ATOM 3195 N N . GLU A 1 405 ? -11.630 11.620 -1.705 1.00 95.62 405 GLU A N 1
ATOM 3196 C CA . GLU A 1 405 ? -12.588 12.366 -2.511 1.00 95.62 405 GLU A CA 1
ATOM 3197 C C . GLU A 1 405 ? -12.375 13.859 -2.267 1.00 95.62 405 GLU A C 1
ATOM 3199 O O . GLU A 1 405 ? -12.444 14.340 -1.132 1.00 95.62 405 GLU A O 1
ATOM 3204 N N . GLN A 1 406 ? -12.134 14.606 -3.334 1.00 96.12 406 GLN A N 1
ATOM 3205 C CA . GLN A 1 406 ? -11.932 16.045 -3.337 1.00 96.12 406 GLN A CA 1
ATOM 3206 C C . GLN A 1 406 ? -12.997 16.703 -4.209 1.00 96.12 406 GLN A C 1
ATOM 3208 O O . GLN A 1 406 ? -13.407 16.158 -5.231 1.00 96.12 406 GLN A O 1
ATOM 3213 N N . ALA A 1 407 ? -13.450 17.887 -3.810 1.00 93.69 407 ALA A N 1
ATOM 3214 C CA . ALA A 1 407 ? -14.402 18.669 -4.590 1.00 93.69 407 ALA A CA 1
ATOM 3215 C C . ALA A 1 407 ? -13.943 20.129 -4.687 1.00 93.69 407 ALA A C 1
ATOM 3217 O O . ALA A 1 407 ? -13.258 20.612 -3.776 1.00 93.69 407 ALA A O 1
ATOM 3218 N N . PRO A 1 408 ? -14.310 20.847 -5.762 1.00 93.00 408 PRO A N 1
ATOM 3219 C CA . PRO A 1 408 ? -14.003 22.261 -5.893 1.00 93.00 408 PRO A CA 1
ATOM 3220 C C . PRO A 1 408 ? -14.663 23.090 -4.787 1.00 93.00 408 PRO A C 1
ATOM 3222 O O . PRO A 1 408 ? -15.867 23.003 -4.549 1.00 93.00 408 PRO A O 1
ATOM 3225 N N . LYS A 1 409 ? -13.874 23.954 -4.153 1.00 91.50 409 LYS A N 1
ATOM 3226 C CA . LYS A 1 409 ? -14.306 24.999 -3.227 1.00 91.50 409 LYS A CA 1
ATOM 3227 C C . LYS A 1 409 ? -13.391 26.208 -3.410 1.00 91.50 409 LYS A C 1
ATOM 3229 O O . LYS A 1 409 ? -12.171 26.074 -3.362 1.00 91.50 409 LYS A O 1
ATOM 3234 N N . ASP A 1 410 ? -13.976 27.374 -3.677 1.00 90.44 410 ASP A N 1
ATOM 3235 C CA . ASP A 1 410 ? -13.246 28.634 -3.900 1.00 90.44 410 ASP 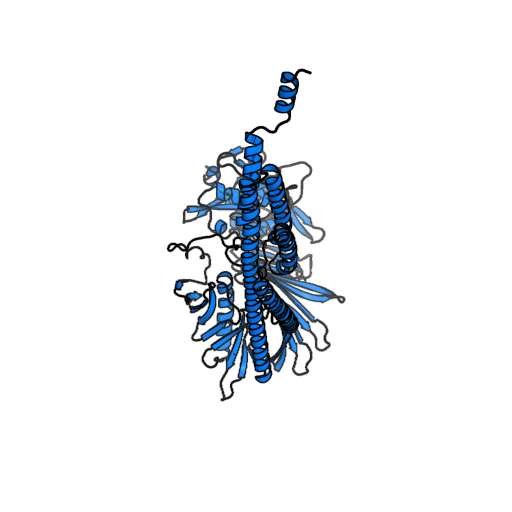A CA 1
ATOM 3236 C C . ASP A 1 410 ? -12.132 28.523 -4.967 1.00 90.44 410 ASP A C 1
ATOM 3238 O O . ASP A 1 410 ? -11.029 29.047 -4.816 1.00 90.44 410 ASP A O 1
ATOM 3242 N N . GLY A 1 411 ? -12.412 27.788 -6.051 1.00 86.56 411 GLY A N 1
ATOM 3243 C CA . GLY A 1 411 ? -11.480 27.581 -7.167 1.00 86.56 411 GLY A CA 1
ATOM 3244 C C . GLY A 1 411 ? -10.341 26.588 -6.899 1.00 86.56 411 GLY A C 1
ATOM 3245 O O . GLY A 1 411 ? -9.438 26.476 -7.725 1.00 86.56 411 GLY A O 1
ATOM 3246 N N . LYS A 1 412 ? -10.357 25.865 -5.771 1.00 91.19 412 LYS A N 1
ATOM 3247 C CA . LYS A 1 412 ? -9.371 24.827 -5.427 1.00 91.19 412 LYS A CA 1
ATOM 3248 C C . LYS A 1 412 ? -10.057 23.504 -5.111 1.00 91.19 412 LYS A C 1
ATOM 3250 O O . LYS A 1 412 ? -11.168 23.499 -4.594 1.00 91.19 412 LYS A O 1
ATOM 3255 N N . LEU A 1 413 ? -9.393 22.383 -5.379 1.00 91.50 413 LEU A N 1
ATOM 3256 C CA . LEU A 1 413 ? -9.842 21.084 -4.881 1.00 91.50 413 LEU A CA 1
ATOM 3257 C C . LEU A 1 413 ? -9.545 20.991 -3.384 1.00 91.50 413 LEU A C 1
ATOM 3259 O O . LEU A 1 413 ? -8.428 21.260 -2.940 1.00 91.50 413 LEU A O 1
ATOM 3263 N N . VAL A 1 414 ? -10.566 20.653 -2.604 1.00 94.31 414 VAL A N 1
ATOM 3264 C CA . VAL A 1 414 ? -10.467 20.491 -1.153 1.00 94.31 414 VAL A CA 1
ATOM 3265 C C . VAL A 1 414 ? -10.957 19.099 -0.790 1.00 94.31 414 VAL A C 1
ATOM 3267 O O . VAL A 1 414 ? -12.018 18.677 -1.261 1.00 94.31 414 VAL A O 1
ATOM 3270 N N . LEU A 1 415 ? -10.198 18.405 0.063 1.00 94.06 415 LEU A N 1
ATOM 3271 C CA . LEU A 1 415 ? -10.572 17.103 0.612 1.00 94.06 415 LEU A CA 1
ATOM 3272 C C . LEU A 1 415 ? -11.972 17.178 1.228 1.00 94.06 415 LEU A C 1
ATOM 3274 O O . LEU A 1 415 ? -12.248 18.017 2.073 1.00 94.06 415 LEU A O 1
ATOM 3278 N N . GLN A 1 416 ? -12.858 16.302 0.785 1.00 94.69 416 GLN A N 1
ATOM 3279 C CA . GLN A 1 416 ? -14.201 16.151 1.332 1.00 94.69 416 GLN A CA 1
ATOM 3280 C C . GLN A 1 416 ? -14.264 14.928 2.225 1.00 94.69 416 GLN A C 1
ATOM 3282 O O . GLN A 1 416 ? -14.808 14.984 3.324 1.00 94.69 416 GLN A O 1
ATOM 3287 N N . ARG A 1 417 ? -13.677 13.831 1.750 1.00 94.62 417 ARG A N 1
ATOM 3288 C CA . ARG A 1 417 ? -13.692 12.556 2.441 1.00 94.62 417 ARG A CA 1
ATOM 3289 C C . ARG A 1 417 ? -12.400 11.803 2.180 1.00 94.62 417 ARG A C 1
ATOM 3291 O O . ARG A 1 417 ? -11.927 11.756 1.052 1.00 94.62 417 ARG A O 1
ATOM 3298 N N . GLN A 1 418 ? -11.850 11.185 3.210 1.00 95.38 418 GLN A N 1
ATOM 3299 C CA . GLN A 1 418 ? -10.784 10.202 3.101 1.00 95.38 418 GLN A CA 1
ATOM 3300 C C . GLN A 1 418 ? -11.277 8.900 3.714 1.00 95.38 418 GLN A C 1
ATOM 3302 O O . GLN A 1 418 ? -11.777 8.897 4.835 1.00 95.38 418 GLN A O 1
ATOM 3307 N N . THR A 1 419 ? -11.137 7.802 2.982 1.00 92.25 419 THR A N 1
ATOM 3308 C CA . THR A 1 419 ? -11.441 6.462 3.474 1.00 92.25 419 THR A CA 1
ATOM 3309 C C . THR A 1 419 ? -10.222 5.575 3.304 1.00 92.25 419 THR A C 1
ATOM 3311 O O . THR A 1 419 ? -9.743 5.378 2.187 1.00 92.25 419 THR A O 1
ATOM 3314 N N . ASP A 1 420 ? -9.755 5.015 4.410 1.00 88.94 420 ASP A N 1
ATOM 3315 C CA . ASP A 1 420 ? -8.718 3.996 4.422 1.00 88.94 420 ASP A CA 1
ATOM 3316 C C . ASP A 1 420 ? -9.407 2.633 4.504 1.00 88.94 420 ASP A C 1
ATOM 3318 O O . ASP A 1 420 ? -10.327 2.437 5.298 1.00 88.94 420 ASP A O 1
ATOM 3322 N N . PHE A 1 421 ? -8.992 1.700 3.655 1.00 80.19 421 PHE A N 1
ATOM 3323 C CA . PHE A 1 421 ? -9.513 0.340 3.582 1.00 80.19 421 PHE A CA 1
ATOM 3324 C C . PHE A 1 421 ? -8.419 -0.646 3.950 1.00 80.19 421 PHE A C 1
ATOM 3326 O O . PHE A 1 421 ? -7.306 -0.524 3.444 1.00 80.19 421 PHE A O 1
ATOM 3333 N N . TRP A 1 422 ? -8.756 -1.651 4.745 1.00 75.31 422 TRP A N 1
ATOM 3334 C CA . TRP A 1 422 ? -7.940 -2.839 4.948 1.00 75.31 422 TRP A CA 1
ATOM 3335 C C . TRP A 1 422 ? -7.756 -3.625 3.643 1.00 75.31 422 TRP A C 1
ATOM 3337 O O . TRP A 1 422 ? -8.540 -3.501 2.696 1.00 75.31 422 TRP A O 1
ATOM 3347 N N . ARG A 1 423 ? -6.743 -4.498 3.603 1.00 66.19 423 ARG A N 1
ATOM 3348 C CA . ARG A 1 423 ? -6.455 -5.377 2.456 1.00 66.19 423 ARG A CA 1
ATOM 3349 C C . ARG A 1 423 ? -7.640 -6.265 2.082 1.00 66.19 423 ARG A C 1
ATOM 3351 O O . ARG A 1 423 ? -7.855 -6.514 0.899 1.00 66.19 423 ARG A O 1
ATOM 3358 N N . ASN A 1 424 ? -8.402 -6.722 3.076 1.00 65.75 424 ASN A N 1
ATOM 3359 C CA . ASN A 1 424 ? -9.604 -7.536 2.878 1.00 65.75 424 ASN A CA 1
ATOM 3360 C C . ASN A 1 424 ? -10.788 -6.742 2.277 1.00 65.75 424 ASN A C 1
ATOM 3362 O O . ASN A 1 424 ? -11.815 -7.328 1.951 1.00 65.75 424 ASN A O 1
ATOM 3366 N N . GLY A 1 425 ? -10.646 -5.423 2.104 1.00 70.62 425 GLY A N 1
ATOM 3367 C CA . GLY A 1 425 ? -11.654 -4.535 1.530 1.00 70.62 425 GLY A CA 1
ATOM 3368 C C . GLY A 1 425 ? -12.554 -3.848 2.557 1.00 70.62 425 GLY A C 1
ATOM 3369 O O . GLY A 1 425 ? -13.282 -2.929 2.178 1.00 70.62 425 GLY A O 1
ATOM 3370 N N . ASN A 1 426 ? -12.485 -4.230 3.834 1.00 81.06 426 ASN A N 1
ATOM 3371 C CA . ASN A 1 426 ? -13.238 -3.568 4.893 1.00 81.06 426 ASN A CA 1
ATOM 3372 C C . ASN A 1 426 ? -12.714 -2.152 5.128 1.00 81.06 426 ASN A C 1
ATOM 3374 O O . ASN A 1 426 ? -11.533 -1.857 4.953 1.00 81.06 426 ASN A O 1
ATOM 3378 N N . THR A 1 427 ? -13.603 -1.255 5.536 1.00 87.38 427 THR A N 1
ATOM 3379 C CA . THR A 1 427 ? -13.206 0.084 5.969 1.00 87.38 427 THR A CA 1
ATOM 3380 C C . THR A 1 427 ? -12.339 -0.023 7.224 1.00 87.38 427 THR A C 1
ATOM 3382 O O . THR A 1 427 ? -12.664 -0.794 8.118 1.00 87.38 427 THR A O 1
ATOM 3385 N N . HIS A 1 428 ? -11.244 0.735 7.267 1.00 87.12 428 HIS A N 1
ATOM 3386 C CA . HIS A 1 428 ? -10.365 0.910 8.424 1.00 87.12 428 HIS A CA 1
ATOM 3387 C C . HIS A 1 428 ? -10.642 2.247 9.110 1.00 87.12 428 HIS A C 1
ATOM 3389 O O . HIS A 1 428 ? -10.867 2.296 10.315 1.00 87.12 428 HIS A O 1
ATOM 3395 N N . ALA A 1 429 ? -10.667 3.334 8.340 1.00 91.25 429 ALA A N 1
ATOM 3396 C CA . ALA A 1 429 ? -10.923 4.666 8.867 1.00 91.25 429 ALA A CA 1
ATOM 3397 C C . ALA A 1 429 ? -11.680 5.520 7.853 1.00 91.25 429 ALA A C 1
ATOM 3399 O O . ALA A 1 429 ? -11.488 5.382 6.644 1.00 91.25 429 ALA A O 1
ATOM 3400 N N . VAL A 1 430 ? -12.525 6.422 8.344 1.00 93.81 430 VAL A N 1
ATOM 3401 C CA . VAL A 1 430 ? -13.219 7.423 7.528 1.00 93.81 430 VAL A CA 1
ATOM 3402 C C . VAL A 1 430 ? -13.048 8.780 8.180 1.00 93.81 430 VAL A C 1
ATOM 3404 O O . VAL A 1 430 ? -13.483 8.971 9.307 1.00 93.81 430 VAL A O 1
ATOM 3407 N N . LEU A 1 431 ? -12.475 9.728 7.447 1.00 93.31 431 LEU A N 1
ATOM 3408 C CA . LEU A 1 431 ? -12.534 11.153 7.744 1.00 93.31 431 LEU A CA 1
ATOM 3409 C C . LEU A 1 431 ? -13.502 11.800 6.754 1.00 93.31 431 LEU A C 1
ATOM 3411 O O . LEU A 1 431 ? -13.240 11.793 5.555 1.00 93.31 431 LEU A O 1
ATOM 3415 N N . ASP A 1 432 ? -14.594 12.374 7.239 1.00 92.00 432 ASP A N 1
ATOM 3416 C CA . ASP A 1 432 ? -15.577 13.099 6.435 1.00 92.00 432 ASP A CA 1
ATOM 3417 C C . ASP A 1 432 ? -15.653 14.557 6.905 1.00 92.00 432 ASP A C 1
ATOM 3419 O O . ASP A 1 432 ? -16.223 14.883 7.952 1.00 92.00 432 ASP A O 1
ATOM 3423 N N . GLN A 1 433 ? -15.067 15.451 6.106 1.00 89.12 433 GLN A N 1
ATOM 3424 C CA . GLN A 1 433 ? -15.032 16.886 6.382 1.00 89.12 433 GLN A CA 1
ATOM 3425 C C . GLN A 1 433 ? -16.389 17.567 6.158 1.00 89.12 433 GLN A C 1
ATOM 3427 O O . GLN A 1 433 ? -16.600 18.663 6.675 1.00 89.12 433 GLN A O 1
ATOM 3432 N N . ARG A 1 434 ? -17.322 16.954 5.413 1.00 84.44 434 ARG A N 1
ATOM 3433 C CA . ARG A 1 434 ? -18.660 17.528 5.182 1.00 84.44 434 ARG A CA 1
ATOM 3434 C C . ARG A 1 434 ? -19.514 17.435 6.436 1.00 84.44 434 ARG A C 1
ATOM 3436 O O . ARG A 1 434 ? -20.239 18.374 6.757 1.00 84.44 434 ARG A O 1
ATOM 3443 N N . SER A 1 435 ? -19.433 16.306 7.135 1.00 83.19 435 SER A N 1
ATOM 3444 C CA . SER A 1 435 ? -20.174 16.075 8.379 1.00 83.19 435 SER A CA 1
ATOM 3445 C C . SER A 1 435 ? -19.389 16.395 9.653 1.00 83.19 435 SER A C 1
ATOM 3447 O O . SER A 1 435 ? -19.972 16.288 10.736 1.00 83.19 435 SER A O 1
ATOM 3449 N N . ASP A 1 436 ? -18.113 16.783 9.529 1.00 86.38 436 ASP A N 1
ATOM 3450 C CA . ASP A 1 436 ? -17.156 16.898 10.640 1.00 86.38 436 ASP A CA 1
ATOM 3451 C C . ASP A 1 436 ? -17.173 15.613 11.481 1.00 86.38 436 ASP A C 1
ATOM 3453 O O . ASP A 1 436 ? -17.609 15.581 12.637 1.00 86.38 436 ASP A O 1
ATOM 3457 N N . ALA A 1 437 ? -16.841 14.517 10.795 1.00 89.62 437 ALA A N 1
ATOM 3458 C CA . ALA A 1 437 ? -16.923 13.157 11.295 1.00 89.62 437 ALA A CA 1
ATOM 3459 C C . ALA A 1 437 ? -15.607 12.419 11.078 1.00 89.62 437 ALA A C 1
ATOM 3461 O O . ALA A 1 437 ? -14.988 12.507 10.016 1.00 89.62 437 ALA A O 1
ATOM 3462 N N . PHE A 1 438 ? -15.232 11.626 12.066 1.00 92.50 438 PHE A N 1
ATOM 3463 C CA . PHE A 1 438 ? -14.126 10.703 11.989 1.00 92.50 438 PHE A CA 1
ATOM 3464 C C . PHE A 1 438 ? -14.508 9.381 12.651 1.00 92.50 438 PHE A C 1
ATOM 3466 O O . PHE A 1 438 ? -15.127 9.374 13.712 1.00 92.50 438 PHE A O 1
ATOM 3473 N N . ALA A 1 439 ? -14.180 8.259 12.020 1.00 94.38 439 ALA A N 1
ATOM 3474 C CA . ALA A 1 439 ? -14.528 6.938 12.524 1.00 94.38 439 ALA A CA 1
ATOM 3475 C C . ALA A 1 439 ? -13.426 5.920 12.236 1.00 94.38 439 ALA A C 1
ATOM 3477 O O . ALA A 1 439 ? -12.839 5.936 11.154 1.00 94.38 439 ALA A O 1
ATOM 3478 N N . TYR A 1 440 ? -13.214 5.009 13.186 1.00 93.50 440 TYR A N 1
ATOM 3479 C CA . TYR A 1 440 ? -12.343 3.844 13.054 1.00 93.50 440 TYR A CA 1
ATOM 3480 C C . TYR A 1 440 ? -13.144 2.553 13.096 1.00 93.50 440 TYR A C 1
ATOM 3482 O O . TYR A 1 440 ? -14.092 2.405 13.870 1.00 93.50 440 TYR A O 1
ATOM 3490 N N . PHE A 1 441 ? -12.694 1.591 12.307 1.00 91.06 441 PHE A N 1
ATOM 3491 C CA . PHE A 1 441 ? -13.304 0.290 12.126 1.00 91.06 441 PHE A CA 1
ATOM 3492 C C . PHE A 1 441 ? -12.230 -0.794 12.256 1.00 91.06 441 PHE A C 1
ATOM 3494 O O . PHE A 1 441 ? -11.116 -0.656 11.745 1.00 91.06 441 PHE A O 1
ATOM 3501 N N . GLY A 1 442 ? -12.572 -1.880 12.941 1.00 85.75 442 GLY A N 1
ATOM 3502 C CA . GLY A 1 442 ? -11.698 -3.039 13.085 1.00 85.75 442 GLY A CA 1
ATOM 3503 C C . GLY A 1 442 ? -11.547 -3.787 11.765 1.00 85.75 442 GLY A C 1
ATOM 3504 O O . GLY A 1 442 ? -12.281 -3.535 10.808 1.00 85.75 442 GLY A O 1
ATOM 3505 N N . GLU A 1 443 ? -10.627 -4.747 11.711 1.00 79.31 443 GLU A N 1
ATOM 3506 C CA . GLU A 1 443 ? -10.361 -5.520 10.490 1.00 79.31 443 GLU A CA 1
ATOM 3507 C C . GLU A 1 443 ? -11.600 -6.275 9.976 1.00 79.31 443 GLU A C 1
ATOM 3509 O O . GLU A 1 443 ? -11.788 -6.409 8.766 1.00 79.31 443 GLU A O 1
ATOM 3514 N N . GLY A 1 444 ? -12.507 -6.679 10.874 1.00 82.25 444 GLY A N 1
ATOM 3515 C CA . GLY A 1 444 ? -13.813 -7.265 10.543 1.00 82.25 444 GLY A CA 1
ATOM 3516 C C . GLY A 1 444 ? -14.897 -6.265 10.107 1.00 82.25 444 GLY A C 1
ATOM 3517 O O . GLY A 1 444 ? -16.036 -6.668 9.890 1.00 82.25 444 GLY A O 1
ATOM 3518 N N . GLY A 1 445 ? -14.584 -4.968 10.009 1.00 85.25 445 GLY A N 1
ATOM 3519 C CA . GLY A 1 445 ? -15.517 -3.903 9.619 1.00 85.25 445 GLY A CA 1
ATOM 3520 C C . GLY A 1 445 ? -16.412 -3.372 10.748 1.00 85.25 445 GLY A C 1
ATOM 3521 O O . GLY A 1 445 ? -17.266 -2.520 10.504 1.00 85.25 445 GLY A O 1
ATOM 3522 N N . SER A 1 446 ? -16.238 -3.839 11.988 1.00 90.94 446 SER A N 1
ATOM 3523 C CA . SER A 1 446 ? -16.982 -3.338 13.150 1.00 90.94 446 SER A CA 1
ATOM 3524 C C . SER A 1 446 ? -16.501 -1.947 13.562 1.00 90.94 446 SER A C 1
ATOM 3526 O O . SER A 1 446 ? -15.299 -1.739 13.713 1.00 90.94 446 SER A O 1
ATOM 3528 N N . LEU A 1 447 ? -17.424 -1.017 13.814 1.00 94.25 447 LEU A N 1
ATOM 3529 C CA . LEU A 1 447 ? -17.101 0.310 14.348 1.00 94.25 447 LEU A CA 1
ATOM 3530 C C . LEU A 1 447 ? -16.419 0.180 15.721 1.00 94.25 447 LEU A C 1
ATOM 3532 O O . LEU A 1 447 ? -16.981 -0.439 16.620 1.00 94.25 447 LEU A O 1
ATOM 3536 N N . LEU A 1 448 ? -15.231 0.768 15.876 1.00 95.00 448 LEU A N 1
ATOM 3537 C CA . LEU A 1 448 ? -14.467 0.782 17.132 1.00 95.00 448 LEU A CA 1
ATOM 3538 C C . LEU A 1 448 ? -14.533 2.137 17.828 1.00 95.00 448 LEU A C 1
ATOM 3540 O O . LEU A 1 448 ? -14.565 2.201 19.054 1.00 95.00 448 LEU A O 1
ATOM 3544 N N . TYR A 1 449 ? -14.548 3.216 17.048 1.00 95.94 449 TYR A N 1
ATOM 3545 C CA . TYR A 1 449 ? -14.540 4.585 17.543 1.00 95.94 449 TYR A CA 1
ATOM 3546 C C . TYR A 1 449 ? -15.220 5.511 16.546 1.00 95.94 449 TYR A C 1
ATOM 3548 O O . TYR A 1 449 ? -15.115 5.322 15.335 1.00 95.94 449 TYR A O 1
ATOM 3556 N N . GLU A 1 450 ? -15.883 6.537 17.065 1.00 94.44 450 GLU A N 1
ATOM 3557 C CA . GLU A 1 450 ? -16.467 7.598 16.261 1.00 94.44 450 GLU A CA 1
ATOM 3558 C C . GLU A 1 450 ? -16.383 8.940 17.003 1.00 94.44 450 GLU A C 1
ATOM 3560 O O . GLU A 1 450 ? -16.617 9.014 18.212 1.00 94.44 450 GLU A O 1
ATOM 3565 N N . ASP A 1 451 ? -16.089 9.998 16.252 1.00 91.62 451 ASP A N 1
ATOM 3566 C CA . ASP A 1 451 ? -16.131 11.398 16.656 1.00 91.62 451 ASP A CA 1
ATOM 3567 C C . ASP A 1 451 ? -16.876 12.218 15.606 1.00 91.62 451 ASP A C 1
ATOM 3569 O O . ASP A 1 451 ? -16.409 12.367 14.479 1.00 91.62 451 ASP A O 1
ATOM 3573 N N . VAL A 1 452 ? -18.066 12.706 15.946 1.00 89.19 452 VAL A N 1
ATOM 3574 C CA . VAL A 1 452 ? -18.962 13.359 14.988 1.00 89.19 452 VAL A CA 1
ATOM 3575 C C . VAL A 1 452 ? -19.604 14.593 15.605 1.00 89.19 452 VAL A C 1
ATOM 3577 O O . VAL A 1 452 ? -20.303 14.494 16.614 1.00 89.19 452 VAL A O 1
ATOM 3580 N N . ALA A 1 453 ? -19.468 15.744 14.941 1.00 81.44 453 ALA A N 1
ATOM 3581 C CA . ALA A 1 453 ? -20.160 16.983 15.312 1.00 81.44 453 ALA A CA 1
ATOM 3582 C C . ALA A 1 453 ? -21.514 17.183 14.604 1.00 81.44 453 ALA A C 1
ATOM 3584 O O . ALA A 1 453 ? -22.354 17.947 15.081 1.00 81.44 453 ALA A O 1
ATOM 3585 N N . ARG A 1 454 ? -21.760 16.511 13.467 1.00 76.56 454 ARG A N 1
ATOM 3586 C CA . ARG A 1 454 ? -22.981 16.662 12.638 1.00 76.56 454 ARG A CA 1
ATOM 3587 C C . ARG A 1 454 ? -23.298 18.129 12.308 1.00 76.56 454 ARG A C 1
ATOM 3589 O O . ARG A 1 454 ? -24.453 18.549 12.365 1.00 76.56 454 ARG A O 1
ATOM 3596 N N . GLY A 1 455 ? -22.268 18.928 12.026 1.00 68.88 455 GLY A N 1
ATOM 3597 C CA . GLY A 1 455 ? -22.410 20.357 11.724 1.00 68.88 455 GLY A CA 1
ATOM 3598 C C . GLY A 1 455 ? -22.723 21.260 12.928 1.00 68.88 455 GLY A C 1
ATOM 3599 O O . GLY A 1 455 ? -22.986 22.445 12.738 1.00 68.88 455 GLY A O 1
ATOM 3600 N N . ASN A 1 456 ? -22.695 20.742 14.162 1.00 75.75 456 ASN A N 1
ATOM 3601 C CA . ASN A 1 456 ? -22.786 21.543 15.382 1.00 75.75 456 ASN A CA 1
ATOM 3602 C C . ASN A 1 456 ? -21.726 21.088 16.404 1.00 75.75 456 ASN A C 1
ATOM 3604 O O . ASN A 1 456 ? -21.952 20.096 17.099 1.00 75.75 456 ASN A O 1
ATOM 3608 N N . PRO A 1 457 ? -20.616 21.834 16.568 1.00 72.44 457 PRO A N 1
ATOM 3609 C CA . PRO A 1 457 ? -19.554 21.494 17.519 1.00 72.44 457 PRO A CA 1
ATOM 3610 C C . PRO A 1 457 ? -20.048 21.271 18.956 1.00 72.44 457 PRO A C 1
ATOM 3612 O O . PRO A 1 457 ? -19.516 20.425 19.665 1.00 72.44 457 PRO A O 1
ATOM 3615 N N . ALA A 1 458 ? -21.121 21.951 19.378 1.00 73.25 458 ALA A N 1
ATOM 3616 C CA . ALA A 1 458 ? -21.701 21.776 20.712 1.00 73.25 458 ALA A CA 1
ATOM 3617 C C . ALA A 1 458 ? -22.441 20.435 20.899 1.00 73.25 458 ALA A C 1
ATOM 3619 O O . ALA A 1 458 ? -22.772 20.064 22.022 1.00 73.25 458 ALA A O 1
ATOM 3620 N N . LYS A 1 459 ? -22.735 19.711 19.811 1.00 74.94 459 LYS A N 1
ATOM 3621 C CA . LYS A 1 459 ? -23.350 18.372 19.818 1.00 74.94 459 LYS A CA 1
ATOM 3622 C C . LYS A 1 459 ? -22.355 17.270 19.451 1.00 74.94 459 LYS A C 1
ATOM 3624 O O . LYS A 1 459 ? -22.786 16.166 19.116 1.00 74.94 459 LYS A O 1
ATOM 3629 N N . ARG A 1 460 ? -21.052 17.564 19.499 1.00 82.25 460 ARG A N 1
ATOM 3630 C CA . ARG A 1 460 ? -19.993 16.600 19.206 1.00 82.25 460 ARG A CA 1
ATOM 3631 C C . ARG A 1 460 ? -20.112 15.380 20.112 1.00 82.25 460 ARG A C 1
ATOM 3633 O O . ARG A 1 460 ? -20.151 15.497 21.333 1.00 82.25 460 ARG A O 1
ATOM 3640 N N . GLN A 1 461 ? -20.211 14.210 19.494 1.00 84.06 461 GLN A N 1
ATOM 3641 C CA . GLN A 1 461 ? -20.232 12.922 20.172 1.00 84.06 461 GLN A CA 1
ATOM 3642 C C . GLN A 1 461 ? -18.946 12.196 19.836 1.00 84.06 461 GLN A C 1
ATOM 3644 O O . GLN A 1 461 ? -18.706 11.902 18.670 1.00 84.06 461 GLN A O 1
ATOM 3649 N N . ARG A 1 462 ? -18.157 11.888 20.863 1.00 90.38 462 ARG A N 1
ATOM 3650 C CA . ARG A 1 462 ? -16.903 11.155 20.740 1.00 90.38 462 ARG A CA 1
ATOM 3651 C C . ARG A 1 462 ? -16.895 9.975 21.698 1.00 90.38 462 ARG A C 1
ATOM 3653 O O . ARG A 1 462 ? -17.214 10.143 22.873 1.00 90.38 462 ARG A O 1
ATOM 3660 N N . GLY A 1 463 ? -16.551 8.791 21.207 1.00 94.81 463 GLY A N 1
ATOM 3661 C CA . GLY A 1 463 ? -16.563 7.581 22.024 1.00 94.81 463 GLY A CA 1
ATOM 3662 C C . GLY A 1 463 ? -16.029 6.357 21.297 1.00 94.81 463 GLY A C 1
ATOM 3663 O O . GLY A 1 463 ? -16.163 6.240 20.080 1.00 94.81 463 GLY A O 1
ATOM 3664 N N . MET A 1 464 ? -15.469 5.433 22.071 1.00 97.19 464 MET A N 1
ATOM 3665 C CA . MET A 1 464 ? -15.291 4.042 21.669 1.00 97.19 464 MET A CA 1
ATOM 3666 C C . MET A 1 464 ? -16.645 3.324 21.618 1.00 97.19 464 MET A C 1
ATOM 3668 O O . MET A 1 464 ? -17.620 3.759 22.240 1.00 97.19 464 MET A O 1
ATOM 3672 N N . VAL A 1 465 ? -16.683 2.192 20.924 1.00 95.94 465 VAL A N 1
ATOM 3673 C CA . VAL A 1 465 ? -17.825 1.280 20.841 1.00 95.94 465 VAL A CA 1
ATOM 3674 C C . VAL A 1 465 ? -17.388 -0.095 21.341 1.00 95.94 465 VAL A C 1
ATOM 3676 O O . VAL A 1 465 ? -16.391 -0.651 20.880 1.00 95.94 465 VAL A O 1
ATOM 3679 N N . ASP A 1 466 ? -18.106 -0.639 22.321 1.00 93.88 466 ASP A N 1
ATOM 3680 C CA . ASP A 1 466 ? -17.808 -1.966 22.859 1.00 93.88 466 ASP A CA 1
ATOM 3681 C C . ASP A 1 466 ? -18.406 -3.099 22.002 1.00 93.88 466 ASP A C 1
ATOM 3683 O O . ASP A 1 466 ? -19.069 -2.870 20.991 1.00 93.88 466 ASP A O 1
ATOM 3687 N N . ALA A 1 467 ? -18.188 -4.355 22.404 1.00 89.56 467 ALA A N 1
ATOM 3688 C CA . ALA A 1 467 ? -18.713 -5.520 21.684 1.00 89.56 467 ALA A CA 1
ATOM 3689 C C . ALA A 1 467 ? -20.255 -5.597 21.636 1.00 89.56 467 ALA A C 1
ATOM 3691 O O . ALA A 1 467 ? -20.806 -6.323 20.810 1.00 89.56 467 ALA A O 1
ATOM 3692 N N . LYS A 1 468 ? -20.963 -4.858 22.500 1.00 91.81 468 LYS A N 1
ATOM 3693 C CA . LYS A 1 468 ? -22.431 -4.781 22.535 1.00 91.81 468 LYS A CA 1
ATOM 3694 C C . LYS A 1 468 ? -22.976 -3.603 21.720 1.00 91.81 468 LYS A C 1
ATOM 3696 O O . LYS A 1 468 ? -24.192 -3.447 21.630 1.00 91.81 468 LYS A O 1
ATOM 3701 N N . GLY A 1 469 ? -22.107 -2.778 21.132 1.00 90.69 469 GLY A N 1
ATOM 3702 C CA . GLY A 1 469 ? -22.493 -1.548 20.443 1.00 90.69 469 GLY A CA 1
ATOM 3703 C C . GLY A 1 469 ? -22.727 -0.360 21.382 1.00 90.69 469 GLY A C 1
ATOM 3704 O O . GLY A 1 469 ? -23.212 0.684 20.939 1.00 90.69 469 GLY A O 1
ATOM 3705 N N . GLU A 1 470 ? -22.400 -0.488 22.671 1.00 92.94 470 GLU A N 1
ATOM 3706 C CA . GLU A 1 470 ? -22.537 0.593 23.644 1.00 92.94 470 GLU A CA 1
ATOM 3707 C C . GLU A 1 470 ? -21.347 1.550 23.558 1.00 92.94 470 GLU A C 1
ATOM 3709 O O . GLU A 1 470 ? -20.187 1.138 23.461 1.00 92.94 470 GLU A O 1
ATOM 3714 N N . ARG A 1 471 ? -21.634 2.852 23.647 1.00 94.44 471 ARG A N 1
ATOM 3715 C CA . ARG A 1 471 ? -20.608 3.896 23.586 1.00 94.44 471 ARG A CA 1
ATOM 3716 C C . ARG A 1 471 ? -20.033 4.212 24.951 1.00 94.44 471 ARG A C 1
ATOM 3718 O O . ARG A 1 471 ? -20.785 4.441 25.899 1.00 94.44 471 ARG A O 1
ATOM 3725 N N . PHE A 1 472 ? -18.715 4.342 25.004 1.00 95.94 472 PHE A N 1
ATOM 3726 C CA . PHE A 1 472 ? -17.994 4.804 26.184 1.00 95.94 472 PHE A CA 1
ATOM 3727 C C . PHE A 1 472 ? -16.865 5.764 25.795 1.00 95.94 472 PHE A C 1
ATOM 3729 O O . PHE A 1 472 ? -16.303 5.671 24.706 1.00 95.94 472 PHE A O 1
ATOM 3736 N N . GLY A 1 473 ? -16.573 6.730 26.659 1.00 95.12 473 GLY A N 1
ATOM 3737 C CA . GLY A 1 473 ? -15.550 7.754 26.448 1.00 95.12 473 GLY A CA 1
ATOM 3738 C C . GLY A 1 473 ? -14.585 7.833 27.621 1.00 95.12 473 GLY A C 1
ATOM 3739 O O . GLY A 1 473 ? -14.320 6.824 28.273 1.00 95.12 473 GLY A O 1
ATOM 3740 N N . LEU A 1 474 ? -14.075 9.036 27.894 1.00 95.31 474 LEU A N 1
ATOM 3741 C CA . LEU A 1 474 ? -13.154 9.315 28.999 1.00 95.31 474 LEU A CA 1
ATOM 3742 C C . LEU A 1 474 ? -13.796 9.093 30.371 1.00 95.31 474 LEU A C 1
ATOM 3744 O O . LEU A 1 474 ? -15.014 9.198 30.524 1.00 95.31 474 LEU A O 1
ATOM 3748 N N . TYR A 1 475 ? -12.959 8.903 31.398 1.00 96.25 475 TYR A N 1
ATOM 3749 C CA . TYR A 1 475 ? -13.413 8.795 32.788 1.00 96.25 475 TYR A CA 1
ATOM 3750 C C . TYR A 1 475 ? -14.313 9.968 33.190 1.00 96.25 475 TYR A C 1
ATOM 3752 O O . TYR A 1 475 ? -15.374 9.747 33.763 1.00 96.25 475 TYR A O 1
ATOM 3760 N N . ARG A 1 476 ? -13.947 11.204 32.824 1.00 93.88 476 ARG A N 1
ATOM 3761 C CA . ARG A 1 476 ? -14.766 12.411 33.033 1.00 93.88 476 ARG A CA 1
ATOM 3762 C C . ARG A 1 476 ? -16.204 12.239 32.531 1.00 93.88 476 ARG A C 1
ATOM 3764 O O . ARG A 1 476 ? -17.149 12.573 33.245 1.00 93.88 476 ARG A O 1
ATOM 3771 N N . ASP A 1 477 ? -16.363 11.725 31.316 1.00 93.06 477 ASP A N 1
ATOM 3772 C CA . ASP A 1 477 ? -17.661 11.633 30.649 1.00 93.06 4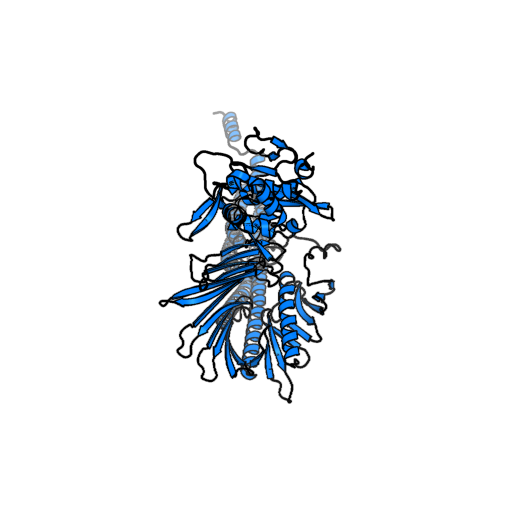77 ASP A CA 1
ATOM 3773 C C . ASP A 1 477 ? -18.489 10.473 31.221 1.00 93.06 477 ASP A C 1
ATOM 3775 O O . ASP A 1 477 ? -19.688 10.616 31.460 1.00 93.06 477 ASP A O 1
ATOM 3779 N N . GLU A 1 478 ? -17.851 9.340 31.529 1.00 96.19 478 GLU A N 1
ATOM 3780 C CA . GLU A 1 478 ? -18.521 8.208 32.180 1.00 96.19 478 GLU A CA 1
ATOM 3781 C C . GLU A 1 478 ? -18.873 8.497 33.647 1.00 96.19 478 GLU A C 1
ATOM 3783 O O . GLU A 1 478 ? -19.944 8.110 34.114 1.00 96.19 478 GLU A O 1
ATOM 3788 N N . LYS A 1 479 ? -18.041 9.261 34.363 1.00 96.12 479 LYS A N 1
ATOM 3789 C CA . LYS A 1 479 ? -18.322 9.767 35.715 1.00 96.12 479 LYS A CA 1
ATOM 3790 C C . LYS A 1 479 ? -19.504 10.733 35.724 1.00 96.12 479 LYS A C 1
ATOM 3792 O O . LYS A 1 479 ? -20.286 10.724 36.670 1.00 96.12 479 LYS A O 1
ATOM 3797 N N . ALA A 1 480 ? -19.669 11.542 34.678 1.00 93.75 480 ALA A N 1
ATOM 3798 C CA . ALA A 1 480 ? -20.836 12.410 34.540 1.00 93.75 480 ALA A CA 1
ATOM 3799 C C . ALA A 1 480 ? -22.136 11.604 34.354 1.00 93.75 480 ALA A C 1
ATOM 3801 O O . ALA A 1 480 ? -23.174 11.987 34.894 1.00 93.75 480 ALA A O 1
ATOM 3802 N N . LYS A 1 481 ? -22.082 10.466 33.643 1.00 94.50 481 LYS A N 1
ATOM 3803 C CA . LYS A 1 481 ? -23.219 9.538 33.486 1.00 94.50 481 LYS A CA 1
ATOM 3804 C C . LYS A 1 481 ? -23.483 8.714 34.752 1.00 94.50 481 LYS A C 1
ATOM 3806 O O . LYS A 1 481 ? -24.636 8.459 35.086 1.00 94.50 481 LYS A O 1
ATOM 3811 N N . ASN A 1 482 ? -22.427 8.310 35.457 1.00 96.31 482 ASN A N 1
ATOM 3812 C CA . ASN A 1 482 ? -22.486 7.575 36.717 1.00 96.31 482 ASN A CA 1
ATOM 3813 C C . ASN A 1 482 ? -21.625 8.269 37.793 1.00 96.31 482 ASN A C 1
ATOM 3815 O O . ASN A 1 482 ? -20.448 7.931 37.955 1.00 96.31 482 ASN A O 1
ATOM 3819 N N . PRO A 1 483 ? -22.211 9.176 38.600 1.00 96.75 483 PRO A N 1
ATOM 3820 C CA . PRO A 1 483 ? -21.479 9.942 39.612 1.00 96.75 483 PRO A CA 1
ATOM 3821 C C . PRO A 1 483 ? -20.779 9.107 40.691 1.00 96.75 483 PRO A C 1
ATOM 3823 O O . PRO A 1 483 ? -19.917 9.629 41.395 1.00 96.75 483 PRO A O 1
ATOM 3826 N N . THR A 1 484 ? -21.098 7.817 40.836 1.00 97.06 484 THR A N 1
ATOM 3827 C CA . THR A 1 484 ? -20.444 6.921 41.809 1.00 97.06 484 THR A CA 1
ATOM 3828 C C . THR A 1 484 ? -19.222 6.188 41.255 1.00 97.06 484 THR A C 1
ATOM 3830 O O . THR A 1 484 ? -18.445 5.660 42.042 1.00 97.06 484 THR A O 1
ATOM 3833 N N . LEU A 1 485 ? -18.998 6.229 39.936 1.00 97.44 485 LEU A N 1
ATOM 3834 C CA . LEU A 1 485 ? -17.904 5.529 39.259 1.00 97.44 485 LEU A CA 1
ATOM 3835 C C . LEU A 1 485 ? -16.535 5.959 39.802 1.00 97.44 485 LEU A C 1
ATOM 3837 O O . LEU A 1 485 ? -16.204 7.140 39.757 1.00 97.44 485 LEU A O 1
ATOM 3841 N N . THR A 1 486 ? -15.729 5.049 40.332 1.00 97.69 486 THR A N 1
ATOM 3842 C CA . THR A 1 486 ? -14.347 5.358 40.743 1.00 97.69 486 THR A CA 1
ATOM 3843 C C . THR A 1 486 ? -13.370 5.157 39.582 1.00 97.69 486 THR A C 1
ATOM 3845 O O . THR A 1 486 ? -13.706 4.504 38.595 1.00 97.69 486 THR A O 1
ATOM 3848 N N . THR A 1 487 ? -12.147 5.686 39.681 1.00 96.81 487 THR A N 1
ATOM 3849 C CA . THR A 1 487 ? -11.092 5.428 38.681 1.00 96.81 487 THR A CA 1
ATOM 3850 C C . THR A 1 487 ? -10.763 3.940 38.577 1.00 96.81 487 THR A C 1
ATOM 3852 O O . THR A 1 487 ? -10.660 3.427 37.470 1.00 96.81 487 THR A O 1
ATOM 3855 N N . GLY A 1 488 ? -10.706 3.223 39.705 1.00 97.06 488 GLY A N 1
ATOM 3856 C CA . GLY A 1 488 ? -10.532 1.767 39.719 1.00 97.06 488 GLY A CA 1
ATOM 3857 C C . GLY A 1 488 ? -11.655 1.028 38.981 1.00 97.06 488 GLY A C 1
ATOM 3858 O O . GLY A 1 488 ? -11.374 0.211 38.111 1.00 97.06 488 GLY A O 1
ATOM 3859 N N . GLN A 1 489 ? -12.920 1.383 39.238 1.00 97.81 489 GLN A N 1
ATOM 3860 C CA . GLN A 1 489 ? -14.063 0.810 38.510 1.00 97.81 489 GLN A CA 1
ATOM 3861 C C . GLN A 1 489 ? -14.045 1.161 37.016 1.00 97.81 489 GLN A C 1
ATOM 3863 O O . GLN A 1 489 ? -14.498 0.375 36.189 1.00 97.81 489 GLN A O 1
ATOM 3868 N N . TYR A 1 490 ? -13.536 2.340 36.654 1.00 98.19 490 TYR A N 1
ATOM 3869 C CA . TYR A 1 490 ? -13.364 2.719 35.256 1.00 98.19 490 TYR A CA 1
ATOM 3870 C C . TYR A 1 490 ? -12.225 1.936 34.585 1.00 98.19 490 TYR A C 1
ATOM 3872 O O . TYR A 1 490 ? -12.393 1.528 33.442 1.00 98.19 490 TYR A O 1
ATOM 3880 N N . LEU A 1 491 ? -11.119 1.638 35.280 1.00 98.06 491 LEU A N 1
ATOM 3881 C CA . LEU A 1 491 ? -10.083 0.724 34.778 1.00 98.06 491 LEU A CA 1
ATOM 3882 C C . LEU A 1 491 ? -10.638 -0.689 34.554 1.00 98.06 491 LEU A C 1
ATOM 3884 O O . LEU A 1 491 ? -10.347 -1.293 33.525 1.00 98.06 491 LEU A O 1
ATOM 3888 N N . ASP A 1 492 ? -11.479 -1.192 35.462 1.00 98.00 492 ASP A N 1
ATOM 3889 C CA . ASP A 1 492 ? -12.161 -2.481 35.282 1.00 98.00 492 ASP A CA 1
ATOM 3890 C C . ASP A 1 492 ? -13.109 -2.442 34.067 1.00 98.00 492 ASP A C 1
ATOM 3892 O O . ASP A 1 492 ? -13.160 -3.380 33.270 1.00 98.00 492 ASP A O 1
ATOM 3896 N N . MET A 1 493 ? -13.814 -1.321 33.873 1.00 97.88 493 MET A N 1
ATOM 3897 C CA . MET A 1 493 ? -14.657 -1.096 32.698 1.00 97.88 493 MET A CA 1
ATOM 3898 C C . MET A 1 493 ? -13.835 -1.057 31.401 1.00 97.88 493 MET A C 1
ATOM 3900 O O . MET A 1 493 ? -14.243 -1.666 30.412 1.00 97.88 493 MET A O 1
ATOM 3904 N N . LEU A 1 494 ? -12.688 -0.368 31.384 1.00 98.00 494 LEU A N 1
ATOM 3905 C CA . LEU A 1 494 ? -11.782 -0.342 30.234 1.00 98.00 494 LEU A CA 1
ATOM 3906 C C . LEU A 1 494 ? -11.244 -1.740 29.930 1.00 98.00 494 LEU A C 1
ATOM 3908 O O . LEU A 1 494 ? -11.296 -2.161 28.779 1.00 98.00 494 LEU A O 1
ATOM 3912 N N . ALA A 1 495 ? -10.807 -2.485 30.946 1.00 97.31 495 ALA A N 1
ATOM 3913 C CA . ALA A 1 495 ? -10.345 -3.861 30.789 1.00 97.31 495 ALA A CA 1
ATOM 3914 C C . ALA A 1 495 ? -11.421 -4.756 30.156 1.00 97.31 495 ALA A C 1
ATOM 3916 O O . ALA A 1 495 ? -11.114 -5.557 29.276 1.00 97.31 495 ALA A O 1
ATOM 3917 N N . GLN A 1 496 ? -12.688 -4.578 30.540 1.00 96.81 496 GLN A N 1
ATOM 3918 C CA . GLN A 1 496 ? -13.803 -5.316 29.951 1.00 96.81 496 GLN A CA 1
ATOM 3919 C C . GLN A 1 496 ? -14.148 -4.868 28.520 1.00 96.81 496 GLN A C 1
ATOM 3921 O O . GLN A 1 496 ? -14.485 -5.709 27.690 1.00 96.81 496 GLN A O 1
ATOM 3926 N N . LYS A 1 497 ? -14.148 -3.558 28.236 1.00 97.19 497 LYS A N 1
ATOM 3927 C CA . LYS A 1 497 ? -14.658 -3.005 26.966 1.00 97.19 497 LYS A CA 1
ATOM 3928 C C . LYS A 1 497 ? -13.596 -2.904 25.861 1.00 97.19 497 LYS A C 1
ATOM 3930 O O . LYS A 1 497 ? -13.963 -2.928 24.686 1.00 97.19 497 LYS A O 1
ATOM 3935 N N . LEU A 1 498 ? -12.312 -2.805 26.212 1.00 96.12 498 LEU A N 1
ATOM 3936 C CA . LEU A 1 498 ? -11.162 -2.834 25.295 1.00 96.12 498 LEU A CA 1
ATOM 3937 C C . LEU A 1 498 ? -10.676 -4.276 25.084 1.00 96.12 498 LEU A C 1
ATOM 3939 O O . LEU A 1 498 ? -9.510 -4.597 25.282 1.00 96.12 498 LEU A O 1
ATOM 3943 N N . ASP A 1 499 ? -11.604 -5.157 24.726 1.00 91.06 499 ASP A N 1
ATOM 3944 C CA . ASP A 1 499 ? -11.432 -6.614 24.647 1.00 91.06 499 ASP A CA 1
ATOM 3945 C C . ASP A 1 499 ? -10.614 -7.107 23.443 1.00 91.06 499 ASP A C 1
ATOM 3947 O O . ASP A 1 499 ? -10.320 -8.298 23.350 1.00 91.06 499 ASP A O 1
ATOM 3951 N N . THR A 1 500 ? -10.226 -6.207 22.539 1.00 90.38 500 THR A N 1
ATOM 3952 C CA . THR A 1 500 ? -9.329 -6.508 21.422 1.00 90.38 500 THR A CA 1
ATOM 3953 C C . THR A 1 500 ? -8.153 -5.541 21.383 1.00 90.38 500 THR A C 1
ATOM 3955 O O . THR A 1 500 ? -8.218 -4.412 21.879 1.00 90.38 500 THR A O 1
ATOM 3958 N N . GLU A 1 501 ? -7.071 -5.984 20.756 1.00 88.94 501 GLU A N 1
ATOM 3959 C CA . GLU A 1 501 ? -5.849 -5.201 20.569 1.00 88.94 501 GLU A CA 1
ATOM 3960 C C . GLU A 1 501 ? -6.103 -3.927 19.766 1.00 88.94 501 GLU A C 1
ATOM 3962 O O . GLU A 1 501 ? -5.581 -2.867 20.101 1.00 88.94 501 GLU A O 1
ATOM 3967 N N . GLU A 1 502 ? -6.978 -3.996 18.763 1.00 87.94 502 GLU A N 1
ATOM 3968 C CA . GLU A 1 502 ? -7.369 -2.842 17.958 1.00 87.94 502 GLU A CA 1
ATOM 3969 C C . GLU A 1 502 ? -8.112 -1.803 18.792 1.00 87.94 502 GLU A C 1
ATOM 3971 O O . GLU A 1 502 ? -7.873 -0.606 18.643 1.00 87.94 502 GLU A O 1
ATOM 3976 N N . LYS A 1 503 ? -8.997 -2.234 19.701 1.00 93.19 503 LYS A N 1
ATOM 3977 C CA . LYS A 1 503 ? -9.694 -1.305 20.598 1.00 93.19 503 LYS A CA 1
ATOM 3978 C C . LYS A 1 503 ? -8.731 -0.641 21.564 1.00 93.19 503 LYS A C 1
ATOM 3980 O O . LYS A 1 503 ? -8.865 0.559 21.790 1.00 93.19 503 LYS A O 1
ATOM 3985 N N . LEU A 1 504 ? -7.770 -1.388 22.109 1.00 94.44 504 LEU A N 1
ATOM 3986 C CA . LEU A 1 504 ? -6.719 -0.821 22.950 1.00 94.44 504 LEU A CA 1
ATOM 3987 C C . LEU A 1 504 ? -5.923 0.231 22.166 1.00 94.44 504 LEU A C 1
ATOM 3989 O O . LEU A 1 504 ? -5.844 1.379 22.597 1.00 94.44 504 LEU A O 1
ATOM 3993 N N . ALA A 1 505 ? -5.425 -0.128 20.982 1.00 91.62 505 ALA A N 1
ATOM 3994 C CA . ALA A 1 505 ? -4.646 0.763 20.129 1.00 91.62 505 ALA A CA 1
ATOM 3995 C C . ALA A 1 505 ? -5.410 2.055 19.793 1.00 91.62 505 ALA A C 1
ATOM 3997 O O . ALA A 1 505 ? -4.906 3.156 20.021 1.00 91.62 505 ALA A O 1
ATOM 3998 N N . VAL A 1 506 ? -6.654 1.924 19.316 1.00 92.25 506 VAL A N 1
ATOM 3999 C CA . VAL A 1 506 ? -7.515 3.059 18.956 1.00 92.25 506 VAL A CA 1
ATOM 4000 C C . VAL A 1 506 ? -7.853 3.904 20.184 1.00 92.25 506 VAL A C 1
ATOM 4002 O O . VAL A 1 506 ? -7.854 5.128 20.090 1.00 92.25 506 VAL A O 1
ATOM 4005 N N . PHE A 1 507 ? -8.095 3.303 21.353 1.00 95.38 507 PHE A N 1
ATOM 4006 C CA . PHE A 1 507 ? -8.362 4.070 22.570 1.00 95.38 507 PHE A CA 1
ATOM 4007 C C . PHE A 1 507 ? -7.179 4.965 22.944 1.00 95.38 507 PHE A C 1
ATOM 4009 O O . PHE A 1 507 ? -7.377 6.154 23.186 1.00 95.38 507 PHE A O 1
ATOM 4016 N N . PHE A 1 508 ? -5.956 4.430 22.942 1.00 93.94 508 PHE A N 1
ATOM 4017 C CA . PHE A 1 508 ? -4.757 5.215 23.241 1.00 93.94 508 PHE A CA 1
ATOM 4018 C C . PHE A 1 508 ? -4.509 6.295 22.188 1.00 93.94 508 PHE A C 1
ATOM 4020 O O . PHE A 1 508 ? -4.290 7.449 22.545 1.00 93.94 508 PHE A O 1
ATOM 4027 N N . GLU A 1 509 ? -4.613 5.951 20.903 1.00 90.00 509 GLU A N 1
ATOM 4028 C CA . GLU A 1 509 ? -4.422 6.904 19.807 1.00 90.00 509 GLU A CA 1
ATOM 4029 C C . GLU A 1 509 ? -5.427 8.059 19.870 1.00 90.00 509 GLU A C 1
ATOM 4031 O O . GLU A 1 509 ? -5.075 9.215 19.636 1.00 90.00 509 GLU A O 1
ATOM 4036 N N . GLN A 1 510 ? -6.686 7.747 20.183 1.00 90.88 510 GLN A N 1
ATOM 4037 C CA . GLN A 1 510 ? -7.743 8.740 20.147 1.00 90.88 510 GLN A CA 1
ATOM 4038 C C . GLN A 1 510 ? -7.854 9.516 21.440 1.00 90.88 510 GLN A C 1
ATOM 4040 O O . GLN A 1 510 ? -8.110 10.706 21.360 1.00 90.88 510 GLN A O 1
ATOM 4045 N N . PHE A 1 511 ? -7.715 8.907 22.616 1.00 93.31 511 PHE A N 1
ATOM 4046 C CA . PHE A 1 511 ? -8.044 9.550 23.892 1.00 93.31 511 PHE A CA 1
ATOM 4047 C C . PHE A 1 511 ? -6.854 10.058 24.693 1.00 93.31 511 PHE A C 1
ATOM 4049 O O . PHE A 1 511 ? -7.079 10.816 25.638 1.00 93.31 511 PHE A O 1
ATOM 4056 N N . LEU A 1 512 ? -5.624 9.714 24.316 1.00 90.94 512 LEU A N 1
ATOM 4057 C CA . LEU A 1 512 ? -4.424 10.123 25.033 1.00 90.94 512 LEU A CA 1
ATOM 4058 C C . LEU A 1 512 ? -3.579 11.056 24.158 1.00 90.94 512 LEU A C 1
ATOM 4060 O O . LEU A 1 512 ? -3.344 10.806 22.980 1.00 90.94 512 LEU A O 1
ATOM 4064 N N . ARG A 1 513 ? -3.119 12.168 24.730 1.00 88.38 513 ARG A N 1
ATOM 4065 C CA . ARG A 1 513 ? -2.266 13.146 24.051 1.00 88.38 513 ARG A CA 1
ATOM 4066 C C . ARG A 1 513 ? -0.925 13.221 24.756 1.00 88.38 513 ARG A C 1
ATOM 4068 O O . ARG A 1 513 ? -0.872 13.487 25.954 1.00 88.38 513 ARG A O 1
ATOM 4075 N N . TYR A 1 514 ? 0.140 13.037 23.980 1.00 85.75 514 TYR A N 1
ATOM 4076 C CA . TYR A 1 514 ? 1.497 13.166 24.490 1.00 85.75 514 TYR A CA 1
ATOM 4077 C C . TYR A 1 514 ? 1.782 14.607 24.924 1.00 85.75 514 TYR A C 1
ATOM 4079 O O . TYR A 1 514 ? 1.636 15.539 24.123 1.00 85.75 514 TYR A O 1
ATOM 4087 N N . ALA A 1 515 ? 2.226 14.791 26.162 1.00 81.50 515 ALA A N 1
ATOM 4088 C CA . ALA A 1 515 ? 2.708 16.067 26.665 1.00 81.50 515 ALA A CA 1
ATOM 4089 C C . ALA A 1 515 ? 3.939 15.848 27.537 1.00 81.50 515 ALA A C 1
ATOM 4091 O O . ALA A 1 515 ? 3.858 15.160 28.540 1.00 81.50 515 ALA A O 1
ATOM 4092 N N . TYR A 1 516 ? 5.061 16.461 27.155 1.00 71.06 516 TYR A N 1
ATOM 4093 C CA . TYR A 1 516 ? 6.282 16.408 27.951 1.00 71.06 516 TYR A CA 1
ATOM 4094 C C . TYR A 1 516 ? 6.082 17.194 29.246 1.00 71.06 516 TYR A C 1
ATOM 4096 O O . TYR A 1 516 ? 5.780 18.393 29.194 1.00 71.06 516 TYR A O 1
ATOM 4104 N N . ASP A 1 517 ? 6.278 16.551 30.389 1.00 61.84 517 ASP A N 1
ATOM 4105 C CA . ASP A 1 517 ? 6.163 17.225 31.670 1.00 61.84 517 ASP A CA 1
ATOM 4106 C C . ASP A 1 517 ? 7.513 17.793 32.122 1.00 61.84 517 ASP A C 1
ATOM 4108 O O . ASP A 1 517 ? 8.545 17.126 32.181 1.00 61.84 517 ASP A O 1
ATOM 4112 N N . VAL A 1 518 ? 7.519 19.094 32.420 1.00 48.25 518 VAL A N 1
ATOM 4113 C CA . VAL A 1 518 ? 8.677 19.778 33.003 1.00 48.25 518 VAL A CA 1
ATOM 4114 C C . VAL A 1 518 ? 8.654 19.500 34.504 1.00 48.25 518 VAL A C 1
ATOM 4116 O O . VAL A 1 518 ? 8.001 20.229 35.244 1.00 48.25 518 VAL A O 1
ATOM 4119 N N . GLY A 1 519 ? 9.332 18.439 34.944 1.00 52.75 519 GLY A N 1
ATOM 4120 C CA . GLY A 1 519 ? 9.415 18.090 36.369 1.00 52.75 519 GLY A CA 1
ATOM 4121 C C . GLY A 1 519 ? 9.427 16.599 36.708 1.00 52.75 519 GLY A C 1
ATOM 4122 O O . GLY A 1 519 ? 9.706 16.301 37.862 1.00 52.75 519 GLY A O 1
ATOM 4123 N N . ASP A 1 520 ? 9.196 15.703 35.735 1.00 55.91 520 ASP A N 1
ATOM 4124 C CA . ASP A 1 520 ? 9.244 14.232 35.895 1.00 55.91 520 ASP A CA 1
ATOM 4125 C C . ASP A 1 520 ? 8.412 13.723 37.093 1.00 55.91 520 ASP A C 1
ATOM 4127 O O . ASP A 1 520 ? 8.916 13.080 38.014 1.00 55.91 520 ASP A O 1
ATOM 4131 N N . GLU A 1 521 ? 7.123 14.076 37.123 1.00 62.25 521 GLU A N 1
ATOM 4132 C CA . GLU A 1 521 ? 6.175 13.529 38.100 1.00 62.25 521 GLU A CA 1
ATOM 4133 C C . GLU A 1 521 ? 5.545 12.256 37.519 1.00 62.25 521 GLU A C 1
ATOM 4135 O O . GLU A 1 521 ? 4.505 12.336 36.873 1.00 62.25 521 GLU A O 1
ATOM 4140 N N . TRP A 1 522 ? 6.173 11.093 37.736 1.00 72.56 522 TRP A N 1
ATOM 4141 C CA . TRP A 1 522 ? 5.623 9.790 37.322 1.00 72.56 522 TRP A CA 1
ATOM 4142 C C . TRP A 1 522 ? 4.217 9.581 37.894 1.00 72.56 522 TRP A C 1
ATOM 4144 O O . TRP A 1 522 ? 4.048 9.609 39.120 1.00 72.56 522 TRP A O 1
ATOM 4154 N N . GLN A 1 523 ? 3.223 9.319 37.039 1.00 79.69 523 GLN A N 1
ATOM 4155 C CA . GLN A 1 523 ? 1.820 9.214 37.458 1.00 79.69 523 GLN A CA 1
ATOM 4156 C C . GLN A 1 523 ? 1.329 7.766 37.470 1.00 79.69 523 GLN A C 1
ATOM 4158 O O . GLN A 1 523 ? 1.747 6.891 36.708 1.00 79.69 523 GLN A O 1
ATOM 4163 N N . THR A 1 524 ? 0.410 7.491 38.386 1.00 88.38 524 THR A N 1
ATOM 4164 C CA . THR A 1 524 ? -0.369 6.252 38.385 1.00 88.38 524 THR A CA 1
ATOM 4165 C C . THR A 1 524 ? -1.408 6.275 37.265 1.00 88.38 524 THR A C 1
ATOM 4167 O O . THR A 1 524 ? -1.854 7.337 36.829 1.00 88.38 524 THR A O 1
ATOM 4170 N N . ALA A 1 525 ? -1.874 5.095 36.840 1.00 91.56 525 ALA A N 1
ATOM 4171 C CA . ALA A 1 525 ? -2.935 4.991 35.839 1.00 91.56 525 ALA A CA 1
ATOM 4172 C C . ALA A 1 525 ? -4.189 5.785 36.256 1.00 91.56 525 ALA A C 1
ATOM 4174 O O . ALA A 1 525 ? -4.810 6.459 35.437 1.00 91.56 525 ALA A O 1
ATOM 4175 N N . GLU A 1 526 ? -4.557 5.746 37.540 1.00 92.44 526 GLU A N 1
ATOM 4176 C CA . GLU A 1 526 ? -5.687 6.487 38.093 1.00 92.44 526 GLU A CA 1
ATOM 4177 C C . GLU A 1 526 ? -5.522 8.011 38.002 1.00 92.44 526 GLU A C 1
ATOM 4179 O O . GLU A 1 526 ? -6.515 8.706 37.770 1.00 92.44 526 GLU A O 1
ATOM 4184 N N . GLU A 1 527 ? -4.306 8.533 38.161 1.00 91.00 527 GLU A N 1
ATOM 4185 C CA . GLU A 1 527 ? -3.999 9.958 37.990 1.00 91.00 527 GLU A CA 1
ATOM 4186 C C . GLU A 1 527 ? -4.068 10.361 36.512 1.00 91.00 527 GLU A C 1
ATOM 4188 O O . GLU A 1 527 ? -4.741 11.344 36.182 1.00 91.00 527 GLU A O 1
ATOM 4193 N N . THR A 1 528 ? -3.500 9.552 35.608 1.00 91.62 528 THR A N 1
ATOM 4194 C CA . THR A 1 528 ? -3.591 9.766 34.152 1.00 91.62 528 THR A CA 1
ATOM 4195 C C . THR A 1 528 ? -5.051 9.860 33.688 1.00 91.62 528 THR A C 1
ATOM 4197 O O . THR A 1 528 ? -5.411 10.744 32.908 1.00 91.62 528 THR A O 1
ATOM 4200 N N . LEU A 1 529 ? -5.936 9.001 34.213 1.00 93.75 529 LEU A N 1
ATOM 4201 C CA . LEU A 1 529 ? -7.370 9.011 33.893 1.00 93.75 529 LEU A CA 1
ATOM 4202 C C . LEU A 1 529 ? -8.094 10.302 34.305 1.00 93.75 529 LEU A C 1
ATOM 4204 O O . LEU A 1 529 ? -9.093 10.682 33.687 1.00 93.75 529 LEU A O 1
ATOM 4208 N N . GLN A 1 530 ? -7.641 10.956 35.375 1.00 91.69 530 GLN A N 1
ATOM 4209 C CA . GLN A 1 530 ? -8.239 12.191 35.886 1.00 91.69 530 GLN A CA 1
ATOM 4210 C C . GLN A 1 530 ? -7.706 13.432 35.166 1.00 91.69 530 GLN A C 1
ATOM 4212 O O . GLN A 1 530 ? -8.381 14.464 35.117 1.00 91.69 530 GLN A O 1
ATOM 4217 N N . ARG A 1 531 ? -6.508 13.339 34.588 1.00 89.69 531 ARG A N 1
ATOM 4218 C CA . ARG A 1 531 ? -5.811 14.453 33.959 1.00 89.69 531 ARG A CA 1
ATOM 4219 C C . ARG A 1 531 ? -6.282 14.672 32.524 1.00 89.69 531 ARG A C 1
ATOM 4221 O O . ARG A 1 531 ? -5.647 14.246 31.563 1.00 89.69 531 ARG A O 1
ATOM 4228 N N . THR A 1 532 ? -7.403 15.374 32.377 1.00 89.62 532 THR A N 1
ATOM 4229 C CA . THR A 1 532 ? -7.971 15.706 31.063 1.00 89.62 532 THR A CA 1
ATOM 4230 C C . THR A 1 532 ? -7.776 17.172 30.672 1.00 89.62 532 THR A C 1
ATOM 4232 O O . THR A 1 532 ? -8.014 18.058 31.490 1.00 89.62 532 THR A O 1
ATOM 4235 N N . GLU A 1 533 ? -7.438 17.436 29.410 1.00 87.81 533 GLU A N 1
ATOM 4236 C CA . GLU A 1 533 ? -7.299 18.772 28.808 1.00 87.81 533 GLU A CA 1
ATOM 4237 C C . GLU A 1 533 ? -8.273 18.939 27.631 1.00 87.81 533 GLU A C 1
ATOM 4239 O O . GLU A 1 533 ? -8.416 18.031 26.810 1.00 87.81 533 GLU A O 1
ATOM 4244 N N . GLU A 1 534 ? -8.931 20.098 27.528 1.00 86.25 534 GLU A N 1
ATOM 4245 C CA . GLU A 1 534 ? -9.754 20.465 26.370 1.00 86.25 534 GLU A CA 1
ATOM 4246 C C . GLU A 1 534 ? -8.897 21.110 25.275 1.00 86.25 534 GLU A C 1
ATOM 4248 O O . GLU A 1 534 ? -8.199 22.096 25.505 1.00 86.25 534 GLU A O 1
ATOM 4253 N N . LEU A 1 535 ? -8.982 20.593 24.050 1.00 79.44 535 LEU A N 1
ATOM 4254 C CA . LEU A 1 535 ? -8.358 21.218 22.889 1.00 79.44 535 LEU A CA 1
ATOM 4255 C C . LEU A 1 535 ? -9.225 22.363 22.362 1.00 79.44 535 LEU A C 1
ATOM 4257 O O . LEU A 1 535 ? -10.193 22.104 21.647 1.00 79.44 535 LEU A O 1
ATOM 4261 N N . GLU A 1 536 ? -8.813 23.614 22.594 1.00 75.81 536 GLU A N 1
ATOM 4262 C CA . GLU A 1 536 ? -9.537 24.833 22.175 1.00 75.81 536 GLU A CA 1
ATOM 4263 C C . GLU A 1 536 ? -10.029 24.803 20.717 1.00 75.81 536 GLU A C 1
ATOM 4265 O O . GLU A 1 536 ? -11.137 25.235 20.415 1.00 75.81 536 GLU A O 1
ATOM 4270 N N . LYS A 1 537 ? -9.228 24.252 19.794 1.00 70.00 537 LYS A N 1
ATOM 4271 C CA . LYS A 1 537 ? -9.580 24.184 18.363 1.00 70.00 537 LYS A CA 1
ATOM 4272 C C . LYS A 1 537 ? -10.722 23.218 18.041 1.00 70.00 537 LYS A C 1
ATOM 4274 O O . LYS A 1 537 ? -11.331 23.347 16.986 1.00 70.00 537 LYS A O 1
ATOM 4279 N N . THR A 1 538 ? -10.966 22.224 18.892 1.00 70.19 538 THR A N 1
ATOM 4280 C CA . THR A 1 538 ? -11.909 21.123 18.614 1.00 70.19 538 THR A CA 1
ATOM 4281 C C . THR A 1 538 ? -13.012 20.983 19.663 1.00 70.19 538 THR A C 1
ATOM 4283 O O . THR A 1 538 ? -14.009 20.315 19.388 1.00 70.19 538 THR A O 1
ATOM 4286 N N . GLY A 1 539 ? -12.835 21.579 20.849 1.00 76.44 539 GLY A N 1
ATOM 4287 C CA . GLY A 1 539 ? -13.684 21.385 22.032 1.00 76.44 539 GLY A CA 1
ATOM 4288 C C . GLY A 1 539 ? -13.602 19.975 22.633 1.00 76.44 539 GLY A C 1
ATOM 4289 O O . GLY A 1 539 ? -14.388 19.615 23.506 1.00 76.44 539 GLY A O 1
ATOM 4290 N N . ALA A 1 540 ? -12.694 19.133 22.132 1.00 81.62 540 ALA A N 1
ATOM 4291 C CA . ALA A 1 540 ? -12.584 17.738 22.525 1.00 81.62 540 ALA A CA 1
ATOM 4292 C C . ALA A 1 540 ? -11.596 17.572 23.691 1.00 81.62 540 ALA A C 1
ATOM 4294 O O . ALA A 1 540 ? -10.525 18.180 23.697 1.00 81.62 540 ALA A O 1
ATOM 4295 N N . TYR A 1 541 ? -11.952 16.727 24.660 1.00 88.56 541 TYR A N 1
ATOM 4296 C CA . TYR A 1 541 ? -11.137 16.443 25.845 1.00 88.56 541 TYR A CA 1
ATOM 4297 C C . TYR A 1 541 ? -10.201 15.257 25.609 1.00 88.56 541 TYR A C 1
ATOM 4299 O O . TYR A 1 541 ? -10.608 14.273 25.001 1.00 88.56 541 TYR A O 1
ATOM 4307 N N . TYR A 1 542 ? -8.970 15.308 26.102 1.00 91.12 542 TYR A N 1
ATOM 4308 C CA . TYR A 1 542 ? -7.995 14.215 26.005 1.00 91.12 542 TYR A CA 1
ATOM 4309 C C . TYR A 1 542 ? -7.365 13.984 27.365 1.00 91.12 542 TYR A C 1
ATOM 4311 O O . TYR A 1 542 ? -7.145 14.946 28.095 1.00 91.12 542 TYR A O 1
ATOM 4319 N N . MET A 1 543 ? -7.044 12.735 27.688 1.00 92.25 543 MET A N 1
ATOM 4320 C CA . MET A 1 543 ? -6.090 12.453 28.754 1.00 92.25 543 MET A CA 1
ATOM 4321 C C . MET A 1 543 ? -4.725 12.987 28.329 1.00 92.25 543 MET A C 1
ATOM 4323 O O . MET A 1 543 ? -4.351 12.906 27.154 1.00 92.25 543 MET A O 1
ATOM 4327 N N . ARG A 1 544 ? -3.988 13.547 29.277 1.00 88.31 544 ARG A N 1
ATOM 4328 C CA . ARG A 1 544 ? -2.657 14.095 29.052 1.00 88.31 544 ARG A CA 1
ATOM 4329 C C . ARG A 1 544 ? -1.640 13.264 29.824 1.00 88.31 544 ARG A C 1
ATOM 4331 O O . ARG A 1 544 ? -1.827 13.069 31.018 1.00 88.31 544 ARG A O 1
ATOM 4338 N N . GLY A 1 545 ? -0.574 12.856 29.145 1.00 87.06 545 GLY A N 1
ATOM 4339 C CA . GLY A 1 545 ? 0.562 12.186 29.771 1.00 87.06 545 GLY A CA 1
ATOM 4340 C C . GLY A 1 545 ? 1.741 12.008 28.821 1.00 87.06 545 GLY A C 1
ATOM 4341 O O . GLY A 1 545 ? 1.617 12.300 27.626 1.00 87.06 545 GLY A O 1
ATOM 4342 N N . ASP A 1 546 ? 2.875 11.552 29.331 1.00 86.50 546 ASP A N 1
ATOM 4343 C CA . ASP A 1 546 ? 4.078 11.222 28.559 1.00 86.50 546 ASP A CA 1
ATOM 4344 C C . ASP A 1 546 ? 4.306 9.698 28.468 1.00 86.50 546 ASP A C 1
ATOM 4346 O O . ASP A 1 546 ? 3.352 8.923 28.419 1.00 86.50 546 ASP A O 1
ATOM 4350 N N . CYS A 1 547 ? 5.547 9.234 28.290 1.00 88.25 547 CYS A N 1
ATOM 4351 C CA . CYS A 1 547 ? 5.788 7.836 27.940 1.00 88.25 547 CYS A CA 1
ATOM 4352 C C . CYS A 1 547 ? 5.452 6.844 29.059 1.00 88.25 547 CYS A C 1
ATOM 4354 O O . CYS A 1 547 ? 4.926 5.768 28.760 1.00 88.25 547 CYS A O 1
ATOM 4356 N N . ASP A 1 548 ? 5.721 7.171 30.321 1.00 88.38 548 ASP A N 1
ATOM 4357 C CA . ASP A 1 548 ? 5.412 6.282 31.438 1.00 88.38 548 ASP A CA 1
ATOM 4358 C C . ASP A 1 548 ? 3.925 6.299 31.778 1.00 88.38 548 ASP A C 1
ATOM 4360 O O . ASP A 1 548 ? 3.376 5.225 32.017 1.00 88.38 548 ASP A O 1
ATOM 4364 N N . ASP A 1 549 ? 3.237 7.435 31.644 1.00 89.88 549 ASP A N 1
ATOM 4365 C CA . ASP A 1 549 ? 1.774 7.502 31.771 1.00 89.88 549 ASP A CA 1
ATOM 4366 C C . ASP A 1 549 ? 1.068 6.564 30.777 1.00 89.88 549 ASP A C 1
ATOM 4368 O O . ASP A 1 549 ? 0.172 5.793 31.143 1.00 89.88 549 ASP A O 1
ATOM 4372 N N . TYR A 1 550 ? 1.507 6.576 29.509 1.00 90.44 550 TYR A N 1
ATOM 4373 C CA . TYR A 1 550 ? 1.032 5.639 28.483 1.00 90.44 550 TYR A CA 1
ATOM 4374 C C . TYR A 1 550 ? 1.255 4.190 28.926 1.00 90.44 550 TYR A C 1
ATOM 4376 O O . TYR A 1 550 ? 0.341 3.359 28.870 1.00 90.44 550 TYR A O 1
ATOM 4384 N N . ALA A 1 551 ? 2.479 3.882 29.353 1.00 93.25 551 ALA A N 1
ATOM 4385 C CA . ALA A 1 551 ? 2.882 2.526 29.674 1.00 93.25 551 ALA A CA 1
ATOM 4386 C C . ALA A 1 551 ? 2.170 1.987 30.927 1.00 93.25 551 ALA A C 1
ATOM 4388 O O . ALA A 1 551 ? 1.725 0.835 30.937 1.00 93.25 551 ALA A O 1
ATOM 4389 N N . PHE A 1 552 ? 2.023 2.805 31.970 1.00 93.69 552 PHE A N 1
ATOM 4390 C CA . PHE A 1 552 ? 1.358 2.430 33.213 1.00 93.69 552 PHE A CA 1
ATOM 4391 C C . PHE A 1 552 ? -0.145 2.260 33.030 1.00 93.69 552 PHE A C 1
ATOM 4393 O O . PHE A 1 552 ? -0.686 1.249 33.486 1.00 93.69 552 PHE A O 1
ATOM 4400 N N . LEU A 1 553 ? -0.808 3.172 32.312 1.00 95.06 553 LEU A N 1
ATOM 4401 C CA . LEU A 1 553 ? -2.227 3.026 31.997 1.00 95.06 553 LEU A CA 1
ATOM 4402 C C . LEU A 1 553 ? -2.487 1.738 31.203 1.00 95.06 553 LEU A C 1
ATOM 4404 O O . LEU A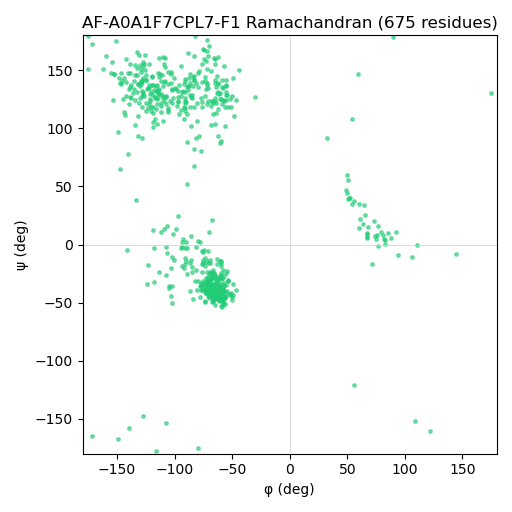 1 553 ? -3.378 0.964 31.557 1.00 95.06 553 LEU A O 1
ATOM 4408 N N . ALA A 1 554 ? -1.684 1.469 30.167 1.00 95.94 554 ALA A N 1
ATOM 4409 C CA . ALA A 1 554 ? -1.830 0.263 29.352 1.00 95.94 554 ALA A CA 1
ATOM 4410 C C . ALA A 1 554 ? -1.612 -1.004 30.186 1.00 95.94 554 ALA A C 1
ATOM 4412 O O . ALA A 1 554 ? -2.428 -1.927 30.141 1.00 95.94 554 ALA A O 1
ATOM 4413 N N . ARG A 1 555 ? -0.552 -1.029 31.004 1.00 95.75 555 ARG A N 1
ATOM 4414 C CA . ARG A 1 555 ? -0.237 -2.154 31.891 1.00 95.75 555 ARG A CA 1
ATOM 4415 C C . ARG A 1 555 ? -1.399 -2.467 32.827 1.00 95.75 555 ARG A C 1
ATOM 4417 O O . ARG A 1 555 ? -1.734 -3.634 33.008 1.00 95.75 555 ARG A O 1
ATOM 4424 N N . ASP A 1 556 ? -1.998 -1.452 33.435 1.00 95.81 556 ASP A N 1
ATOM 4425 C CA . ASP A 1 556 ? -3.049 -1.632 34.434 1.00 95.81 556 ASP A CA 1
ATOM 4426 C C . ASP A 1 556 ? -4.373 -2.114 33.842 1.00 95.81 556 ASP A C 1
ATOM 4428 O O . ASP A 1 556 ? -5.071 -2.905 34.486 1.00 95.81 556 ASP A O 1
ATOM 4432 N N . ILE A 1 557 ? -4.687 -1.699 32.612 1.00 97.06 557 ILE A N 1
ATOM 4433 C CA . ILE A 1 557 ? -5.795 -2.250 31.822 1.00 97.06 557 ILE A CA 1
ATOM 4434 C C . ILE A 1 557 ? -5.504 -3.721 31.488 1.00 97.06 557 ILE A C 1
ATOM 4436 O O . ILE A 1 557 ? -6.305 -4.600 31.802 1.00 97.06 557 ILE A O 1
ATOM 4440 N N . LEU A 1 558 ? -4.329 -4.013 30.923 1.00 96.31 558 LEU A N 1
ATOM 4441 C CA . LEU A 1 558 ? -3.931 -5.358 30.488 1.00 96.31 558 LEU A CA 1
ATOM 4442 C C . LEU A 1 558 ? -3.850 -6.360 31.652 1.00 96.31 558 LEU A C 1
ATOM 4444 O O . LEU A 1 558 ? -4.281 -7.505 31.525 1.00 96.31 558 LEU A O 1
ATOM 4448 N N . ARG A 1 559 ? -3.360 -5.941 32.823 1.00 94.75 559 ARG A N 1
ATOM 4449 C CA . ARG A 1 559 ? -3.330 -6.789 34.028 1.00 94.75 559 ARG A CA 1
ATOM 4450 C C . ARG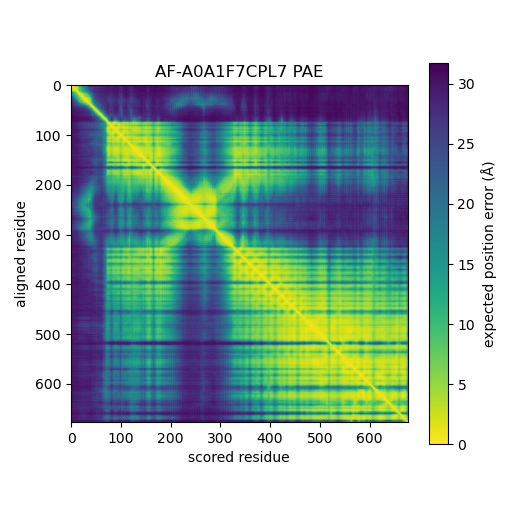 A 1 559 ? -4.725 -7.153 34.518 1.00 94.75 559 ARG A C 1
ATOM 4452 O O . ARG A 1 559 ? -4.952 -8.297 34.899 1.00 94.75 559 ARG A O 1
ATOM 4459 N N . ARG A 1 560 ? -5.679 -6.221 34.447 1.00 96.19 560 ARG A N 1
ATOM 4460 C CA . ARG A 1 560 ? -7.098 -6.493 34.741 1.00 96.19 560 ARG A CA 1
ATOM 4461 C C . ARG A 1 560 ? -7.742 -7.424 33.708 1.00 96.19 560 ARG A C 1
ATOM 4463 O O . ARG A 1 560 ? -8.670 -8.148 34.048 1.00 96.19 560 ARG A O 1
ATOM 4470 N N . GLN A 1 561 ? -7.203 -7.481 32.488 1.00 95.12 561 GLN A N 1
ATOM 4471 C CA . GLN A 1 561 ? -7.542 -8.491 31.473 1.00 95.12 561 GLN A CA 1
ATOM 4472 C C . GLN A 1 561 ? -6.844 -9.848 31.697 1.00 95.12 561 GLN A C 1
ATOM 4474 O O . GLN A 1 561 ? -6.980 -10.757 30.879 1.00 95.12 561 GLN A O 1
ATOM 4479 N N . GLY A 1 562 ? -6.078 -10.001 32.782 1.00 93.38 562 GLY A N 1
ATOM 4480 C CA . GLY A 1 562 ? -5.337 -11.222 33.102 1.00 93.38 562 GLY A CA 1
ATOM 4481 C C . GLY A 1 562 ? -4.028 -11.391 32.326 1.00 93.38 562 GLY A C 1
ATOM 4482 O O . GLY A 1 562 ? -3.428 -12.465 32.370 1.00 93.38 562 GLY A O 1
ATOM 4483 N N . LYS A 1 563 ? -3.564 -10.358 31.611 1.00 93.25 563 LYS A N 1
ATOM 4484 C CA . LYS A 1 563 ? -2.288 -10.384 30.886 1.00 93.25 563 LYS A CA 1
ATOM 4485 C C . LYS A 1 563 ? -1.133 -10.063 31.830 1.00 93.25 563 LYS A C 1
ATOM 4487 O O . LYS A 1 563 ? -1.227 -9.171 32.674 1.00 93.25 563 LYS A O 1
ATOM 4492 N N . ASN A 1 564 ? -0.004 -10.741 31.645 1.00 93.94 564 ASN A N 1
ATOM 4493 C CA . ASN A 1 564 ? 1.215 -10.460 32.398 1.00 93.94 564 ASN A CA 1
ATOM 4494 C C . ASN A 1 564 ? 1.996 -9.287 31.775 1.00 93.94 564 ASN A C 1
ATOM 4496 O O . ASN A 1 564 ? 3.045 -9.459 31.158 1.00 93.94 564 ASN A O 1
ATOM 4500 N N . ALA A 1 565 ? 1.413 -8.091 31.863 1.00 95.19 565 ALA A N 1
ATOM 4501 C CA . ALA A 1 565 ? 1.988 -6.873 31.306 1.00 95.19 565 ALA A CA 1
ATOM 4502 C C . ALA A 1 565 ? 2.937 -6.180 32.294 1.00 95.19 565 ALA A C 1
ATOM 4504 O O . ALA A 1 565 ? 2.669 -6.105 33.501 1.00 95.19 565 ALA A O 1
ATOM 4505 N N . HIS A 1 566 ? 4.018 -5.605 31.769 1.00 94.75 566 HIS A N 1
ATOM 4506 C CA . HIS A 1 566 ? 5.020 -4.851 32.523 1.00 94.75 566 HIS A CA 1
ATOM 4507 C C . HIS A 1 566 ? 5.374 -3.550 31.810 1.00 94.75 566 HIS A C 1
ATOM 4509 O O . HIS A 1 566 ? 5.262 -3.456 30.591 1.00 94.75 566 HIS A O 1
ATOM 4515 N N . VAL A 1 567 ? 5.835 -2.557 32.572 1.00 94.44 567 VAL A N 1
ATOM 4516 C CA . VAL A 1 567 ? 6.478 -1.375 31.995 1.00 94.44 567 VAL A CA 1
ATOM 4517 C C . VAL A 1 567 ? 7.972 -1.651 31.905 1.00 94.44 567 VAL A C 1
ATOM 4519 O O . VAL A 1 567 ? 8.621 -1.835 32.933 1.00 94.44 567 VAL A O 1
ATOM 4522 N N . VAL A 1 568 ? 8.504 -1.715 30.688 1.00 93.62 568 VAL A N 1
ATOM 4523 C CA . VAL A 1 568 ? 9.940 -1.828 30.423 1.00 93.62 568 VAL A CA 1
ATOM 4524 C C . VAL A 1 568 ? 10.512 -0.427 30.284 1.00 93.62 568 VAL A C 1
ATOM 4526 O O . VAL A 1 568 ? 9.979 0.398 29.543 1.00 93.62 568 VAL A O 1
ATOM 4529 N N . PHE A 1 569 ? 11.607 -0.176 30.993 1.00 89.69 569 PHE A N 1
ATOM 4530 C CA . PHE A 1 569 ? 12.383 1.042 30.832 1.00 89.69 569 PHE A CA 1
ATOM 4531 C C . PHE A 1 569 ? 13.469 0.818 29.788 1.00 89.69 569 PHE A C 1
ATOM 4533 O O . PHE A 1 569 ? 14.329 -0.056 29.939 1.00 89.69 569 PHE A O 1
ATOM 4540 N N . ILE A 1 570 ? 13.457 1.654 28.762 1.00 85.62 570 ILE A N 1
ATOM 4541 C CA . ILE A 1 570 ? 14.562 1.822 27.824 1.00 85.62 570 ILE A CA 1
ATOM 4542 C C . ILE A 1 570 ? 15.115 3.246 28.007 1.00 85.62 570 ILE A C 1
ATOM 4544 O O . ILE A 1 570 ? 14.443 4.091 28.597 1.00 85.62 570 ILE A O 1
ATOM 4548 N N . PRO A 1 571 ? 16.350 3.555 27.582 1.00 79.19 571 PRO A N 1
ATOM 4549 C CA . PRO A 1 571 ? 16.935 4.867 27.833 1.00 79.19 571 PRO A CA 1
ATOM 4550 C C . PRO A 1 571 ? 16.002 6.013 27.412 1.00 79.19 571 PRO A C 1
ATOM 4552 O O . PRO A 1 571 ? 15.668 6.143 26.239 1.00 79.19 571 PRO A O 1
ATOM 4555 N N . GLN A 1 572 ? 15.602 6.833 28.392 1.00 77.88 572 GLN A N 1
ATOM 4556 C CA . GLN A 1 572 ? 14.709 7.992 28.227 1.00 77.88 572 GLN A CA 1
ATOM 4557 C C . GLN A 1 572 ? 13.281 7.665 27.752 1.00 77.88 572 GLN A C 1
ATOM 4559 O O . GLN A 1 572 ? 12.591 8.564 27.280 1.00 77.88 572 GLN A O 1
ATOM 4564 N N . HIS A 1 573 ? 12.826 6.413 27.866 1.00 87.56 573 HIS A N 1
ATOM 4565 C CA . HIS A 1 573 ? 11.496 6.025 27.405 1.00 87.56 573 HIS A CA 1
ATOM 4566 C C . HIS A 1 573 ? 10.917 4.833 28.184 1.00 87.56 573 HIS A C 1
ATOM 4568 O O . HIS A 1 573 ? 11.634 3.919 28.593 1.00 87.56 573 HIS A O 1
ATOM 4574 N N . ALA A 1 574 ? 9.599 4.822 28.363 1.00 89.75 574 ALA A N 1
ATOM 4575 C CA . ALA A 1 574 ? 8.870 3.763 29.053 1.00 89.75 574 ALA A CA 1
ATOM 4576 C C . ALA A 1 574 ? 7.812 3.155 28.132 1.00 89.75 574 ALA A C 1
ATOM 4578 O O . ALA A 1 574 ? 7.146 3.862 27.376 1.00 89.75 574 ALA A O 1
ATOM 4579 N N . ILE A 1 575 ? 7.701 1.826 28.158 1.00 93.12 575 ILE A N 1
ATOM 4580 C CA . ILE A 1 575 ? 6.882 1.074 27.201 1.00 93.12 575 ILE A CA 1
ATOM 4581 C C . ILE A 1 575 ? 6.120 -0.027 27.934 1.00 93.12 575 ILE A C 1
ATOM 4583 O O . ILE A 1 575 ? 6.686 -0.704 28.792 1.00 93.12 575 ILE A O 1
ATOM 4587 N N . CYS A 1 576 ? 4.841 -0.236 27.620 1.00 95.88 576 CYS A N 1
ATOM 4588 C CA . CYS A 1 576 ? 4.118 -1.393 28.139 1.00 95.88 576 CYS A CA 1
ATOM 4589 C C . CYS A 1 576 ? 4.385 -2.598 27.241 1.00 95.88 576 CYS A C 1
ATOM 4591 O O . CYS A 1 576 ? 4.199 -2.497 26.032 1.00 95.88 576 CYS A O 1
ATOM 4593 N N . VAL A 1 577 ? 4.798 -3.727 27.819 1.00 96.94 577 VAL A N 1
ATOM 4594 C CA . VAL A 1 577 ? 5.119 -4.964 27.098 1.00 96.94 577 VAL A CA 1
ATOM 4595 C C . VAL A 1 577 ? 4.444 -6.155 27.766 1.00 96.94 577 VAL A C 1
ATOM 4597 O O . VAL A 1 577 ? 4.456 -6.283 28.992 1.00 96.94 577 VAL A O 1
ATOM 4600 N N . TRP A 1 578 ? 3.901 -7.057 26.953 1.00 96.25 578 TRP A N 1
ATOM 4601 C CA . TRP A 1 578 ? 3.463 -8.385 27.374 1.00 96.25 578 TRP A CA 1
ATOM 4602 C C . TRP A 1 578 ? 3.786 -9.409 26.289 1.00 96.25 578 TRP A C 1
ATOM 4604 O O . TRP A 1 578 ? 4.018 -9.062 25.129 1.00 96.25 578 TRP A O 1
ATOM 4614 N N . VAL A 1 579 ? 3.829 -10.679 26.681 1.00 96.25 579 VAL A N 1
ATOM 4615 C CA . VAL A 1 579 ? 4.093 -11.784 25.763 1.00 96.25 579 VAL A CA 1
ATOM 4616 C C . VAL A 1 579 ? 3.012 -12.834 25.915 1.00 96.25 579 VAL A C 1
ATOM 4618 O O . VAL A 1 579 ? 2.572 -13.143 27.021 1.00 96.25 579 VAL A O 1
ATOM 4621 N N . GLU A 1 580 ? 2.600 -13.391 24.788 1.00 94.25 580 GLU A N 1
ATOM 4622 C CA . GLU A 1 580 ? 1.701 -14.531 24.726 1.00 94.25 580 GLU A CA 1
ATOM 4623 C C . GLU A 1 580 ? 2.370 -15.670 23.972 1.00 94.25 580 GLU A C 1
ATOM 4625 O O . GLU A 1 580 ? 3.271 -15.453 23.159 1.00 94.25 580 GLU A O 1
ATOM 4630 N N . ARG A 1 581 ? 1.932 -16.890 24.266 1.00 92.94 581 ARG A N 1
ATOM 4631 C CA . ARG A 1 581 ? 2.363 -18.089 23.561 1.00 92.94 581 ARG A CA 1
ATOM 4632 C C . ARG A 1 581 ? 1.171 -18.663 22.814 1.00 92.94 581 ARG A C 1
ATOM 4634 O O . ARG A 1 581 ? 0.106 -18.805 23.418 1.00 92.94 581 ARG A O 1
ATOM 4641 N N . ASP A 1 582 ? 1.342 -18.940 21.529 1.00 90.12 582 ASP A N 1
ATOM 4642 C CA . ASP A 1 582 ? 0.295 -19.546 20.707 1.00 90.12 582 ASP A CA 1
ATOM 4643 C C . ASP A 1 582 ? 0.203 -21.074 20.919 1.00 90.12 582 ASP A C 1
ATOM 4645 O O . ASP A 1 582 ? 0.851 -21.643 21.809 1.00 90.12 582 ASP A O 1
ATOM 4649 N N . ALA A 1 583 ? -0.656 -21.740 20.141 1.00 88.06 583 ALA A N 1
ATOM 4650 C CA . ALA A 1 583 ? -0.878 -23.183 20.245 1.00 88.06 583 ALA A CA 1
ATOM 4651 C C . ALA A 1 583 ? 0.308 -23.999 19.697 1.00 88.06 583 ALA A C 1
ATOM 4653 O O . ALA A 1 583 ? 0.569 -25.111 20.160 1.00 88.06 583 ALA A O 1
ATOM 4654 N N . GLU A 1 584 ? 1.030 -23.431 18.738 1.00 87.56 584 GLU A N 1
ATOM 4655 C CA . GLU A 1 584 ? 2.230 -23.959 18.100 1.00 87.56 584 GLU A CA 1
ATOM 4656 C C . GLU A 1 584 ? 3.463 -23.837 19.012 1.00 87.56 584 GLU A C 1
ATOM 4658 O O . GLU A 1 584 ? 4.459 -24.543 18.836 1.00 87.56 584 GLU A O 1
ATOM 4663 N N . GLY A 1 585 ? 3.363 -23.018 20.058 1.00 90.75 585 GLY A N 1
ATOM 4664 C CA . GLY A 1 585 ? 4.383 -22.817 21.070 1.00 90.75 585 GLY A CA 1
ATOM 4665 C C . GLY A 1 585 ? 5.331 -21.659 20.772 1.00 90.75 585 GLY A C 1
ATOM 4666 O O . GLY A 1 585 ? 6.327 -21.536 21.495 1.00 90.75 585 GLY A O 1
ATOM 4667 N N . GLU A 1 586 ? 5.021 -20.833 19.776 1.00 94.31 586 GLU A N 1
ATOM 4668 C CA . GLU A 1 586 ? 5.746 -19.630 19.384 1.00 94.31 586 GLU A CA 1
ATOM 4669 C C . GLU A 1 586 ? 5.398 -18.456 20.311 1.00 94.31 586 GLU A C 1
ATOM 4671 O O . GLU A 1 586 ? 4.293 -18.335 20.849 1.00 94.31 586 GLU A O 1
ATOM 4676 N N . PHE A 1 587 ? 6.372 -17.575 20.529 1.00 96.06 587 PHE A N 1
ATOM 4677 C CA . PHE A 1 587 ? 6.217 -16.388 21.362 1.00 96.06 587 PHE A CA 1
ATOM 4678 C C . PHE A 1 587 ? 5.799 -15.177 20.529 1.00 96.06 587 PHE A C 1
ATOM 4680 O O . PHE A 1 587 ? 6.436 -14.835 19.531 1.00 96.06 587 PHE A O 1
ATOM 4687 N N . HIS A 1 588 ? 4.777 -14.470 21.003 1.00 94.56 588 HIS A N 1
ATOM 4688 C CA . HIS A 1 588 ? 4.301 -13.217 20.437 1.00 94.56 588 HIS A CA 1
ATOM 4689 C C . HIS A 1 588 ? 4.457 -12.093 21.451 1.00 94.56 588 HIS A C 1
ATOM 4691 O O . HIS A 1 588 ? 3.710 -12.022 22.428 1.00 94.56 588 HIS A O 1
ATOM 4697 N N . ALA A 1 589 ? 5.418 -11.204 21.215 1.00 95.50 589 ALA A N 1
ATOM 4698 C CA . ALA A 1 589 ? 5.603 -10.022 22.038 1.00 95.50 589 ALA A CA 1
ATOM 4699 C C . ALA A 1 589 ? 4.766 -8.870 21.490 1.00 95.50 589 ALA A C 1
ATOM 4701 O O . ALA A 1 589 ? 4.734 -8.614 20.283 1.00 95.50 589 ALA A O 1
ATOM 4702 N N . LYS A 1 590 ? 4.094 -8.166 22.392 1.00 95.38 590 LYS A N 1
ATOM 4703 C CA . LYS A 1 590 ? 3.213 -7.050 22.074 1.00 95.38 590 LYS A CA 1
ATOM 4704 C C . LYS A 1 590 ? 3.589 -5.855 22.934 1.00 95.38 590 LYS A C 1
ATOM 4706 O O . LYS A 1 590 ? 4.075 -6.025 24.056 1.00 95.38 590 LYS A O 1
ATOM 4711 N N . ALA A 1 591 ? 3.397 -4.658 22.396 1.00 94.81 591 ALA A N 1
ATOM 4712 C CA . ALA A 1 591 ? 3.658 -3.428 23.121 1.00 94.81 591 ALA A CA 1
ATOM 4713 C C . ALA A 1 591 ? 2.611 -2.355 22.848 1.00 94.81 591 ALA A C 1
ATOM 4715 O O . ALA A 1 591 ? 2.113 -2.237 21.733 1.00 94.81 591 ALA A O 1
ATOM 4716 N N . GLN A 1 592 ? 2.351 -1.539 23.865 1.00 93.56 592 GLN A N 1
ATOM 4717 C CA . GLN A 1 592 ? 1.628 -0.277 23.749 1.00 93.56 592 GLN A CA 1
ATOM 4718 C C . GLN A 1 592 ? 2.534 0.837 24.281 1.00 93.56 592 GLN A C 1
ATOM 4720 O O . GLN A 1 592 ? 2.961 0.798 25.437 1.00 93.56 592 GLN A O 1
ATOM 4725 N N . ASP A 1 593 ? 2.836 1.821 23.437 1.00 88.94 593 ASP A N 1
ATOM 4726 C CA . ASP A 1 593 ? 3.650 2.987 23.792 1.00 88.94 593 ASP A CA 1
ATOM 4727 C C . ASP A 1 593 ? 3.228 4.238 22.996 1.00 88.94 593 ASP A C 1
ATOM 4729 O O . ASP A 1 593 ? 2.178 4.262 22.346 1.00 88.94 593 ASP A O 1
ATOM 4733 N N . THR A 1 594 ? 4.048 5.291 23.041 1.00 84.88 594 THR A N 1
ATOM 4734 C CA . THR A 1 594 ? 3.833 6.553 22.307 1.00 84.88 594 THR A CA 1
ATOM 4735 C C . THR A 1 594 ? 3.991 6.413 20.791 1.00 84.88 594 THR A C 1
ATOM 4737 O O . THR A 1 594 ? 3.575 7.292 20.032 1.00 84.88 594 THR A O 1
ATOM 4740 N N . PHE A 1 595 ? 4.606 5.325 20.324 1.00 76.81 595 PHE A N 1
ATOM 4741 C CA . PHE A 1 595 ? 4.729 5.001 18.912 1.00 76.81 595 PHE A CA 1
ATOM 4742 C C . PHE A 1 595 ? 3.509 4.240 18.382 1.00 76.81 595 PHE A C 1
ATOM 4744 O O . PHE A 1 595 ? 3.351 4.171 17.157 1.00 76.81 595 PHE A O 1
ATOM 4751 N N . GLY A 1 596 ? 2.655 3.735 19.276 1.00 86.19 596 GLY A N 1
ATOM 4752 C CA . GLY A 1 596 ? 1.405 3.041 18.995 1.00 86.19 596 GLY A CA 1
ATOM 4753 C C . GLY A 1 596 ? 1.386 1.630 19.580 1.00 86.19 596 GLY A C 1
ATOM 4754 O O . GLY A 1 596 ? 2.153 1.290 20.479 1.00 86.19 596 GLY A O 1
ATOM 4755 N N . PHE A 1 597 ? 0.489 0.806 19.050 1.00 89.88 597 PHE A N 1
ATOM 4756 C CA . PHE A 1 597 ? 0.456 -0.620 19.344 1.00 89.88 597 PHE A CA 1
ATOM 4757 C C . PHE A 1 597 ? 1.361 -1.378 18.368 1.00 89.88 597 PHE A C 1
ATOM 4759 O O . PHE A 1 597 ? 1.250 -1.182 17.155 1.00 89.88 597 PHE A O 1
ATOM 4766 N N . ASP A 1 598 ? 2.202 -2.277 18.874 1.00 89.69 598 ASP A N 1
ATOM 4767 C CA . ASP A 1 598 ? 3.029 -3.173 18.067 1.00 89.69 598 ASP A CA 1
ATOM 4768 C C . ASP A 1 598 ? 2.793 -4.642 18.436 1.00 89.69 598 ASP A C 1
ATOM 4770 O O . ASP A 1 598 ? 2.717 -5.001 19.610 1.00 89.69 598 ASP A O 1
ATOM 4774 N N . HIS A 1 599 ? 2.796 -5.509 17.423 1.00 89.94 599 HIS A N 1
ATOM 4775 C CA . HIS A 1 599 ? 2.782 -6.965 17.553 1.00 89.94 599 HIS A CA 1
ATOM 4776 C C . HIS A 1 599 ? 3.972 -7.547 16.794 1.00 89.94 599 HIS A C 1
ATOM 4778 O O . HIS A 1 599 ? 4.063 -7.423 15.574 1.00 89.94 599 HIS A O 1
ATOM 4784 N N . ASN A 1 600 ? 4.919 -8.161 17.505 1.00 90.69 600 ASN A N 1
ATOM 4785 C CA . ASN A 1 600 ? 6.137 -8.740 16.926 1.00 90.69 600 ASN A CA 1
ATOM 4786 C C . ASN A 1 600 ? 6.958 -7.732 16.095 1.00 90.69 600 ASN A C 1
ATOM 4788 O O . ASN A 1 600 ? 7.494 -8.046 15.027 1.00 90.69 600 ASN A O 1
ATOM 4792 N N . GLY A 1 601 ? 7.000 -6.484 16.573 1.00 83.69 601 GLY A N 1
ATOM 4793 C CA . GLY A 1 601 ? 7.641 -5.352 15.898 1.00 83.69 601 GLY A CA 1
ATOM 4794 C C . GLY A 1 601 ? 6.840 -4.774 14.727 1.00 83.69 601 GLY A C 1
ATOM 4795 O O . GLY A 1 601 ? 7.275 -3.796 14.120 1.00 83.69 601 GLY A O 1
ATOM 4796 N N . ASN A 1 602 ? 5.673 -5.343 14.412 1.00 80.88 602 ASN A N 1
ATOM 4797 C CA . ASN A 1 602 ? 4.771 -4.824 13.397 1.00 80.88 602 ASN A CA 1
ATOM 4798 C C . ASN A 1 602 ? 3.772 -3.850 14.016 1.00 80.88 602 ASN A C 1
ATOM 4800 O O . ASN A 1 602 ? 2.988 -4.228 14.884 1.00 80.88 602 ASN A O 1
ATOM 4804 N N . ARG A 1 603 ? 3.761 -2.613 13.526 1.00 77.44 603 ARG A N 1
ATOM 4805 C CA . ARG A 1 603 ? 2.887 -1.569 14.058 1.00 77.44 603 ARG A CA 1
ATOM 4806 C C . ARG A 1 603 ? 1.459 -1.671 13.544 1.00 77.44 603 ARG A C 1
ATOM 4808 O O . ARG A 1 603 ? 1.237 -1.805 12.341 1.00 77.44 603 ARG A O 1
ATOM 4815 N N . TYR A 1 604 ? 0.496 -1.523 14.444 1.00 71.69 604 TYR A N 1
ATOM 4816 C CA . TYR A 1 604 ? -0.914 -1.395 14.102 1.00 71.69 604 TYR A CA 1
ATOM 4817 C C . TYR A 1 604 ? -1.188 -0.104 13.315 1.00 71.69 604 TYR A C 1
ATOM 4819 O O . TYR A 1 604 ? -0.640 0.956 13.619 1.00 71.69 604 TYR A O 1
ATOM 4827 N N . GLY A 1 605 ? -2.035 -0.192 12.286 1.00 58.97 605 GLY A N 1
ATOM 4828 C CA . GLY A 1 605 ? -2.566 0.970 11.564 1.00 58.97 605 GLY A CA 1
ATOM 4829 C C . GLY A 1 605 ? -1.566 1.805 10.745 1.00 58.97 605 GLY A C 1
ATOM 4830 O O . GLY A 1 605 ? -1.967 2.839 10.215 1.00 58.97 605 GLY A O 1
ATOM 4831 N N . ARG A 1 606 ? -0.288 1.407 10.614 1.00 59.53 606 ARG A N 1
ATOM 4832 C CA . ARG A 1 606 ? 0.711 2.133 9.800 1.00 59.53 606 ARG A CA 1
ATOM 4833 C C . ARG A 1 606 ? 1.095 1.411 8.512 1.00 59.53 606 ARG A C 1
ATOM 4835 O O . ARG A 1 606 ? 1.160 0.190 8.460 1.00 59.53 606 ARG A O 1
ATOM 4842 N N . ASP A 1 607 ? 1.497 2.217 7.530 1.00 46.16 607 ASP A N 1
ATOM 4843 C CA . ASP A 1 607 ? 1.939 1.850 6.175 1.00 46.16 607 ASP A CA 1
ATOM 4844 C C . ASP A 1 607 ? 3.277 1.075 6.104 1.00 46.16 607 ASP A C 1
ATOM 4846 O O . ASP A 1 607 ? 3.953 1.089 5.073 1.00 46.16 607 ASP A O 1
ATOM 4850 N N . HIS A 1 608 ? 3.712 0.423 7.188 1.00 49.06 608 HIS A N 1
ATOM 4851 C CA . HIS A 1 608 ? 4.934 -0.376 7.170 1.00 49.06 608 HIS A CA 1
ATOM 4852 C C . HIS A 1 608 ? 4.638 -1.810 6.712 1.00 49.06 608 HIS A C 1
ATOM 4854 O O . HIS A 1 608 ? 3.678 -2.420 7.187 1.00 49.06 608 HIS A O 1
ATOM 4860 N N . PRO A 1 609 ? 5.471 -2.395 5.829 1.00 48.12 609 PRO A N 1
ATOM 4861 C CA . PRO A 1 609 ? 5.356 -3.806 5.496 1.00 48.12 609 PRO A CA 1
ATOM 4862 C C . PRO A 1 609 ? 5.447 -4.621 6.789 1.00 48.12 609 PRO A C 1
ATOM 4864 O O . PRO A 1 609 ? 6.466 -4.558 7.475 1.00 48.12 609 PRO A O 1
ATOM 4867 N N . ARG A 1 610 ? 4.389 -5.371 7.127 1.00 54.50 610 ARG A N 1
ATOM 4868 C CA . ARG A 1 610 ? 4.468 -6.379 8.193 1.00 54.50 610 ARG A CA 1
ATOM 4869 C C . ARG A 1 610 ? 5.575 -7.343 7.788 1.00 54.50 610 ARG A C 1
ATOM 4871 O O . ARG A 1 610 ? 5.519 -7.907 6.690 1.00 54.50 610 ARG A O 1
ATOM 4878 N N . ASP A 1 611 ? 6.560 -7.522 8.653 1.00 62.28 611 ASP A N 1
ATOM 4879 C CA . ASP A 1 611 ? 7.505 -8.616 8.523 1.00 62.28 611 ASP A CA 1
ATOM 4880 C C . ASP A 1 611 ? 6.706 -9.911 8.718 1.00 62.28 611 ASP A C 1
ATOM 4882 O O . ASP A 1 611 ? 6.238 -10.235 9.810 1.00 62.28 611 ASP A O 1
ATOM 4886 N N . ARG A 1 612 ? 6.439 -10.601 7.603 1.00 63.81 612 ARG A N 1
ATOM 4887 C CA . ARG A 1 612 ? 5.592 -11.802 7.581 1.00 63.81 612 ARG A CA 1
ATOM 4888 C C . ARG A 1 612 ? 6.189 -12.932 8.405 1.00 63.81 612 ARG A C 1
ATOM 4890 O O . ARG A 1 612 ? 5.437 -13.760 8.904 1.00 63.81 612 ARG A O 1
ATOM 4897 N N . GLU A 1 613 ? 7.512 -12.964 8.536 1.00 66.75 613 GLU A N 1
ATOM 4898 C CA . GLU A 1 613 ? 8.174 -13.950 9.379 1.00 66.75 613 GLU A CA 1
ATOM 4899 C C . GLU A 1 613 ? 7.968 -13.609 10.853 1.00 66.75 613 GLU A C 1
ATOM 4901 O O . GLU A 1 613 ? 7.610 -14.493 11.622 1.00 66.75 613 GLU A O 1
ATOM 4906 N N . SER A 1 614 ? 8.046 -12.331 11.242 1.00 74.25 614 SER A N 1
ATOM 4907 C CA . SER A 1 614 ? 7.748 -11.953 12.629 1.00 74.25 614 SER A CA 1
ATOM 4908 C C . SER A 1 614 ? 6.270 -12.126 12.992 1.00 74.25 614 SER A C 1
ATOM 4910 O O . SER A 1 614 ? 5.953 -12.418 14.142 1.00 74.25 614 SER A O 1
ATOM 4912 N N . ALA A 1 615 ? 5.346 -12.009 12.033 1.00 76.69 615 ALA A N 1
ATOM 4913 C CA . ALA A 1 615 ? 3.919 -12.238 12.273 1.00 76.69 615 ALA A CA 1
ATOM 4914 C C . ALA A 1 615 ? 3.605 -13.673 12.747 1.00 76.69 615 ALA A C 1
ATOM 4916 O O . ALA A 1 615 ? 2.643 -13.857 13.488 1.00 76.69 615 ALA A O 1
ATOM 4917 N N . LYS A 1 616 ? 4.431 -14.664 12.377 1.00 81.44 616 LYS A N 1
ATOM 4918 C CA . LYS A 1 616 ? 4.283 -16.073 12.790 1.00 81.44 616 LYS A CA 1
ATOM 4919 C C . LYS A 1 616 ? 4.702 -16.345 14.240 1.00 81.44 616 LYS A C 1
ATOM 4921 O O . LYS A 1 616 ? 4.512 -17.456 14.704 1.00 81.44 616 LYS A O 1
ATOM 4926 N N . GLY A 1 617 ? 5.264 -15.359 14.940 1.00 86.69 617 GLY A N 1
ATOM 4927 C CA . GLY A 1 617 ? 5.832 -15.569 16.272 1.00 86.69 617 GLY A CA 1
ATOM 4928 C C . GLY A 1 617 ? 7.306 -15.961 16.221 1.00 86.69 617 GLY A C 1
ATOM 4929 O O . GLY A 1 617 ? 7.924 -16.008 15.156 1.00 86.69 617 GLY A O 1
ATOM 4930 N N . PHE A 1 618 ? 7.898 -16.147 17.398 1.00 93.38 618 PHE A N 1
ATOM 4931 C CA . PHE A 1 618 ? 9.316 -16.457 17.546 1.00 93.38 618 PHE A CA 1
ATOM 4932 C C . PHE A 1 618 ? 9.539 -17.667 18.440 1.00 93.38 618 PHE A C 1
ATOM 4934 O O . PHE A 1 618 ? 9.004 -17.742 19.544 1.00 93.38 618 PHE A O 1
ATOM 4941 N N . THR A 1 619 ? 10.471 -18.527 18.036 1.00 94.38 619 THR A N 1
ATOM 4942 C CA . THR A 1 619 ? 10.850 -19.712 18.822 1.00 94.38 619 THR A CA 1
ATOM 4943 C C . THR A 1 619 ? 11.490 -19.359 20.167 1.00 94.38 619 THR A C 1
ATOM 4945 O O . THR A 1 619 ? 11.424 -20.141 21.117 1.00 94.38 619 THR A O 1
ATOM 4948 N N . LYS A 1 620 ? 12.116 -18.178 20.274 1.00 95.19 620 LYS A N 1
ATOM 4949 C CA . LYS A 1 620 ? 12.743 -17.673 21.501 1.00 95.19 620 LYS A CA 1
ATOM 4950 C C . LYS A 1 620 ? 12.050 -16.416 22.007 1.00 95.19 620 LYS A C 1
ATOM 4952 O O . LYS A 1 620 ? 11.890 -15.437 21.281 1.00 95.19 620 LYS A O 1
ATOM 4957 N N . LEU A 1 621 ? 11.761 -16.410 23.305 1.00 95.12 621 LEU A N 1
ATOM 4958 C CA . LEU A 1 621 ? 11.137 -15.292 24.011 1.00 95.12 621 LEU A CA 1
ATOM 4959 C C . LEU A 1 621 ? 11.911 -13.974 23.851 1.00 95.12 621 LEU A C 1
ATOM 4961 O O . LEU A 1 621 ? 11.319 -12.930 23.586 1.00 95.12 62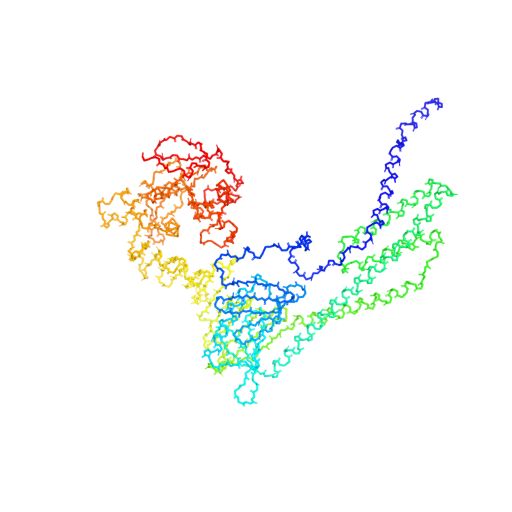1 LEU A O 1
ATOM 4965 N N . ILE A 1 622 ? 13.240 -14.016 23.976 1.00 95.94 622 ILE A N 1
ATOM 4966 C CA . ILE A 1 622 ? 14.077 -12.816 23.854 1.00 95.94 622 ILE A CA 1
ATOM 4967 C C . ILE A 1 622 ? 14.098 -12.248 22.428 1.00 95.94 622 ILE A C 1
ATOM 4969 O O . ILE A 1 622 ? 14.216 -11.035 22.262 1.00 95.94 622 ILE A O 1
ATOM 4973 N N . ASP A 1 623 ? 13.931 -13.089 21.404 1.00 94.62 623 ASP A N 1
ATOM 4974 C CA . ASP A 1 623 ? 13.847 -12.643 20.010 1.00 94.62 623 ASP A CA 1
ATOM 4975 C C . ASP A 1 623 ? 12.510 -11.932 19.763 1.00 94.62 623 ASP A C 1
ATOM 4977 O O . ASP A 1 623 ? 12.488 -10.859 19.151 1.00 94.62 623 ASP A O 1
ATOM 4981 N N . ALA A 1 624 ? 11.417 -12.456 20.336 1.00 94.69 624 ALA A N 1
ATOM 4982 C CA . ALA A 1 624 ? 10.122 -11.781 20.334 1.00 94.69 624 ALA A CA 1
ATOM 4983 C C . ALA A 1 624 ? 10.212 -10.402 20.997 1.00 94.69 624 ALA A C 1
ATOM 4985 O O . ALA A 1 624 ? 9.839 -9.400 20.389 1.00 94.69 624 ALA A O 1
ATOM 4986 N N . LEU A 1 625 ? 10.775 -10.315 22.204 1.00 95.31 625 LEU A N 1
ATOM 4987 C CA . LEU A 1 625 ? 10.942 -9.044 22.916 1.00 95.31 625 LEU A CA 1
ATOM 4988 C C . LEU A 1 625 ? 11.819 -8.051 22.134 1.00 95.31 625 LEU A C 1
ATOM 4990 O O . LEU A 1 625 ? 11.464 -6.881 21.999 1.00 95.31 625 LEU A O 1
ATOM 4994 N N . ASN A 1 626 ? 12.932 -8.508 21.555 1.00 93.88 626 ASN A N 1
ATOM 4995 C CA . ASN A 1 626 ? 13.815 -7.658 20.753 1.00 93.88 626 ASN A CA 1
ATOM 4996 C C . ASN A 1 626 ? 13.190 -7.191 19.435 1.00 93.88 626 ASN A C 1
ATOM 4998 O O . ASN A 1 626 ? 13.569 -6.135 18.922 1.00 93.88 626 ASN A O 1
ATOM 5002 N N . SER A 1 627 ? 12.204 -7.914 18.896 1.00 92.00 627 SER A N 1
ATOM 5003 C CA . SER A 1 627 ? 11.468 -7.468 17.708 1.00 92.00 627 SER A CA 1
ATOM 5004 C C . SER A 1 627 ? 10.778 -6.115 17.922 1.00 92.00 627 SER A C 1
ATOM 5006 O O . SER A 1 627 ? 10.762 -5.291 17.007 1.00 92.00 627 SER A O 1
ATOM 5008 N N . LEU A 1 628 ? 10.316 -5.844 19.149 1.00 91.50 628 LEU A N 1
ATOM 5009 C CA . LEU A 1 628 ? 9.681 -4.586 19.545 1.00 91.50 628 LEU A CA 1
ATOM 5010 C C . LEU A 1 628 ? 10.680 -3.420 19.633 1.00 91.50 628 LEU A C 1
ATOM 5012 O O . LEU A 1 628 ? 10.287 -2.264 19.503 1.00 91.50 628 LEU A O 1
ATOM 5016 N N . MET A 1 629 ? 11.974 -3.699 19.838 1.00 90.25 629 MET A N 1
ATOM 5017 C CA . MET A 1 629 ? 12.993 -2.663 20.059 1.00 90.25 629 MET A CA 1
ATOM 5018 C C . MET A 1 629 ? 13.492 -2.022 18.760 1.00 90.25 629 MET A C 1
ATOM 5020 O O . MET A 1 629 ? 13.978 -0.891 18.772 1.00 90.25 629 MET A O 1
ATOM 5024 N N . LYS A 1 630 ? 13.346 -2.716 17.621 1.00 85.06 630 LYS A N 1
ATOM 5025 C CA . LYS A 1 630 ? 13.890 -2.296 16.315 1.00 85.06 630 LYS A CA 1
ATOM 5026 C C . LYS A 1 630 ? 13.476 -0.873 15.914 1.00 85.06 630 LYS A C 1
ATOM 5028 O O . LYS A 1 630 ? 14.243 -0.178 15.250 1.00 85.06 630 LYS A O 1
ATOM 5033 N N . LYS A 1 631 ? 12.282 -0.425 16.322 1.00 81.94 631 LYS A N 1
ATOM 5034 C CA . LYS A 1 631 ? 11.753 0.911 15.998 1.00 81.94 631 LYS A CA 1
ATOM 5035 C C . LYS A 1 631 ? 12.541 2.056 16.636 1.00 81.94 631 LYS A C 1
ATOM 5037 O O . LYS A 1 631 ? 12.602 3.130 16.043 1.00 81.94 631 LYS A O 1
ATOM 5042 N N . TYR A 1 632 ? 13.173 1.831 17.788 1.00 81.75 632 TYR A N 1
ATOM 5043 C CA . TYR A 1 632 ? 13.883 2.884 18.520 1.00 81.75 632 TYR A CA 1
ATOM 5044 C C . TYR A 1 632 ? 15.225 3.253 17.903 1.00 81.75 632 TYR A C 1
ATOM 5046 O O . TYR A 1 632 ? 15.801 4.264 18.287 1.00 81.75 632 TYR A O 1
ATOM 5054 N N . LYS A 1 633 ? 15.672 2.529 16.868 1.00 80.81 633 LYS A N 1
ATOM 5055 C CA . LYS A 1 633 ? 16.773 2.960 15.998 1.00 80.81 633 LYS A CA 1
ATOM 5056 C C . LYS A 1 633 ? 16.538 4.346 15.385 1.00 80.81 633 LYS A C 1
ATOM 5058 O O . LYS A 1 633 ? 17.492 5.020 14.997 1.00 80.81 633 LYS A O 1
ATOM 5063 N N . TYR A 1 634 ? 15.283 4.781 15.293 1.00 78.44 634 TYR A N 1
ATOM 5064 C CA . TYR A 1 634 ? 14.890 6.076 14.753 1.00 78.44 634 TYR A CA 1
ATOM 5065 C C . TYR A 1 634 ? 14.308 6.972 15.858 1.00 78.44 634 TYR A C 1
ATOM 5067 O O . TYR A 1 634 ? 13.663 6.463 16.775 1.00 78.44 634 TYR A O 1
ATOM 5075 N N . PRO A 1 635 ? 14.509 8.302 15.789 1.00 73.50 635 PRO A N 1
ATOM 5076 C CA . PRO A 1 635 ? 13.901 9.230 16.740 1.00 73.50 635 PRO A CA 1
ATOM 5077 C C . PRO A 1 635 ? 12.367 9.240 16.619 1.00 73.50 635 PRO A C 1
ATOM 5079 O O . PRO A 1 635 ? 11.810 8.962 15.553 1.00 73.50 635 PRO A O 1
ATOM 5082 N N . GLY A 1 636 ? 11.676 9.615 17.697 1.00 70.44 636 GLY A N 1
ATOM 5083 C CA . GLY A 1 636 ? 10.219 9.749 17.723 1.00 70.44 636 GLY A CA 1
ATOM 5084 C C . GLY A 1 636 ? 9.677 10.381 19.007 1.00 70.44 636 GLY A C 1
ATOM 5085 O O . GLY A 1 636 ? 10.416 11.009 19.763 1.00 70.44 636 GLY A O 1
ATOM 5086 N N . LEU A 1 637 ? 8.365 10.260 19.237 1.00 66.56 637 LEU A N 1
ATOM 5087 C CA . LEU A 1 637 ? 7.700 10.851 20.406 1.00 66.56 637 LEU A CA 1
ATOM 5088 C C . LEU A 1 637 ? 8.225 10.215 21.698 1.00 66.56 637 LEU A C 1
ATOM 5090 O O . LEU A 1 637 ? 7.997 9.035 21.943 1.00 66.56 637 LEU A O 1
ATOM 5094 N N . GLY A 1 638 ? 8.929 11.001 22.513 1.00 67.19 638 GLY A N 1
ATOM 5095 C CA . GLY A 1 638 ? 9.584 10.518 23.733 1.00 67.19 638 GLY A CA 1
ATOM 5096 C C . GLY A 1 638 ? 10.950 9.858 23.511 1.00 67.19 638 GLY A C 1
ATOM 5097 O O . GLY A 1 638 ? 11.531 9.377 24.470 1.00 67.19 638 GLY A O 1
ATOM 5098 N N . VAL A 1 639 ? 11.487 9.853 22.282 1.00 73.56 639 VAL A N 1
ATOM 5099 C CA . VAL A 1 639 ? 12.834 9.339 21.963 1.00 73.56 639 VAL A CA 1
ATOM 5100 C C . VAL A 1 639 ? 13.568 10.382 21.110 1.00 73.56 639 VAL A C 1
ATOM 5102 O O . VAL A 1 639 ? 13.404 10.407 19.886 1.00 73.56 639 VAL A O 1
ATOM 5105 N N . PRO A 1 640 ? 14.354 11.287 21.725 1.00 67.50 640 PRO A N 1
ATOM 5106 C CA . PRO A 1 640 ? 14.911 12.459 21.040 1.00 67.50 640 PRO A CA 1
ATOM 5107 C C . PRO A 1 640 ? 15.971 12.103 19.987 1.00 67.50 640 PRO A C 1
ATOM 5109 O O . PRO A 1 640 ? 16.169 12.845 19.025 1.00 67.50 640 PRO A O 1
ATOM 5112 N N . SER A 1 641 ? 16.638 10.961 20.143 1.00 73.81 641 SER A N 1
ATOM 5113 C CA . SER A 1 641 ? 17.652 10.444 19.226 1.00 73.81 641 SER A CA 1
ATOM 5114 C C . SER A 1 641 ? 17.477 8.940 19.077 1.00 73.81 641 SER A C 1
ATOM 5116 O O . SER A 1 641 ? 17.337 8.246 20.080 1.00 73.81 641 SER A O 1
ATOM 5118 N N . GLY A 1 642 ? 17.512 8.438 17.843 1.00 74.56 642 GLY A N 1
ATOM 5119 C CA . GLY A 1 642 ? 17.445 7.002 17.599 1.00 74.56 642 GLY A CA 1
ATOM 5120 C C . GLY A 1 642 ? 18.637 6.258 18.210 1.00 74.56 642 GLY A C 1
ATOM 5121 O O . GLY A 1 642 ? 19.773 6.730 18.133 1.00 74.56 642 GLY A O 1
ATOM 5122 N N . GLN A 1 643 ? 18.376 5.100 18.807 1.00 73.44 643 GLN A N 1
ATOM 5123 C CA . GLN A 1 643 ? 19.354 4.232 19.449 1.00 73.44 643 GLN A CA 1
ATOM 5124 C C . GLN A 1 643 ? 19.099 2.773 19.052 1.00 73.44 643 GLN A C 1
ATOM 5126 O O . GLN A 1 643 ? 17.983 2.270 19.176 1.00 73.44 643 GLN A O 1
ATOM 5131 N N . ASP A 1 644 ? 20.146 2.070 18.612 1.00 78.44 644 ASP A N 1
ATOM 5132 C CA . ASP A 1 644 ? 20.096 0.610 18.508 1.00 78.44 644 ASP A CA 1
ATOM 5133 C C . ASP A 1 644 ? 20.043 0.042 19.934 1.00 78.44 644 ASP A C 1
ATOM 5135 O O . ASP A 1 644 ? 21.036 0.043 20.665 1.00 78.44 644 ASP A O 1
ATOM 5139 N N . TYR A 1 645 ? 18.850 -0.376 20.351 1.00 81.50 645 TYR A N 1
ATOM 5140 C CA . TYR A 1 645 ? 18.594 -0.929 21.674 1.00 81.50 645 TYR A CA 1
ATOM 5141 C C . TYR A 1 645 ? 18.287 -2.422 21.571 1.00 81.50 645 TYR A C 1
ATOM 5143 O O . TYR A 1 645 ? 17.567 -2.874 20.679 1.00 81.50 645 TYR A O 1
ATOM 5151 N N . THR A 1 646 ? 18.864 -3.209 22.472 1.00 89.25 646 THR A N 1
ATOM 5152 C CA . THR A 1 646 ? 18.692 -4.662 22.521 1.00 89.25 646 THR A CA 1
ATOM 5153 C C . THR A 1 646 ? 18.537 -5.079 23.974 1.00 89.25 646 THR A C 1
ATOM 5155 O O . THR A 1 646 ? 19.355 -4.733 24.824 1.00 89.25 646 THR A O 1
ATOM 5158 N N . LEU A 1 647 ? 17.472 -5.819 24.249 1.00 91.19 647 LEU A N 1
ATOM 5159 C CA . LEU A 1 647 ? 17.204 -6.452 25.527 1.00 91.19 647 LEU A CA 1
ATOM 5160 C C . LEU A 1 647 ? 18.089 -7.687 25.685 1.00 91.19 647 LEU A C 1
ATOM 5162 O O . LEU A 1 647 ? 18.267 -8.475 24.750 1.00 91.19 647 LEU A O 1
ATOM 5166 N N . HIS A 1 648 ? 18.597 -7.880 26.898 1.00 91.88 648 HIS A N 1
ATOM 5167 C CA . HIS A 1 648 ? 19.349 -9.069 27.274 1.00 91.88 648 HIS A CA 1
ATOM 5168 C C . HIS A 1 648 ? 18.472 -10.003 28.104 1.00 91.88 648 HIS A C 1
ATOM 5170 O O . HIS A 1 648 ? 17.766 -9.561 29.005 1.00 91.88 648 HIS A O 1
ATOM 5176 N N . GLU A 1 649 ? 18.571 -11.305 27.840 1.00 91.38 649 GLU A N 1
ATOM 5177 C CA . GLU A 1 649 ? 17.715 -12.341 28.435 1.00 91.38 649 GLU A CA 1
ATOM 5178 C C . GLU A 1 649 ? 17.676 -12.324 29.971 1.00 91.38 649 GLU A C 1
ATOM 5180 O O . GLU A 1 649 ? 16.642 -12.620 30.556 1.00 91.38 649 GLU A O 1
ATOM 5185 N N . ASN A 1 650 ? 18.766 -11.914 30.625 1.00 91.31 650 ASN A N 1
ATOM 5186 C CA . ASN A 1 650 ? 18.881 -11.859 32.087 1.00 91.31 650 ASN A CA 1
ATOM 5187 C C . ASN A 1 650 ? 18.964 -10.430 32.644 1.00 91.31 650 ASN A C 1
ATOM 5189 O O . ASN A 1 650 ? 19.349 -10.245 33.798 1.00 91.31 650 ASN A O 1
ATOM 5193 N N . ALA A 1 651 ? 18.700 -9.417 31.816 1.00 90.44 651 ALA A N 1
ATOM 5194 C CA . ALA A 1 651 ? 18.899 -8.024 32.190 1.00 90.44 651 ALA A CA 1
ATOM 5195 C C . ALA A 1 651 ? 17.871 -7.105 31.511 1.00 90.44 651 ALA A C 1
ATOM 5197 O O . ALA A 1 651 ? 18.223 -6.265 30.682 1.00 90.44 651 ALA A O 1
ATOM 5198 N N . ILE A 1 652 ? 16.594 -7.280 31.858 1.00 92.25 652 ILE A N 1
ATOM 5199 C CA . ILE A 1 652 ? 15.502 -6.400 31.424 1.00 92.25 652 ILE A CA 1
ATOM 5200 C C . ILE A 1 652 ? 15.107 -5.496 32.589 1.00 92.25 652 ILE A C 1
ATOM 5202 O O . ILE A 1 652 ? 14.763 -5.981 33.665 1.00 92.25 652 ILE A O 1
ATOM 5206 N N . THR A 1 653 ? 15.154 -4.181 32.381 1.00 92.38 653 THR A N 1
ATOM 5207 C CA . THR A 1 653 ? 14.785 -3.197 33.404 1.00 92.38 653 THR A CA 1
ATOM 5208 C C . THR A 1 653 ? 13.282 -2.942 33.363 1.00 92.38 653 THR A C 1
ATOM 5210 O O . THR A 1 653 ? 12.770 -2.451 32.357 1.00 92.38 653 THR A O 1
ATOM 5213 N N . ILE A 1 654 ? 12.575 -3.233 34.454 1.00 91.75 654 ILE A N 1
ATOM 5214 C CA . ILE A 1 654 ? 11.144 -2.944 34.601 1.00 91.75 654 ILE A CA 1
ATOM 5215 C C . ILE A 1 654 ? 10.891 -1.847 35.638 1.00 91.75 654 ILE A C 1
ATOM 5217 O O . ILE A 1 654 ? 11.598 -1.738 36.647 1.00 91.75 654 ILE A O 1
ATOM 5221 N N . MET A 1 655 ? 9.860 -1.041 35.386 1.00 89.06 655 MET A N 1
ATOM 5222 C CA . MET A 1 655 ? 9.412 0.034 36.271 1.00 89.06 655 MET A CA 1
ATOM 5223 C C . MET A 1 655 ? 8.286 -0.461 37.197 1.00 89.06 655 MET A C 1
ATOM 5225 O O . MET A 1 655 ? 7.296 -1.023 36.707 1.00 89.06 655 MET A O 1
ATOM 5229 N N . PRO A 1 656 ? 8.399 -0.272 38.527 1.00 83.00 656 PRO A N 1
ATOM 5230 C CA . PRO A 1 656 ? 7.303 -0.545 39.457 1.00 83.00 656 PRO A CA 1
ATOM 5231 C C . PRO A 1 656 ? 6.213 0.540 39.374 1.00 83.00 656 PRO A C 1
ATOM 5233 O O . PRO A 1 656 ? 6.425 1.589 38.777 1.00 83.00 656 PRO A O 1
ATOM 5236 N N . ASN A 1 657 ? 5.035 0.308 39.974 1.00 72.81 657 ASN A N 1
ATOM 5237 C CA . ASN A 1 657 ? 4.017 1.364 40.118 1.00 72.81 657 ASN A CA 1
ATOM 5238 C C . ASN A 1 657 ? 4.596 2.551 40.903 1.00 72.81 657 ASN A C 1
ATOM 5240 O O . ASN A 1 657 ? 5.253 2.311 41.917 1.00 72.81 657 ASN A O 1
ATOM 5244 N N . PRO A 1 658 ? 4.280 3.803 40.553 1.00 64.44 658 PRO A N 1
ATOM 5245 C CA . PRO A 1 658 ? 4.485 4.929 41.460 1.00 64.44 658 PRO A CA 1
ATOM 5246 C C . PRO A 1 658 ? 3.628 4.742 42.730 1.00 64.44 658 PRO A C 1
ATOM 5248 O O . PRO A 1 658 ? 2.489 4.280 42.614 1.00 64.44 658 PRO A O 1
ATOM 5251 N N . PRO A 1 659 ? 4.119 5.029 43.955 1.00 59.41 659 PRO A N 1
ATOM 5252 C CA . PRO A 1 659 ? 5.459 5.483 44.354 1.00 59.41 659 PRO A CA 1
ATOM 5253 C C . PRO A 1 659 ? 6.389 4.336 44.834 1.00 59.41 659 PRO A C 1
ATOM 5255 O O . PRO A 1 659 ? 7.293 4.558 45.637 1.00 59.41 659 PRO A O 1
ATOM 5258 N N . ALA A 1 660 ? 6.158 3.090 44.408 1.00 55.88 660 ALA A N 1
ATOM 5259 C CA . ALA A 1 660 ? 6.650 1.852 45.031 1.00 55.88 660 ALA A CA 1
ATOM 5260 C C . ALA A 1 660 ? 8.169 1.551 44.920 1.00 55.88 660 ALA A C 1
ATOM 5262 O O . ALA A 1 660 ? 8.595 0.461 45.304 1.00 55.88 660 ALA A O 1
ATOM 5263 N N . GLY A 1 661 ? 9.009 2.495 44.479 1.00 58.06 661 GLY A N 1
ATOM 5264 C CA . GLY A 1 661 ? 10.472 2.423 44.624 1.00 58.06 661 GLY A CA 1
ATOM 5265 C C . GLY A 1 661 ? 11.281 2.176 43.341 1.00 58.06 661 GLY A C 1
ATOM 5266 O O . GLY A 1 661 ? 10.902 2.603 42.257 1.00 58.06 661 GLY A O 1
ATOM 5267 N N . ASN A 1 662 ? 12.453 1.545 43.506 1.00 67.50 662 ASN A N 1
ATOM 5268 C CA . ASN A 1 662 ? 13.524 1.434 42.502 1.00 67.50 662 ASN A CA 1
ATOM 5269 C C . ASN A 1 662 ? 13.186 0.482 41.339 1.00 67.50 662 ASN A C 1
ATOM 5271 O O . ASN A 1 662 ? 12.512 -0.531 41.531 1.00 67.50 662 ASN A O 1
ATOM 5275 N N . PHE A 1 663 ? 13.757 0.760 40.162 1.00 84.12 663 PHE A N 1
ATOM 5276 C CA . PHE A 1 663 ? 13.763 -0.142 39.005 1.00 84.12 663 PHE A CA 1
ATOM 5277 C C . PHE A 1 663 ? 14.201 -1.562 39.383 1.00 84.12 663 PHE A C 1
ATOM 5279 O O . PHE A 1 663 ? 15.109 -1.750 40.197 1.00 84.12 663 PHE A O 1
ATOM 5286 N N . GLN A 1 664 ? 13.587 -2.560 38.750 1.00 87.81 664 GLN A N 1
ATOM 5287 C CA . GLN A 1 664 ? 13.934 -3.965 38.954 1.00 87.81 664 GLN A CA 1
ATOM 5288 C C . GLN A 1 664 ? 14.582 -4.538 37.699 1.00 87.81 664 GLN A C 1
ATOM 5290 O O . GLN A 1 664 ? 14.158 -4.242 36.584 1.00 87.81 664 GLN A O 1
ATOM 5295 N N . LEU A 1 665 ? 15.600 -5.375 37.890 1.00 90.25 665 LEU A N 1
ATOM 5296 C CA . LEU A 1 665 ? 16.206 -6.151 36.817 1.00 90.25 665 LEU A CA 1
ATOM 5297 C C . LEU A 1 665 ? 15.600 -7.554 36.829 1.00 90.25 665 LEU A C 1
ATOM 5299 O O . LEU A 1 665 ? 15.678 -8.245 37.845 1.00 90.25 665 LEU A O 1
ATOM 5303 N N . VAL A 1 666 ? 15.004 -7.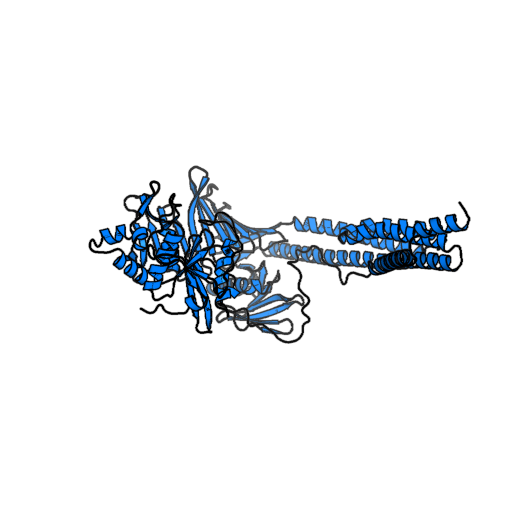968 35.714 1.00 91.94 666 VAL A N 1
ATOM 5304 C CA . VAL A 1 666 ? 14.345 -9.272 35.570 1.00 91.94 666 VAL A CA 1
ATOM 5305 C C . VAL A 1 666 ? 14.878 -10.050 34.370 1.00 91.94 666 VAL A C 1
ATOM 5307 O O . VAL A 1 666 ? 15.527 -9.494 33.478 1.00 91.94 666 VAL A O 1
ATOM 5310 N N . THR A 1 667 ? 14.603 -11.354 34.356 1.00 94.25 667 THR A N 1
ATOM 5311 C CA . THR A 1 667 ? 14.840 -12.223 33.199 1.00 94.25 667 THR A CA 1
ATOM 5312 C C . THR A 1 667 ? 13.680 -12.130 32.205 1.00 94.25 667 THR A C 1
ATOM 5314 O O . THR A 1 667 ? 12.577 -11.708 32.555 1.00 94.25 667 THR A O 1
ATOM 5317 N N . ALA A 1 668 ? 13.897 -12.568 30.964 1.00 93.00 668 ALA A N 1
ATOM 5318 C CA . ALA A 1 668 ? 12.852 -12.647 29.948 1.00 93.00 668 ALA A CA 1
ATOM 5319 C C . ALA A 1 668 ? 11.678 -13.532 30.404 1.00 93.00 668 ALA A C 1
ATOM 5321 O O . ALA A 1 668 ? 10.524 -13.168 30.199 1.00 93.00 668 ALA A O 1
ATOM 5322 N N . GLU A 1 669 ? 11.953 -14.644 31.095 1.00 93.38 669 GLU A N 1
ATOM 5323 C CA . GLU A 1 669 ? 10.930 -15.566 31.619 1.00 93.38 669 GLU A CA 1
ATOM 5324 C C . GLU A 1 669 ? 9.924 -14.895 32.567 1.00 93.38 669 GLU A C 1
ATOM 5326 O O . GLU A 1 669 ? 8.794 -15.368 32.695 1.00 93.38 669 GLU A O 1
ATOM 5331 N N . HIS A 1 670 ? 10.286 -13.760 33.176 1.00 92.50 670 HIS A N 1
ATOM 5332 C CA . HIS A 1 670 ? 9.380 -12.975 34.014 1.00 92.50 670 HIS A CA 1
ATOM 5333 C C . HIS A 1 670 ? 8.108 -12.534 33.270 1.00 92.50 670 HIS A C 1
ATOM 5335 O O . HIS A 1 670 ? 7.055 -12.393 33.885 1.00 92.50 670 HIS A O 1
ATOM 5341 N N . PHE A 1 671 ? 8.173 -12.382 31.942 1.00 92.56 671 PHE A N 1
ATOM 5342 C CA . PHE A 1 671 ? 7.019 -12.044 31.104 1.00 92.56 671 PHE A CA 1
ATOM 5343 C C . PHE A 1 671 ? 6.043 -13.215 30.908 1.00 92.56 671 PHE A C 1
ATOM 5345 O O . PHE A 1 671 ? 4.915 -12.990 30.477 1.00 92.56 671 PHE A O 1
ATOM 5352 N N . LEU A 1 672 ? 6.419 -14.443 31.280 1.00 89.81 672 LEU A N 1
ATOM 5353 C CA . LEU A 1 672 ? 5.555 -15.630 31.218 1.00 89.81 672 LEU A CA 1
ATOM 5354 C C . LEU A 1 672 ? 5.009 -16.050 32.591 1.00 89.81 672 LEU A C 1
ATOM 5356 O O . LEU A 1 672 ? 4.017 -16.774 32.661 1.00 89.81 672 LEU A O 1
ATOM 5360 N N . SER A 1 673 ? 5.647 -15.630 33.687 1.00 76.50 673 SER A N 1
ATOM 5361 C CA . SER A 1 673 ? 5.208 -15.977 35.039 1.00 76.50 673 SER A CA 1
ATOM 5362 C C . SER A 1 673 ? 3.983 -15.161 35.439 1.00 76.50 673 SER A C 1
ATOM 5364 O O . SER A 1 673 ? 4.077 -13.943 35.556 1.00 76.50 673 SER A O 1
ATOM 5366 N N . HIS A 1 674 ? 2.848 -15.812 35.704 1.00 58.25 674 HIS A N 1
ATOM 5367 C CA . HIS A 1 674 ? 1.709 -15.120 36.305 1.00 58.25 674 HIS A CA 1
ATOM 5368 C C . HIS A 1 674 ? 2.133 -14.446 37.621 1.00 58.25 674 HIS A C 1
ATOM 5370 O O . HIS A 1 674 ? 2.830 -15.080 38.421 1.00 58.25 674 HIS A O 1
ATOM 5376 N N . PRO A 1 675 ? 1.720 -13.191 37.874 1.00 49.88 675 PRO A N 1
ATOM 5377 C CA . PRO A 1 675 ? 1.934 -12.588 39.176 1.00 49.88 675 PRO A CA 1
ATOM 5378 C C . PRO A 1 675 ? 1.210 -13.451 40.214 1.00 49.88 675 PRO A C 1
ATOM 5380 O O . PRO A 1 675 ? 0.021 -13.738 40.058 1.00 49.88 675 PRO A O 1
ATOM 5383 N N . SER A 1 676 ? 1.926 -13.905 41.248 1.00 34.53 676 SER A N 1
ATOM 5384 C CA . SER A 1 676 ? 1.253 -14.443 42.434 1.00 34.53 676 SER A CA 1
ATOM 5385 C C . SER A 1 676 ? 0.288 -13.369 42.951 1.00 34.53 676 SER A C 1
ATOM 5387 O O . SER A 1 676 ? 0.713 -12.212 43.037 1.00 34.53 676 SER A O 1
ATOM 5389 N N . PRO A 1 677 ? -0.979 -13.724 43.232 1.00 38.78 677 PRO A N 1
ATOM 5390 C CA . PRO A 1 677 ? -1.994 -12.778 43.685 1.00 38.78 677 PRO A CA 1
ATOM 5391 C C . PRO A 1 677 ? -1.615 -12.058 44.980 1.00 38.78 677 PRO A C 1
ATOM 5393 O O . PRO A 1 677 ? -0.868 -12.647 45.800 1.00 38.78 677 PRO A O 1
#

pLDDT: mean 75.99, std 18.88, range [20.84, 98.19]

Sequence (677 aa):
MTPLEARKEREKTSPSPNQIIHGRLETVAAAITALAALTPPDKPRPDVAHELPARSDVRLSSATNVSALASDAEIADLRIERGHFTCRFGDIPIDGAIAEDGAITEIRFDGRTVILSHPVSVQTLERFLRHATATSALLHARGIAPRNGTMEALGGARFLFTTGADGRAQPAIATTRNVFTMDPAEESERSGAEMRWKDALRSLAALAQAQHDAINARIEVHNGRMRAVYDDLTRRMESDNWYYWQQRRNEFAQGWNAVVAPWKQAGTDARGALLPRFHAHLDAWERWIAIQPDMEAEDVFLNRYDATVRELAEHRDQEQTLRAGAHTRHLRDAVHGFTIIEQSSHLSPKNFTREERNGSGLLFRRQTYEDDVLTQETEYDPSGNVTQETLSQYFPGGQVRRVQEQAPKDGKLVLQRQTDFWRNGNTHAVLDQRSDAFAYFGEGGSLLYEDVARGNPAKRQRGMVDAKGERFGLYRDEKAKNPTLTTGQYLDMLAQKLDTEEKLAVFFEQFLRYAYDVGDEWQTAEETLQRTEELEKTGAYYMRGDCDDYAFLARDILRRQGKNAHVVFIPQHAICVWVERDAEGEFHAKAQDTFGFDHNGNRYGRDHPRDRESAKGFTKLIDALNSLMKKYKYPGLGVPSGQDYTLHENAITIMPNPPAGNFQLVTAEHFLSHPSP